Protein AF-0000000084501782 (afdb_homodimer)

Secondary structure (DSSP, 8-state):
--PPPHHHHHHHHT--TTGGGGS-TTTTT---TTS------------GGGG---PPPPEE-SSEEEEEESTTT-TT-SS-EEEEEEE-TT-EEEEEE-SSSPEEEEEEESEEEEEEEEETTEEEEEEEETT-EEEE-TT-EEEEEE-SSS-EEEEEEESSSS---EEHHHHHHHS-GGGSGGG---HHHHHH--SS---EE-----/--PPPHHHHHHHHT--TTGGGGS-TTTTT---TTS------------GGGG---PPPPEE-SSEEEEEESTTT-TT-SS-EEEEEEE-TT-EEEEEE-SSSPEEEEEEESEEEEEEEEETTEEEEEEEETT-EEEE-TT--EEEEE-SSS-EEEEEEESSSS---EEHHHHHHHS-GGGSGGG---HHHHHH--SS---EE-----

Sequence (412 aa):
MAHVPKEVLAKNFRANVSTSDHIPDRQLWMLPSAVPTQSVNEANPVSPAETVPRFAAATNTTGGTVKIIDSHTFNVSQMIAVAQVTVVPGGIREFHWHPTQPEWTFFLQGNARVTIFVSSANVRTFDYKAGDIAYVPPTFVNYFGNTGNTTLKYLEIFNSNIYEDISLNQWLALTPPDMVKDLQLSGETISQLQKVKPIVVGPGKWMAHVPKEVLAKNFRANVSTSDHIPDRQLWMLPSAVPTQSVNEANPVSPAETVPRFAAATNTTGGTVKIIDSHTFNVSQMIAVAQVTVVPGGIREFHWHPTQPEWTFFLQGNARVTIFVSSANVRTFDYKAGDIAYVPPTFVNYFGNTGNTTLKYLEIFNSNIYEDISLNQWLALTPPDMVKDLQLSGETISQLQKVKPIVVGPGKW

Structure (mmCIF, N/CA/C/O backbone):
data_AF-0000000084501782-model_v1
#
loop_
_entity.id
_entity.type
_entity.pdbx_description
1 polymer 'Oxalate decarboxylase'
#
loop_
_atom_site.group_PDB
_atom_site.id
_atom_site.type_symbol
_atom_site.label_atom_id
_atom_site.label_alt_id
_atom_site.label_comp_id
_atom_site.label_asym_id
_atom_site.label_entity_id
_atom_site.label_seq_id
_atom_site.pdbx_PDB_ins_code
_atom_site.Cartn_x
_atom_site.Cartn_y
_atom_site.Cartn_z
_atom_site.occupancy
_atom_site.B_iso_or_equiv
_atom_site.auth_seq_id
_atom_site.auth_comp_id
_atom_site.auth_asym_id
_atom_site.auth_atom_id
_atom_site.pdbx_PDB_model_num
ATOM 1 N N . MET A 1 1 ? 4.645 32.312 -5.324 1 36.25 1 MET A N 1
ATOM 2 C CA . MET A 1 1 ? 5.223 31.469 -4.289 1 36.25 1 MET A CA 1
ATOM 3 C C . MET A 1 1 ? 4.152 30.578 -3.652 1 36.25 1 MET A C 1
ATOM 5 O O . MET A 1 1 ? 3.08 31.062 -3.285 1 36.25 1 MET A O 1
ATOM 9 N N . ALA A 1 2 ? 4.098 29.344 -4.008 1 54.72 2 ALA A N 1
ATOM 10 C CA . ALA A 1 2 ? 2.914 28.531 -3.773 1 54.72 2 ALA A CA 1
ATOM 11 C C . ALA A 1 2 ? 2.541 28.516 -2.295 1 54.72 2 ALA A C 1
ATOM 13 O O . ALA A 1 2 ? 3.41 28.391 -1.429 1 54.72 2 ALA A O 1
ATOM 14 N N . HIS A 1 3 ? 1.455 29.188 -1.857 1 69.5 3 HIS A N 1
ATOM 15 C CA . HIS A 1 3 ? 0.943 29.469 -0.52 1 69.5 3 HIS A CA 1
ATOM 16 C C . HIS A 1 3 ? -0.171 28.5 -0.143 1 69.5 3 HIS A C 1
ATOM 18 O O . HIS A 1 3 ? -0.853 27.953 -1.019 1 69.5 3 HIS A O 1
ATOM 24 N N . VAL A 1 4 ? -0.086 27.969 1.053 1 78.12 4 VAL A N 1
ATOM 25 C CA . VAL A 1 4 ? -1.213 27.219 1.612 1 78.12 4 VAL A CA 1
ATOM 26 C C . VAL A 1 4 ? -2.428 28.141 1.725 1 78.12 4 VAL A C 1
ATOM 28 O O . VAL A 1 4 ? -2.328 29.25 2.252 1 78.12 4 VAL A O 1
ATOM 31 N N . PRO A 1 5 ? -3.553 27.75 1.141 1 83.75 5 PRO A N 1
ATOM 32 C CA . PRO A 1 5 ? -4.754 28.578 1.262 1 83.75 5 PRO A CA 1
ATOM 33 C C . PRO A 1 5 ? -5.125 28.875 2.715 1 83.75 5 PRO A C 1
ATOM 35 O O . PRO A 1 5 ? -4.98 28 3.58 1 83.75 5 PRO A O 1
ATOM 38 N N . LYS A 1 6 ? -5.645 30.031 2.92 1 81.19 6 LYS A N 1
ATOM 39 C CA . LYS A 1 6 ? -5.996 30.484 4.266 1 81.19 6 LYS A CA 1
ATOM 40 C C . LYS A 1 6 ? -7.043 29.562 4.895 1 81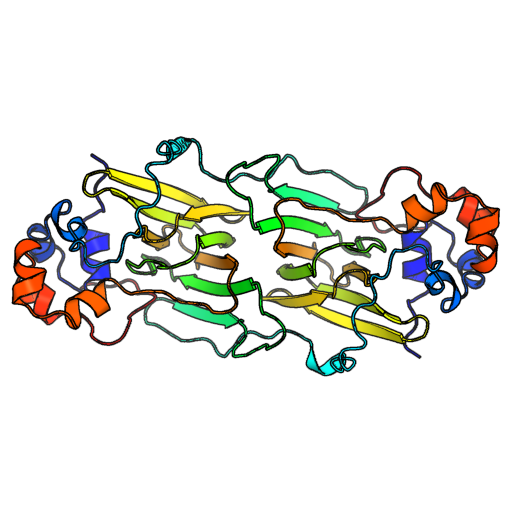.19 6 LYS A C 1
ATOM 42 O O . LYS A 1 6 ? -7.027 29.344 6.105 1 81.19 6 LYS A O 1
ATOM 47 N N . GLU A 1 7 ? -7.957 29.031 4.098 1 84.62 7 GLU A N 1
ATOM 48 C CA . GLU A 1 7 ? -9.016 28.156 4.605 1 84.62 7 GLU A CA 1
ATOM 49 C C . GLU A 1 7 ? -8.438 26.859 5.168 1 84.62 7 GLU A C 1
ATOM 51 O O . GLU A 1 7 ? -8.992 26.297 6.117 1 84.62 7 GLU A O 1
ATOM 56 N N . VAL A 1 8 ? -7.375 26.406 4.594 1 87.5 8 VAL A N 1
ATOM 57 C CA . VAL A 1 8 ? -6.723 25.188 5.066 1 87.5 8 VAL A CA 1
ATOM 58 C C . VAL A 1 8 ? -6.055 25.453 6.41 1 87.5 8 VAL A C 1
ATOM 60 O O . VAL A 1 8 ? -6.148 24.625 7.328 1 87.5 8 VAL A O 1
ATOM 63 N N . LEU A 1 9 ? -5.41 26.609 6.488 1 84.06 9 LEU A N 1
ATOM 64 C CA . LEU A 1 9 ? -4.781 26.984 7.754 1 84.06 9 LEU A CA 1
ATOM 65 C C . LEU A 1 9 ? -5.824 27.125 8.859 1 84.06 9 LEU A C 1
ATOM 67 O O . LEU A 1 9 ? -5.609 26.672 9.984 1 84.06 9 LEU A O 1
ATOM 71 N N . ALA A 1 10 ? -6.891 27.797 8.531 1 84.38 10 ALA A N 1
ATOM 72 C CA . ALA A 1 10 ? -7.973 27.969 9.5 1 84.38 10 ALA A CA 1
ATOM 73 C C . ALA A 1 10 ? -8.508 26.625 9.977 1 84.38 10 ALA A C 1
ATOM 75 O O . ALA A 1 10 ? -8.719 26.422 11.172 1 84.38 10 ALA A O 1
ATOM 76 N N . LYS A 1 11 ? -8.734 25.734 9.094 1 86.06 11 LYS A N 1
ATOM 77 C CA . LYS A 1 11 ? -9.219 24.406 9.422 1 86.06 11 LYS A CA 1
ATOM 78 C C . LYS A 1 11 ? -8.203 23.656 10.281 1 86.06 11 LYS A C 1
ATOM 80 O O . LYS A 1 11 ? -8.57 23.031 11.281 1 86.06 11 LYS A O 1
ATOM 85 N N . ASN A 1 12 ? -6.961 23.719 9.891 1 88.56 12 ASN A N 1
ATOM 86 C CA . ASN A 1 12 ? -5.906 23 10.594 1 88.56 12 ASN A CA 1
ATOM 87 C C . ASN A 1 12 ? -5.801 23.438 12.055 1 88.56 12 ASN A C 1
ATOM 89 O O . ASN A 1 12 ? -5.637 22.594 12.945 1 88.56 12 ASN A O 1
ATOM 93 N N . PHE A 1 13 ? -5.926 24.734 12.281 1 84.56 13 PHE A N 1
ATOM 94 C CA . PHE A 1 13 ? -5.695 25.266 13.617 1 84.56 13 PHE A CA 1
ATOM 95 C C . PHE A 1 13 ? -7.016 25.547 14.328 1 84.56 13 PHE A C 1
ATOM 97 O O . PHE A 1 13 ? -7.031 26.094 15.43 1 84.56 13 PHE A O 1
ATOM 104 N N . ARG A 1 14 ? -8.086 25.203 13.625 1 82.06 14 ARG A N 1
ATOM 105 C CA . ARG A 1 14 ? -9.422 25.422 14.156 1 82.06 14 ARG A CA 1
ATOM 106 C C . ARG A 1 14 ? -9.625 26.891 14.539 1 82.06 14 ARG A C 1
ATOM 108 O O . ARG A 1 14 ? -10.125 27.188 15.625 1 82.06 14 ARG A O 1
ATOM 115 N N . ALA A 1 15 ? -9.102 27.734 13.719 1 78.06 15 ALA A N 1
ATOM 116 C CA . ALA A 1 15 ? -9.172 29.172 13.953 1 78.06 15 ALA A CA 1
ATOM 117 C C . ALA A 1 15 ? -10 29.875 12.883 1 78.06 15 ALA A C 1
ATOM 119 O O . ALA A 1 15 ? -10.219 29.312 11.805 1 78.06 15 ALA A O 1
ATOM 120 N N . ASN A 1 16 ? -10.508 30.953 13.242 1 74.12 16 ASN A N 1
ATOM 121 C CA . ASN A 1 16 ? -11.273 31.734 12.273 1 74.12 16 ASN A CA 1
ATOM 122 C C . ASN A 1 16 ? -10.391 32.188 11.125 1 74.12 16 ASN A C 1
ATOM 124 O O . ASN A 1 16 ? -9.227 32.531 11.328 1 74.12 16 ASN A O 1
ATOM 128 N N . VAL A 1 17 ? -11.008 32.188 9.961 1 67.56 17 VAL A N 1
ATOM 129 C CA . VAL A 1 17 ? -10.281 32.562 8.742 1 67.56 17 VAL A CA 1
ATOM 130 C C . VAL A 1 17 ? -9.719 33.969 8.867 1 67.56 17 VAL A C 1
ATOM 132 O O . VAL A 1 17 ? -8.617 34.25 8.398 1 67.56 17 VAL A O 1
ATOM 135 N N . SER A 1 18 ? -10.43 34.781 9.422 1 65.75 18 SER A N 1
ATOM 136 C CA . SER A 1 18 ? -10 36.188 9.555 1 65.75 18 SER A CA 1
ATOM 137 C C . SER A 1 18 ? -8.742 36.281 10.406 1 65.75 18 SER A C 1
ATOM 139 O O . SER A 1 18 ? -7.891 37.156 10.156 1 65.75 18 SER A O 1
ATOM 141 N N . THR A 1 19 ? -8.648 35.562 11.383 1 58.88 19 THR A N 1
ATOM 142 C CA . THR A 1 19 ? -7.477 35.562 12.25 1 58.88 19 THR A CA 1
ATOM 143 C C . THR A 1 19 ? -6.281 34.938 11.562 1 58.88 19 THR A C 1
ATOM 145 O O . THR A 1 19 ? -5.133 35.188 11.938 1 58.88 19 THR A O 1
ATOM 148 N N . SER A 1 20 ? -6.578 34.125 10.594 1 58.28 20 SER A N 1
ATOM 149 C CA . SER A 1 20 ? -5.504 33.469 9.867 1 58.28 20 SER A CA 1
ATOM 150 C C . SER A 1 20 ? -4.715 34.438 9.016 1 58.28 20 SER A C 1
ATOM 152 O O . SER A 1 20 ? -3.633 34.125 8.523 1 58.28 20 SER A O 1
ATOM 154 N N . ASP A 1 21 ? -5.258 35.594 8.797 1 59.47 21 ASP A N 1
ATOM 155 C CA . ASP A 1 21 ? -4.52 36.656 8.102 1 59.47 21 ASP A CA 1
ATOM 156 C C . ASP A 1 21 ? -3.188 36.938 8.789 1 59.47 21 ASP A C 1
ATOM 158 O O . ASP A 1 21 ? -2.266 37.469 8.172 1 59.47 21 ASP A O 1
ATOM 162 N N . HIS A 1 22 ? -3.133 36.562 10.016 1 60.03 22 HIS A N 1
ATOM 163 C CA . HIS A 1 22 ? -1.904 36.844 10.75 1 60.03 22 HIS A CA 1
ATOM 164 C C . HIS A 1 22 ? -0.997 35.625 10.805 1 60.03 22 HIS A C 1
ATOM 166 O O . HIS A 1 22 ? 0.022 35.625 11.5 1 60.03 22 HIS A O 1
ATOM 172 N N . ILE A 1 23 ? -1.438 34.562 10.289 1 57.22 23 ILE A N 1
ATOM 173 C CA . ILE A 1 23 ? -0.511 33.438 10.188 1 57.22 23 ILE A CA 1
ATOM 174 C C . ILE A 1 23 ? 0.417 33.625 8.992 1 57.22 23 ILE A C 1
ATOM 176 O O . ILE A 1 23 ? -0.018 33.562 7.84 1 57.22 23 ILE A O 1
ATOM 180 N N . PRO A 1 24 ? 1.545 34.281 9.273 1 51.94 24 PRO A N 1
ATOM 181 C CA . PRO A 1 24 ? 2.408 34.406 8.102 1 51.94 24 PRO A CA 1
ATOM 182 C C . PRO A 1 24 ? 2.738 33.062 7.465 1 51.94 24 PRO A C 1
ATOM 184 O O . PRO A 1 24 ? 3.09 32.094 8.172 1 51.94 24 PRO A O 1
ATOM 187 N N . ASP A 1 25 ? 2.184 32.75 6.301 1 54.59 25 ASP A N 1
ATOM 188 C CA . ASP A 1 25 ? 2.498 31.516 5.562 1 54.59 25 ASP A CA 1
ATOM 189 C C . ASP A 1 25 ? 3.973 31.156 5.711 1 54.59 25 ASP A C 1
ATOM 191 O O . ASP A 1 25 ? 4.312 29.969 5.855 1 54.59 25 ASP A O 1
ATOM 195 N N . ARG A 1 26 ? 4.848 32.219 5.617 1 53.22 26 ARG A N 1
ATOM 196 C CA . ARG A 1 26 ? 6.289 31.984 5.562 1 53.22 26 ARG A CA 1
ATOM 197 C C . ARG A 1 26 ? 6.812 31.469 6.898 1 53.22 26 ARG A C 1
ATOM 199 O O . ARG A 1 26 ? 7.715 30.625 6.938 1 53.22 26 ARG A O 1
ATOM 206 N N . GLN A 1 27 ? 6.121 31.953 7.945 1 52.56 27 GLN A N 1
ATOM 207 C CA . GLN A 1 27 ? 6.805 31.75 9.219 1 52.56 27 GLN A CA 1
ATOM 208 C C . GLN A 1 27 ? 6.402 30.422 9.852 1 52.56 27 GLN A C 1
ATOM 210 O O . GLN A 1 27 ? 7.172 29.844 10.617 1 52.56 27 GLN A O 1
ATOM 215 N N . LEU A 1 28 ? 5.137 30.078 9.734 1 51.75 28 LEU A N 1
ATOM 216 C CA . LEU A 1 28 ? 4.816 28.812 10.375 1 51.75 28 LEU A CA 1
ATOM 217 C C . LEU A 1 28 ? 5.898 27.781 10.094 1 51.75 28 LEU A C 1
ATOM 219 O O . LEU A 1 28 ? 6.109 26.859 10.898 1 51.75 28 LEU A O 1
ATOM 223 N N . TRP A 1 29 ? 6.559 28.047 8.992 1 50.72 29 TRP A N 1
ATOM 224 C CA . TRP A 1 29 ? 7.395 26.953 8.492 1 50.72 29 TRP A CA 1
ATOM 225 C C . TRP A 1 29 ? 8.828 27.109 8.984 1 50.72 29 TRP A C 1
ATOM 227 O O . TRP A 1 29 ? 9.719 26.359 8.57 1 50.72 29 TRP A O 1
ATOM 237 N N . MET A 1 30 ? 9.039 28.375 9.562 1 47.5 30 MET A N 1
ATOM 238 C CA . MET A 1 30 ? 10.305 28.438 10.289 1 47.5 30 MET A CA 1
ATOM 239 C C . MET A 1 30 ? 10.273 27.578 11.539 1 47.5 30 MET A C 1
ATOM 241 O O . MET A 1 30 ? 10.133 28.078 12.656 1 47.5 30 MET A O 1
ATOM 245 N N . LEU A 1 31 ? 9.422 26.578 11.414 1 48.44 31 LEU A N 1
ATOM 246 C CA . LEU A 1 31 ? 9.469 25.672 12.555 1 48.44 31 LEU A CA 1
ATOM 247 C C . LEU A 1 31 ? 10.898 25.516 13.062 1 48.44 31 LEU A C 1
ATOM 249 O O . LEU A 1 31 ? 11.836 25.438 12.273 1 48.44 31 LEU A O 1
ATOM 253 N N . PRO A 1 32 ? 11.078 25.859 14.234 1 43.03 32 PRO A N 1
ATOM 254 C CA . PRO A 1 32 ? 12.422 25.844 14.812 1 43.03 32 PRO A CA 1
ATOM 255 C C . PRO A 1 32 ? 13.242 24.641 14.375 1 43.03 32 PRO A C 1
ATOM 257 O O . PRO A 1 32 ? 12.68 23.594 14.031 1 43.03 32 PRO A O 1
ATOM 260 N N . SER A 1 33 ? 14.562 24.859 14.148 1 43.72 33 SER A N 1
ATOM 261 C CA . SER A 1 33 ? 15.664 23.906 14.102 1 43.72 33 SER A CA 1
ATOM 262 C C . SER A 1 33 ? 15.359 22.672 14.945 1 43.72 33 SER A C 1
ATOM 264 O O . SER A 1 33 ? 16.156 21.734 15 1 43.72 33 SER A O 1
ATOM 266 N N . ALA A 1 34 ? 14.539 22.75 15.781 1 41.62 34 ALA A N 1
ATOM 267 C CA . ALA A 1 34 ? 14.352 21.641 16.703 1 41.62 34 ALA A CA 1
ATOM 268 C C . ALA A 1 34 ? 13.68 20.453 16.016 1 41.62 34 ALA A C 1
ATOM 270 O O . ALA A 1 34 ? 13.438 19.422 16.625 1 41.62 34 ALA A O 1
ATOM 271 N N . VAL A 1 35 ? 12.844 20.672 15.07 1 42.78 35 VAL A N 1
ATOM 272 C CA . VAL A 1 35 ? 12.594 19.438 14.336 1 42.78 35 VAL A CA 1
ATOM 273 C C . VAL A 1 35 ? 13.914 18.828 13.875 1 42.78 35 VAL A C 1
ATOM 275 O O . VAL A 1 35 ? 14.68 19.469 13.141 1 42.78 35 VAL A O 1
ATOM 278 N N . PRO A 1 36 ? 14.5 18.016 14.656 1 39.34 36 PRO A N 1
ATOM 279 C CA . PRO A 1 36 ? 15.781 17.453 14.219 1 39.34 36 PRO A CA 1
ATOM 280 C C . PRO A 1 36 ? 15.836 17.188 12.719 1 39.34 36 PRO A C 1
ATOM 282 O O . PRO A 1 36 ? 15.062 16.375 12.203 1 39.34 36 PRO A O 1
ATOM 285 N N . THR A 1 37 ? 15.867 18.203 11.914 1 39.66 37 THR A N 1
ATOM 286 C CA . THR A 1 37 ? 16.219 17.922 10.523 1 39.66 37 THR A CA 1
ATOM 287 C C . THR A 1 37 ? 17.516 17.109 10.445 1 39.66 37 THR A C 1
ATOM 289 O O . THR A 1 37 ? 18.578 17.594 10.852 1 39.66 37 THR A O 1
ATOM 292 N N . GLN A 1 38 ? 17.562 16.016 10.82 1 38.25 38 GLN A N 1
ATOM 293 C CA . GLN A 1 38 ? 18.844 15.406 10.43 1 38.25 38 GLN A CA 1
ATOM 294 C C . GLN A 1 38 ? 19.328 15.953 9.094 1 38.25 38 GLN A C 1
ATOM 296 O O . GLN A 1 38 ? 18.516 16.297 8.227 1 38.25 38 GLN A O 1
ATOM 301 N N . SER A 1 39 ? 20.594 16.5 9.102 1 34.66 39 SER A N 1
ATOM 302 C CA . SER A 1 39 ? 21.312 16.859 7.883 1 34.66 39 SER A CA 1
ATOM 303 C C . SER A 1 39 ? 20.891 15.969 6.715 1 34.66 39 SER A C 1
ATOM 305 O O . SER A 1 39 ? 21.266 14.797 6.664 1 34.66 39 SER A O 1
ATOM 307 N N . VAL A 1 40 ? 19.656 15.945 6.402 1 35.22 40 VAL A N 1
ATOM 308 C CA . VAL A 1 40 ? 19.578 15.336 5.082 1 35.22 40 VAL A CA 1
ATOM 309 C C . VAL A 1 40 ? 20.781 15.758 4.246 1 35.22 40 VAL A C 1
ATOM 311 O O . VAL A 1 40 ? 21.109 16.938 4.18 1 35.22 40 VAL A O 1
ATOM 314 N N . ASN A 1 41 ? 21.828 15.156 4.281 1 33.69 41 ASN A N 1
ATOM 315 C CA . ASN A 1 41 ? 22.781 15.508 3.236 1 33.69 41 ASN A CA 1
ATOM 316 C C . ASN A 1 41 ? 22.109 16.234 2.074 1 33.69 41 ASN A C 1
ATOM 318 O O . ASN A 1 41 ? 21.031 15.812 1.619 1 33.69 41 ASN A O 1
ATOM 322 N N . GLU A 1 42 ? 22.328 17.625 1.898 1 32.97 42 GLU A N 1
ATOM 323 C CA . GLU A 1 42 ? 22.031 18.375 0.684 1 32.97 42 GLU A CA 1
ATOM 324 C C . GLU A 1 42 ? 21.938 17.453 -0.529 1 32.97 42 GLU A C 1
ATOM 326 O O . GLU A 1 42 ? 22.922 17.297 -1.265 1 32.97 42 GLU A O 1
ATOM 331 N N . ALA A 1 43 ? 21.828 16.188 -0.364 1 34.78 43 ALA A N 1
ATOM 332 C CA . ALA A 1 43 ? 21.656 15.664 -1.716 1 34.78 43 ALA A CA 1
ATOM 333 C C . ALA A 1 43 ? 20.812 16.609 -2.562 1 34.78 43 ALA A C 1
ATOM 335 O O . ALA A 1 43 ? 20.016 17.391 -2.027 1 34.78 43 ALA A O 1
ATOM 336 N N . ASN A 1 44 ? 21.203 16.938 -3.768 1 35.97 44 ASN A N 1
ATOM 337 C CA . ASN A 1 44 ? 20.547 17.719 -4.82 1 35.97 44 ASN A CA 1
ATOM 338 C C . ASN A 1 44 ? 19.031 17.703 -4.672 1 35.97 44 ASN A C 1
ATOM 340 O O . ASN A 1 44 ? 18.438 16.641 -4.492 1 35.97 44 ASN A O 1
ATOM 344 N N . PRO A 1 45 ? 18.438 18.781 -4.273 1 37.19 45 PRO A N 1
ATOM 345 C CA . PRO A 1 45 ? 16.969 18.844 -4.348 1 37.19 45 PRO A CA 1
ATOM 346 C C . PRO A 1 45 ? 16.391 17.938 -5.418 1 37.19 45 PRO A C 1
ATOM 348 O O . PRO A 1 45 ? 16.75 18.031 -6.59 1 37.19 45 PRO A O 1
ATOM 351 N N . VAL A 1 46 ? 16.297 16.719 -5.285 1 42.19 46 VAL A N 1
ATOM 352 C CA . VAL A 1 46 ? 15.531 16.125 -6.375 1 42.19 46 VAL A CA 1
ATOM 353 C C . VAL A 1 46 ? 14.398 17.062 -6.797 1 42.19 46 VAL A C 1
ATOM 355 O O . VAL A 1 46 ? 13.68 17.594 -5.949 1 42.19 46 VAL A O 1
ATOM 358 N N . SER A 1 47 ? 14.523 17.906 -7.809 1 42.06 47 SER A N 1
ATOM 359 C CA . SER A 1 47 ? 13.445 18.734 -8.32 1 42.06 47 SER A CA 1
ATOM 360 C C . SER A 1 47 ? 12.078 18.094 -8.07 1 42.06 47 SER A C 1
ATOM 362 O O . SER A 1 47 ? 11.891 16.906 -8.312 1 42.06 47 SER A O 1
ATOM 364 N N . PRO A 1 48 ? 11.203 18.719 -7.258 1 45.81 48 PRO A N 1
ATOM 365 C CA . PRO A 1 48 ? 9.867 18.312 -6.832 1 45.81 48 PRO A CA 1
ATOM 366 C C . PRO A 1 48 ? 9.078 17.625 -7.945 1 45.81 48 PRO A C 1
ATOM 368 O O . PRO A 1 48 ? 8.305 16.703 -7.68 1 45.81 48 PRO A O 1
ATOM 371 N N . ALA A 1 49 ? 8.922 18.406 -9.109 1 44.59 49 ALA A N 1
ATOM 372 C CA . ALA A 1 49 ? 8.211 17.969 -10.312 1 44.59 49 ALA A CA 1
ATOM 373 C C . ALA A 1 49 ? 8.617 16.547 -10.703 1 44.59 49 ALA A C 1
ATOM 375 O O . ALA A 1 49 ? 7.789 15.758 -11.164 1 44.59 49 ALA A O 1
ATOM 376 N N . GLU A 1 50 ? 9.898 16.188 -10.555 1 49.78 50 GLU A N 1
ATOM 377 C CA . GLU A 1 50 ? 10.555 14.93 -10.922 1 49.78 50 GLU A CA 1
ATOM 378 C C . GLU A 1 50 ? 10.266 13.836 -9.898 1 49.78 50 GLU A C 1
ATOM 380 O O . GLU A 1 50 ? 10.648 12.68 -10.094 1 49.78 50 GLU A O 1
ATOM 385 N N . THR A 1 51 ? 9.438 14.195 -8.891 1 61.25 51 THR A N 1
ATOM 386 C CA . THR A 1 51 ? 9.516 13.188 -7.844 1 61.25 51 THR A CA 1
ATOM 387 C C . THR A 1 51 ? 8.141 12.602 -7.551 1 61.25 51 THR A C 1
ATOM 389 O O . THR A 1 51 ? 7.855 12.203 -6.418 1 61.25 51 THR A O 1
ATOM 392 N N . VAL A 1 52 ? 7.348 12.805 -8.609 1 77.06 52 VAL A N 1
ATOM 393 C CA . VAL A 1 52 ? 6.066 12.148 -8.383 1 77.06 52 VAL A CA 1
ATOM 394 C C . VAL A 1 52 ? 6.145 10.695 -8.844 1 77.06 52 VAL A C 1
ATOM 396 O O . VAL A 1 52 ? 6.375 10.422 -10.023 1 77.06 52 VAL A O 1
ATOM 399 N N . PRO A 1 53 ? 5.941 9.883 -7.988 1 87.44 53 PRO A N 1
ATOM 400 C CA . PRO A 1 53 ? 5.977 8.477 -8.398 1 87.44 53 PRO A CA 1
ATOM 401 C C . PRO A 1 53 ? 4.828 8.109 -9.336 1 87.44 53 PRO A C 1
ATOM 403 O O . PRO A 1 53 ? 3.709 8.594 -9.172 1 87.44 53 PRO A O 1
ATOM 406 N N . ARG A 1 54 ? 5.215 7.375 -10.438 1 85.19 54 ARG A N 1
ATOM 407 C CA . ARG A 1 54 ? 4.227 6.812 -11.344 1 85.19 54 ARG A CA 1
ATOM 408 C C . ARG A 1 54 ? 4.473 5.324 -11.57 1 85.19 54 ARG A C 1
ATOM 410 O O . ARG A 1 54 ? 5.621 4.891 -11.68 1 85.19 54 ARG A O 1
ATOM 417 N N . PHE A 1 55 ? 3.359 4.68 -11.703 1 88.94 55 PHE A N 1
ATOM 418 C CA . PHE A 1 55 ? 3.496 3.293 -12.133 1 88.94 55 PHE A CA 1
ATOM 419 C C . PHE A 1 55 ? 4.059 3.221 -13.547 1 88.94 55 PHE A C 1
ATOM 421 O O . PHE A 1 55 ? 3.754 4.07 -14.391 1 88.94 55 PHE A O 1
ATOM 428 N N . ALA A 1 56 ? 4.816 2.156 -13.758 1 90.38 56 ALA A N 1
ATOM 429 C CA . ALA A 1 56 ? 5.16 1.825 -15.133 1 90.38 56 ALA A CA 1
ATOM 430 C C . ALA A 1 56 ? 3.926 1.411 -15.93 1 90.38 56 ALA A C 1
ATOM 432 O O . ALA A 1 56 ? 2.848 1.224 -15.352 1 90.38 56 ALA A O 1
ATOM 433 N N . ALA A 1 57 ? 4.117 1.319 -17.203 1 92.5 57 ALA A N 1
ATOM 434 C CA . ALA A 1 57 ? 3.027 0.839 -18.047 1 92.5 57 ALA A CA 1
ATOM 435 C C . ALA A 1 57 ? 2.559 -0.544 -17.609 1 92.5 57 ALA A C 1
ATOM 437 O O . ALA A 1 57 ? 3.375 -1.401 -17.266 1 92.5 57 ALA A O 1
ATOM 438 N N . ALA A 1 58 ? 1.334 -0.711 -17.688 1 95 58 ALA A N 1
ATOM 439 C CA . ALA A 1 58 ? 0.754 -1.979 -17.25 1 95 58 ALA A CA 1
ATOM 440 C C . ALA A 1 58 ? 1.167 -3.119 -18.172 1 95 58 ALA A C 1
ATOM 442 O O . ALA A 1 58 ? 1.217 -2.951 -19.391 1 95 58 ALA A O 1
ATOM 443 N N . THR A 1 59 ? 1.543 -4.219 -17.656 1 96.38 59 THR A N 1
ATOM 444 C CA . THR A 1 59 ? 1.611 -5.477 -18.406 1 96.38 59 THR A CA 1
ATOM 445 C C . THR A 1 59 ? 0.228 -6.109 -18.516 1 96.38 59 THR A C 1
ATOM 447 O O . THR A 1 59 ? -0.388 -6.465 -17.516 1 96.38 59 THR A O 1
ATOM 450 N N . ASN A 1 60 ? -0.24 -6.242 -19.688 1 96.88 60 ASN A N 1
ATOM 451 C CA . ASN A 1 60 ? -1.525 -6.891 -19.922 1 96.88 60 ASN A CA 1
ATOM 452 C C . ASN A 1 60 ? -1.368 -8.398 -20.078 1 96.88 60 ASN A C 1
ATOM 454 O O . ASN A 1 60 ? -0.45 -8.867 -20.75 1 96.88 60 ASN A O 1
ATOM 458 N N . THR A 1 61 ? -2.256 -9.133 -19.391 1 96.44 61 THR A N 1
ATOM 459 C CA . THR A 1 61 ? -2.25 -10.594 -19.453 1 96.44 61 THR A CA 1
ATOM 460 C C . THR A 1 61 ? -3.629 -11.125 -19.828 1 96.44 61 THR A C 1
ATOM 462 O O . THR A 1 61 ? -4.547 -10.344 -20.094 1 96.44 61 THR A O 1
ATOM 465 N N . THR A 1 62 ? -3.791 -12.406 -19.844 1 94.88 62 THR A N 1
ATOM 466 C CA . THR A 1 62 ? -5.062 -12.992 -20.25 1 94.88 62 THR A CA 1
ATOM 467 C C . THR A 1 62 ? -6.109 -12.852 -19.156 1 94.88 62 THR A C 1
ATOM 469 O O . THR A 1 62 ? -7.309 -12.953 -19.406 1 94.88 62 THR A O 1
ATOM 472 N N . GLY A 1 63 ? -5.668 -12.586 -17.953 1 97.5 63 GLY A N 1
ATOM 473 C CA . GLY A 1 63 ? -6.609 -12.578 -16.844 1 97.5 63 GLY A CA 1
ATOM 474 C C . GLY A 1 63 ? -6.605 -11.281 -16.062 1 97.5 63 GLY A C 1
ATOM 475 O O . GLY A 1 63 ? -7.227 -11.188 -15 1 97.5 63 GLY A O 1
ATOM 476 N N . GLY A 1 64 ? -5.844 -10.297 -16.516 1 97.94 64 GLY A N 1
ATOM 477 C CA . GLY A 1 64 ? -5.758 -9.047 -15.781 1 97.94 64 GLY A CA 1
ATOM 478 C C . GLY A 1 64 ? -4.508 -8.242 -16.109 1 97.94 64 GLY A C 1
ATOM 479 O O . GLY A 1 64 ? -3.951 -8.375 -17.203 1 97.94 64 GLY A O 1
ATOM 480 N N . THR A 1 65 ? -4.156 -7.391 -15.195 1 98.12 65 THR A N 1
ATOM 481 C CA . THR A 1 65 ? -3.023 -6.508 -15.445 1 98.12 65 THR A CA 1
ATOM 482 C C . THR A 1 65 ? -2.109 -6.434 -14.227 1 98.12 65 THR A C 1
ATOM 484 O O . THR A 1 65 ? -2.533 -6.738 -13.109 1 98.12 65 THR A O 1
ATOM 487 N N . VAL A 1 66 ? -0.85 -6.09 -14.453 1 97.94 66 VAL A N 1
ATOM 488 C CA . VAL A 1 66 ? 0.121 -5.781 -13.406 1 97.94 66 VAL A CA 1
ATOM 489 C C . VAL A 1 66 ? 0.829 -4.469 -13.734 1 97.94 66 VAL A C 1
ATOM 491 O O . VAL A 1 66 ? 1.333 -4.285 -14.844 1 97.94 66 VAL A O 1
ATOM 494 N N . LYS A 1 67 ? 0.843 -3.527 -12.867 1 96.75 67 LYS A N 1
ATOM 495 C CA . LYS A 1 67 ? 1.661 -2.322 -12.961 1 96.75 67 LYS A CA 1
ATOM 496 C C . LYS A 1 67 ? 2.609 -2.209 -11.766 1 96.75 67 LYS A C 1
ATOM 498 O O . LYS A 1 67 ? 2.221 -2.488 -10.633 1 96.75 67 LYS A O 1
ATOM 503 N N . ILE A 1 68 ? 3.807 -1.789 -12.047 1 96.75 68 ILE A N 1
ATOM 504 C CA . ILE A 1 68 ? 4.848 -1.843 -11.031 1 96.75 68 ILE A CA 1
ATOM 505 C C . ILE A 1 68 ? 5.477 -0.461 -10.859 1 96.75 68 ILE A C 1
ATOM 507 O O . ILE A 1 68 ? 5.668 0.264 -11.844 1 96.75 68 ILE A O 1
ATOM 511 N N . ILE A 1 69 ? 5.797 -0.09 -9.703 1 94.81 69 ILE A N 1
ATOM 512 C CA . ILE A 1 69 ? 6.703 1.021 -9.43 1 94.81 69 ILE A CA 1
ATOM 513 C C . ILE A 1 69 ? 7.82 0.555 -8.5 1 94.81 69 ILE A C 1
ATOM 515 O O . ILE A 1 69 ? 7.559 -0.038 -7.449 1 94.81 69 ILE A O 1
ATOM 519 N N . ASP A 1 70 ? 8.977 0.722 -8.836 1 94.81 70 ASP A N 1
ATOM 520 C CA . ASP A 1 70 ? 10.188 0.42 -8.07 1 94.81 70 ASP A CA 1
ATOM 521 C C . ASP A 1 70 ? 11.344 1.311 -8.5 1 94.81 70 ASP A C 1
ATOM 523 O O . ASP A 1 70 ? 11.133 2.357 -9.117 1 94.81 70 ASP A O 1
ATOM 527 N N . SER A 1 71 ? 12.523 0.972 -8.211 1 92.69 71 SER A N 1
ATOM 528 C CA . SER A 1 71 ? 13.664 1.856 -8.438 1 92.69 71 SER A CA 1
ATOM 529 C C . SER A 1 71 ? 13.969 1.989 -9.93 1 92.69 71 SER A C 1
ATOM 531 O O . SER A 1 71 ? 14.664 2.92 -10.344 1 92.69 71 SER A O 1
ATOM 533 N N . HIS A 1 72 ? 13.477 1.085 -10.773 1 91.94 72 HIS A N 1
ATOM 534 C CA . HIS A 1 72 ? 13.703 1.173 -12.211 1 91.94 72 HIS A CA 1
ATOM 535 C C . HIS A 1 72 ? 12.914 2.324 -12.828 1 91.94 72 HIS A C 1
ATOM 537 O O . HIS A 1 72 ? 13.367 2.963 -13.773 1 91.94 72 HIS A O 1
ATOM 543 N N . THR A 1 73 ? 11.727 2.615 -12.312 1 88.06 73 THR A N 1
ATOM 544 C CA . THR A 1 73 ? 10.867 3.643 -12.898 1 88.06 73 THR A CA 1
ATOM 545 C C . THR A 1 73 ? 10.875 4.902 -12.031 1 88.06 73 THR A C 1
ATOM 547 O O . THR A 1 73 ? 10.578 5.996 -12.516 1 88.06 73 THR A O 1
ATOM 550 N N . PHE A 1 74 ? 11.094 4.746 -10.781 1 89.5 74 PHE A N 1
ATOM 551 C CA . PHE A 1 74 ? 11.203 5.836 -9.812 1 89.5 74 PHE A CA 1
ATOM 552 C C . PHE A 1 74 ? 12.438 5.66 -8.938 1 89.5 74 PHE A C 1
ATOM 554 O O . PHE A 1 74 ? 12.352 5.078 -7.852 1 89.5 74 PHE A O 1
ATOM 561 N N . ASN A 1 75 ? 13.43 6.195 -9.258 1 88 75 ASN A N 1
ATOM 562 C CA . ASN A 1 75 ? 14.758 5.949 -8.695 1 88 75 ASN A CA 1
ATOM 563 C C . ASN A 1 75 ? 14.789 6.219 -7.195 1 88 75 ASN A C 1
ATOM 565 O O . ASN A 1 75 ? 15.594 5.629 -6.473 1 88 75 ASN A O 1
ATOM 569 N N . VAL A 1 76 ? 13.93 7.02 -6.715 1 84.44 76 VAL A N 1
ATOM 570 C CA . VAL A 1 76 ? 13.906 7.387 -5.305 1 84.44 76 VAL A CA 1
ATOM 571 C C . VAL A 1 76 ? 13.406 6.207 -4.469 1 84.44 76 VAL A C 1
ATOM 573 O O . VAL A 1 76 ? 13.695 6.117 -3.275 1 84.44 76 VAL A O 1
ATOM 576 N N . SER A 1 77 ? 12.664 5.34 -5.09 1 86.5 77 SER A N 1
ATOM 577 C CA . SER A 1 77 ? 12.07 4.207 -4.391 1 86.5 77 SER A CA 1
ATOM 578 C C . SER A 1 77 ? 13.094 3.109 -4.141 1 86.5 77 SER A C 1
ATOM 580 O O . SER A 1 77 ? 13.016 2.029 -4.727 1 86.5 77 SER A O 1
ATOM 582 N N . GLN A 1 78 ? 13.93 3.311 -3.129 1 89.19 78 GLN A N 1
ATOM 583 C CA . GLN A 1 78 ? 15.039 2.387 -2.896 1 89.19 78 GLN A CA 1
ATOM 584 C C . GLN A 1 78 ? 14.68 1.362 -1.822 1 89.19 78 GLN A C 1
ATOM 586 O O . GLN A 1 78 ? 15.406 0.388 -1.619 1 89.19 78 GLN A O 1
ATOM 591 N N . MET A 1 79 ? 13.562 1.586 -1.196 1 89.5 79 MET A N 1
ATOM 592 C CA . MET A 1 79 ? 13.312 0.715 -0.052 1 89.5 79 MET A CA 1
ATOM 593 C C . MET A 1 79 ? 11.93 0.072 -0.154 1 89.5 79 MET A C 1
ATOM 595 O O . MET A 1 79 ? 11.594 -0.809 0.638 1 89.5 79 MET A O 1
ATOM 599 N N . ILE A 1 80 ? 11.141 0.52 -1.071 1 92.06 80 ILE A N 1
ATOM 600 C CA . ILE A 1 80 ? 9.797 -0.03 -1.246 1 92.06 80 ILE A CA 1
ATOM 601 C C . ILE A 1 80 ? 9.523 -0.257 -2.73 1 92.06 80 ILE A C 1
ATOM 603 O O . ILE A 1 80 ? 9.805 0.61 -3.561 1 92.06 80 ILE A O 1
ATOM 607 N N . ALA A 1 81 ? 9.07 -1.36 -3.09 1 95.19 81 ALA A N 1
ATOM 608 C CA . ALA A 1 81 ? 8.531 -1.682 -4.41 1 95.19 81 ALA A CA 1
ATOM 609 C C . ALA A 1 81 ? 7.062 -2.094 -4.316 1 95.19 81 ALA A C 1
ATOM 611 O O . ALA A 1 81 ? 6.664 -2.789 -3.379 1 95.19 81 ALA A O 1
ATOM 612 N N . VAL A 1 82 ? 6.273 -1.677 -5.293 1 96.12 82 VAL A N 1
ATOM 613 C CA . VAL A 1 82 ? 4.84 -1.948 -5.238 1 96.12 82 VAL A CA 1
ATOM 614 C C . VAL A 1 82 ? 4.355 -2.424 -6.605 1 96.12 82 VAL A C 1
ATOM 616 O O . VAL A 1 82 ? 4.801 -1.924 -7.641 1 96.12 82 VAL A O 1
ATOM 619 N N . ALA A 1 83 ? 3.482 -3.357 -6.582 1 97.69 83 ALA A N 1
ATOM 620 C CA . ALA A 1 83 ? 2.734 -3.76 -7.77 1 97.69 83 ALA A CA 1
ATOM 621 C C . ALA A 1 83 ? 1.231 -3.668 -7.527 1 97.69 83 ALA A C 1
ATOM 623 O O . ALA A 1 83 ? 0.745 -4.035 -6.457 1 97.69 83 ALA A O 1
ATOM 624 N N . GLN A 1 84 ? 0.543 -3.105 -8.461 1 97.5 84 GLN A N 1
ATOM 625 C CA . GLN A 1 84 ? -0.91 -3.234 -8.5 1 97.5 84 GLN A CA 1
ATOM 626 C C . GLN A 1 84 ? -1.343 -4.332 -9.461 1 97.5 84 GLN A C 1
ATOM 628 O O . GLN A 1 84 ? -0.978 -4.312 -10.641 1 97.5 84 GLN A O 1
ATOM 633 N N . VAL A 1 85 ? -2.107 -5.246 -8.992 1 98.56 85 VAL A N 1
ATOM 634 C CA . VAL A 1 85 ? -2.541 -6.391 -9.789 1 98.56 85 VAL A CA 1
ATOM 635 C C . VAL A 1 85 ? -4.066 -6.391 -9.898 1 98.56 85 VAL A C 1
ATOM 637 O O . VAL A 1 85 ? -4.766 -6.148 -8.914 1 98.56 85 VAL A O 1
ATOM 640 N N . THR A 1 86 ? -4.562 -6.637 -11.086 1 98.56 86 THR A N 1
ATOM 641 C CA . THR A 1 86 ? -5.98 -6.906 -11.281 1 98.56 86 THR A CA 1
ATOM 642 C C . THR A 1 86 ? -6.195 -8.328 -11.797 1 98.56 86 THR A C 1
ATOM 644 O O . THR A 1 86 ? -5.383 -8.844 -12.562 1 98.56 86 THR A O 1
ATOM 647 N N . VAL A 1 87 ? -7.23 -8.93 -11.352 1 98.69 87 VAL A N 1
ATOM 648 C CA . VAL A 1 87 ? -7.621 -10.266 -11.773 1 98.69 87 VAL A CA 1
ATOM 649 C C . VAL A 1 87 ? -9.109 -10.281 -12.133 1 98.69 87 VAL A C 1
ATOM 651 O O . VAL A 1 87 ? -9.953 -9.961 -11.297 1 98.69 87 VAL A O 1
ATOM 654 N N . VAL A 1 88 ? -9.453 -10.672 -13.352 1 98.31 88 VAL A N 1
ATOM 655 C CA . VAL A 1 88 ? -10.844 -10.727 -13.781 1 98.31 88 VAL A CA 1
ATOM 656 C C . VAL A 1 88 ? -11.562 -11.859 -13.055 1 98.31 88 VAL A C 1
ATOM 658 O O . VAL A 1 88 ? -10.93 -12.781 -12.539 1 98.31 88 VAL A O 1
ATOM 661 N N . PRO A 1 89 ? -12.891 -11.781 -12.992 1 98.25 89 PRO A N 1
ATOM 662 C CA . PRO A 1 89 ? -13.633 -12.859 -12.344 1 98.25 89 PRO A CA 1
ATOM 663 C C . PRO A 1 89 ? -13.273 -14.242 -12.898 1 98.25 89 PRO A C 1
ATOM 665 O O . PRO A 1 89 ? -13.242 -14.43 -14.117 1 98.25 89 PRO A O 1
ATOM 668 N N . GLY A 1 90 ? -12.945 -15.141 -12.016 1 96.38 90 GLY A N 1
ATOM 669 C CA . GLY A 1 90 ? -12.594 -16.5 -12.406 1 96.38 90 GLY A CA 1
ATOM 670 C C . GLY A 1 90 ? -11.125 -16.656 -12.742 1 96.38 90 GLY A C 1
ATOM 671 O O . GLY A 1 90 ? -10.656 -17.781 -12.977 1 96.38 90 GLY A O 1
ATOM 672 N N . GLY A 1 91 ? -10.375 -15.578 -12.742 1 97.31 91 GLY A N 1
ATOM 673 C CA . GLY A 1 91 ? -8.953 -15.633 -13.031 1 97.31 91 GLY A CA 1
ATOM 674 C C . GLY A 1 91 ? -8.102 -15.891 -11.797 1 97.31 91 GLY A C 1
ATOM 675 O O . GLY A 1 91 ? -8.617 -15.914 -10.68 1 97.31 91 GLY A O 1
ATOM 676 N N . ILE A 1 92 ? -6.715 -16.094 -12.039 1 97.12 92 ILE A N 1
ATOM 677 C CA . ILE A 1 92 ? -5.801 -16.312 -10.922 1 97.12 92 ILE A CA 1
ATOM 678 C C . ILE A 1 92 ? -4.465 -15.625 -11.219 1 97.12 92 ILE A C 1
ATOM 680 O O . ILE A 1 92 ? -4.004 -15.625 -12.359 1 97.12 92 ILE A O 1
ATOM 684 N N . ARG A 1 93 ? -3.924 -14.891 -10.273 1 98.44 93 ARG A N 1
ATOM 685 C CA . ARG A 1 93 ? -2.475 -14.734 -10.242 1 98.44 93 ARG A CA 1
ATOM 686 C C . ARG A 1 93 ? -1.778 -16.062 -10 1 98.44 93 ARG A C 1
ATOM 688 O O . ARG A 1 93 ? -1.88 -16.641 -8.914 1 98.44 93 ARG A O 1
ATOM 695 N N . GLU A 1 94 ? -1.136 -16.547 -10.93 1 96.44 94 GLU A N 1
ATOM 696 C CA . GLU A 1 94 ? -0.69 -17.938 -10.992 1 96.44 94 GLU A CA 1
ATOM 697 C C . GLU A 1 94 ? 0.303 -18.234 -9.883 1 96.44 94 GLU A C 1
ATOM 699 O O . GLU A 1 94 ? 0.745 -17.344 -9.164 1 96.44 94 GLU A O 1
ATOM 704 N N . PHE A 1 95 ? 0.576 -19.484 -9.758 1 92.38 95 PHE A N 1
ATOM 705 C CA . PHE A 1 95 ? 1.508 -19.938 -8.727 1 92.38 95 PHE A CA 1
ATOM 706 C C . PHE A 1 95 ? 2.873 -19.281 -8.922 1 92.38 95 PHE A C 1
ATOM 708 O O . PHE A 1 95 ? 3.443 -19.328 -10.008 1 92.38 95 PHE A O 1
ATOM 715 N N . HIS A 1 96 ? 3.357 -18.703 -7.844 1 94.75 96 HIS A N 1
ATOM 716 C CA . HIS A 1 96 ? 4.648 -18.031 -7.871 1 94.75 96 HIS A CA 1
ATOM 717 C C . HIS A 1 96 ? 5.195 -17.844 -6.461 1 94.75 96 HIS A C 1
ATOM 719 O O . HIS A 1 96 ? 4.52 -18.156 -5.477 1 94.75 96 HIS A O 1
ATOM 725 N N . TRP A 1 97 ? 6.414 -17.406 -6.379 1 92.94 97 TRP A N 1
ATOM 726 C CA . TRP A 1 97 ? 6.973 -17.016 -5.09 1 92.94 97 TRP A CA 1
ATOM 727 C C . TRP A 1 97 ? 7.934 -15.844 -5.238 1 92.94 97 TRP A C 1
ATOM 729 O O . TRP A 1 97 ? 8.359 -15.523 -6.348 1 92.94 97 TRP A O 1
ATOM 739 N N . HIS A 1 98 ? 8.133 -15.117 -4.223 1 94 98 HIS A N 1
ATOM 740 C CA . HIS A 1 98 ? 9.117 -14.039 -4.125 1 94 98 HIS A CA 1
ATOM 741 C C . HIS A 1 98 ? 10.336 -14.484 -3.332 1 94 98 HIS A C 1
ATOM 743 O O . HIS A 1 98 ? 10.234 -14.805 -2.146 1 94 98 HIS A O 1
ATOM 749 N N . PRO A 1 99 ? 11.523 -14.5 -3.885 1 90.38 99 PRO A N 1
ATOM 750 C CA . PRO A 1 99 ? 12.664 -15.211 -3.307 1 90.38 99 PRO A CA 1
ATOM 751 C C . PRO A 1 99 ? 13.297 -14.461 -2.139 1 90.38 99 PRO A C 1
ATOM 753 O O . PRO A 1 99 ? 13.945 -15.07 -1.284 1 90.38 99 PRO A O 1
ATOM 756 N N . THR A 1 100 ? 13.109 -13.125 -1.98 1 88.94 100 THR A N 1
ATOM 757 C CA . THR A 1 100 ? 13.984 -12.391 -1.07 1 88.94 100 THR A CA 1
ATOM 758 C C . THR A 1 100 ? 13.164 -11.734 0.043 1 88.94 100 THR A C 1
ATOM 760 O O . THR A 1 100 ? 13.656 -11.562 1.161 1 88.94 100 THR A O 1
ATOM 763 N N . GLN A 1 101 ? 11.992 -11.305 -0.26 1 91.25 101 GLN A N 1
ATOM 764 C CA . GLN A 1 101 ? 11.227 -10.508 0.693 1 91.25 101 GLN A CA 1
ATOM 765 C C . GLN A 1 101 ? 9.812 -11.062 0.851 1 91.25 101 GLN A C 1
ATOM 767 O O . GLN A 1 101 ? 9.25 -11.633 -0.088 1 91.25 101 GLN A O 1
ATOM 772 N N . PRO A 1 102 ? 9.258 -10.852 2.08 1 91.56 102 PRO A N 1
ATOM 773 C CA . PRO A 1 102 ? 7.84 -11.18 2.209 1 91.56 102 PRO A CA 1
ATOM 774 C C . PRO A 1 102 ? 6.945 -10.266 1.372 1 91.56 102 PRO A C 1
ATOM 776 O O . PRO A 1 102 ? 7.336 -9.148 1.04 1 91.56 102 PRO A O 1
ATOM 779 N N . GLU A 1 103 ? 5.836 -10.766 1.031 1 94.31 103 GLU A N 1
ATOM 780 C CA . GLU A 1 103 ? 4.82 -10.008 0.306 1 94.31 103 GLU A CA 1
ATOM 781 C C . GLU A 1 103 ? 3.699 -9.555 1.237 1 94.31 103 GLU A C 1
ATOM 783 O O . GLU A 1 103 ? 3.037 -10.383 1.868 1 94.31 103 GLU A O 1
ATOM 788 N N . TRP A 1 104 ? 3.521 -8.258 1.389 1 93.88 104 TRP A N 1
ATOM 789 C CA . TRP A 1 104 ? 2.311 -7.688 1.971 1 93.88 104 TRP A CA 1
ATOM 790 C C . TRP A 1 104 ? 1.289 -7.355 0.888 1 93.88 104 TRP A C 1
ATOM 792 O O . TRP A 1 104 ? 1.598 -6.645 -0.069 1 93.88 104 TRP A O 1
ATOM 802 N N . THR A 1 105 ? 0.102 -7.895 1.055 1 96.38 105 THR A N 1
ATOM 803 C CA . THR A 1 105 ? -0.928 -7.648 0.051 1 96.38 105 THR A CA 1
ATOM 804 C C . THR A 1 105 ? -2.105 -6.891 0.658 1 96.38 105 THR A C 1
ATOM 806 O O . THR A 1 105 ? -2.676 -7.32 1.663 1 96.38 105 THR A O 1
ATOM 809 N N . PHE A 1 106 ? -2.451 -5.75 0.126 1 94.44 106 PHE A N 1
ATOM 810 C CA . PHE A 1 106 ? -3.631 -4.98 0.502 1 94.44 106 PHE A CA 1
ATOM 811 C C . PHE A 1 106 ? -4.715 -5.102 -0.56 1 94.44 106 PHE A C 1
ATOM 813 O O . PHE A 1 106 ? -4.523 -4.68 -1.702 1 94.44 106 PHE A O 1
ATOM 820 N N . PHE A 1 107 ? -5.832 -5.602 -0.144 1 96.44 107 PHE A N 1
ATOM 821 C CA . PHE A 1 107 ? -6.91 -5.812 -1.104 1 96.44 107 PHE A CA 1
ATOM 822 C C . PHE A 1 107 ? -7.754 -4.551 -1.256 1 96.44 107 PHE A C 1
ATOM 824 O O . PHE A 1 107 ? -8.234 -3.998 -0.266 1 96.44 107 PHE A O 1
ATOM 831 N N . LEU A 1 108 ? -7.922 -4.145 -2.492 1 94.5 108 LEU A N 1
ATOM 832 C CA . LEU A 1 108 ? -8.578 -2.877 -2.789 1 94.5 108 LEU A CA 1
ATOM 833 C C . LEU A 1 108 ? -10.023 -3.102 -3.211 1 94.5 108 LEU A C 1
ATOM 835 O O . LEU A 1 108 ? -10.891 -2.26 -2.957 1 94.5 108 LEU A O 1
ATOM 839 N N . GLN A 1 109 ? -10.211 -4.129 -3.938 1 95.31 109 GLN A N 1
ATOM 840 C CA . GLN A 1 109 ? -11.516 -4.43 -4.523 1 95.31 109 GLN A CA 1
ATOM 841 C C . GLN A 1 109 ? -11.695 -5.934 -4.73 1 95.31 109 GLN A C 1
ATOM 843 O O . GLN A 1 109 ? -10.742 -6.629 -5.09 1 95.31 109 GLN A O 1
ATOM 848 N N . GLY A 1 110 ? -12.945 -6.363 -4.527 1 97.31 110 GLY A N 1
ATOM 849 C CA . GLY A 1 110 ? -13.297 -7.719 -4.914 1 97.31 110 GLY A CA 1
ATOM 850 C C . GLY A 1 110 ? -13.047 -8.734 -3.816 1 97.31 110 GLY A C 1
ATOM 851 O O . GLY A 1 110 ? -12.922 -8.375 -2.643 1 97.31 110 GLY A O 1
ATOM 852 N N . ASN A 1 111 ? -13.133 -10.008 -4.195 1 97.94 111 ASN A N 1
ATOM 853 C CA . ASN A 1 111 ? -12.969 -11.164 -3.312 1 97.94 111 ASN A CA 1
ATOM 854 C C . ASN A 1 111 ? -11.883 -12.102 -3.818 1 97.94 111 ASN A C 1
ATOM 856 O O . ASN A 1 111 ? -11.828 -12.414 -5.008 1 97.94 111 ASN A O 1
ATOM 860 N N . ALA A 1 112 ? -11.047 -12.5 -2.912 1 97.69 112 ALA A N 1
ATOM 861 C CA . ALA A 1 112 ? -9.906 -13.328 -3.289 1 97.69 112 ALA A CA 1
ATOM 862 C C . ALA A 1 112 ? -9.852 -14.602 -2.453 1 97.69 112 ALA A C 1
ATOM 864 O O . ALA A 1 112 ? -10.195 -14.594 -1.268 1 97.69 112 ALA A O 1
ATOM 865 N N . ARG A 1 113 ? -9.492 -15.648 -2.998 1 96.62 113 ARG A N 1
ATOM 866 C CA . ARG A 1 113 ? -8.992 -16.828 -2.301 1 96.62 113 ARG A CA 1
ATOM 867 C C . ARG A 1 113 ? -7.5 -17.016 -2.539 1 96.62 113 ARG A C 1
ATOM 869 O O . ARG A 1 113 ? -7.051 -17.062 -3.686 1 96.62 113 ARG A O 1
ATOM 876 N N . VAL A 1 114 ? -6.746 -17.062 -1.48 1 95 114 VAL A N 1
ATOM 877 C CA . VAL A 1 114 ? -5.289 -17.156 -1.539 1 95 114 VAL A CA 1
ATOM 878 C C . VAL A 1 114 ? -4.832 -18.453 -0.875 1 95 114 VAL A C 1
ATOM 880 O O . VAL A 1 114 ? -5.262 -18.766 0.238 1 95 114 VAL A O 1
ATOM 883 N N . THR A 1 115 ? -4.055 -19.172 -1.52 1 90.88 115 THR A N 1
ATOM 884 C CA . THR A 1 115 ? -3.43 -20.359 -0.942 1 90.88 115 THR A CA 1
ATOM 885 C C . THR A 1 115 ? -1.918 -20.172 -0.839 1 90.88 115 THR A C 1
ATOM 887 O O . THR A 1 115 ? -1.272 -19.734 -1.794 1 90.88 115 THR A O 1
ATOM 890 N N . ILE A 1 116 ? -1.446 -20.438 0.275 1 88.31 116 ILE A N 1
ATOM 891 C CA . ILE A 1 116 ? -0.019 -20.344 0.564 1 88.31 116 ILE A CA 1
ATOM 892 C C . ILE A 1 116 ? 0.527 -21.734 0.891 1 88.31 116 ILE A C 1
ATOM 894 O O . ILE A 1 116 ? -0.027 -22.453 1.733 1 88.31 116 ILE A O 1
ATOM 898 N N . PHE A 1 117 ? 1.577 -22.047 0.243 1 83.38 117 PHE A N 1
ATOM 899 C CA . PHE A 1 117 ? 2.215 -23.344 0.462 1 83.38 117 PHE A CA 1
ATOM 900 C C . PHE A 1 117 ? 3.266 -23.25 1.562 1 83.38 117 PHE A C 1
ATOM 902 O O . PHE A 1 117 ? 4.379 -22.766 1.326 1 83.38 117 PHE A O 1
ATOM 909 N N . VAL A 1 118 ? 2.982 -23.688 2.705 1 75 118 VAL A N 1
ATOM 910 C CA . VAL A 1 118 ? 3.807 -23.547 3.9 1 75 118 VAL A CA 1
ATOM 911 C C . VAL A 1 118 ? 4.898 -24.609 3.906 1 75 118 VAL A C 1
ATOM 913 O O . VAL A 1 118 ? 6.031 -24.344 4.312 1 75 118 VAL A O 1
ATOM 916 N N . SER A 1 119 ? 4.469 -25.766 3.549 1 70.12 119 SER A N 1
ATOM 917 C CA . SER A 1 119 ? 5.371 -26.891 3.369 1 70.12 119 SER A CA 1
ATOM 918 C C . SER A 1 119 ? 4.855 -27.844 2.295 1 70.12 119 SER A C 1
ATOM 920 O O . SER A 1 119 ? 3.797 -27.625 1.709 1 70.12 119 SER A O 1
ATOM 922 N N . SER A 1 120 ? 5.621 -28.891 1.976 1 64.69 120 SER A N 1
ATOM 923 C CA . SER A 1 120 ? 5.207 -29.891 1 1 64.69 120 SER A CA 1
ATOM 924 C C . SER A 1 120 ? 3.904 -30.562 1.415 1 64.69 120 SER A C 1
ATOM 926 O O . SER A 1 120 ? 3.16 -31.062 0.569 1 64.69 120 SER A O 1
ATOM 928 N N . ALA A 1 121 ? 3.68 -30.438 2.627 1 64.06 121 ALA A N 1
ATOM 929 C CA . ALA A 1 121 ? 2.521 -31.172 3.113 1 64.06 121 ALA A CA 1
ATOM 930 C C . ALA A 1 121 ? 1.466 -30.234 3.688 1 64.06 121 ALA A C 1
ATOM 932 O O . ALA A 1 121 ? 0.405 -30.688 4.133 1 64.06 121 ALA A O 1
ATOM 933 N N . ASN A 1 122 ? 1.772 -29.047 3.596 1 74 122 ASN A N 1
ATOM 934 C CA . ASN A 1 122 ? 0.87 -28.141 4.285 1 74 122 ASN A CA 1
ATOM 935 C C . ASN A 1 122 ? 0.601 -26.875 3.461 1 74 122 ASN A C 1
ATOM 937 O O . ASN A 1 122 ? 1.525 -26.125 3.148 1 74 122 ASN A O 1
ATOM 941 N N . VAL A 1 123 ? -0.665 -26.828 3.016 1 81.25 123 VAL A N 1
ATOM 942 C CA . VAL A 1 123 ? -1.098 -25.594 2.363 1 81.25 123 VAL A CA 1
ATOM 943 C C . VAL A 1 123 ? -2.186 -24.922 3.199 1 81.25 123 VAL A C 1
ATOM 945 O O . VAL A 1 123 ? -3.006 -25.594 3.822 1 81.25 123 VAL A O 1
ATOM 948 N N . ARG A 1 124 ? -2.154 -23.641 3.221 1 84.81 124 ARG A N 1
ATOM 949 C CA . ARG A 1 124 ? -3.191 -22.844 3.883 1 84.81 124 ARG A CA 1
ATOM 950 C C . ARG A 1 124 ? -3.934 -21.969 2.883 1 84.81 124 ARG A C 1
ATOM 952 O O . ARG A 1 124 ? -3.32 -21.375 1.996 1 84.81 124 ARG A O 1
ATOM 959 N N . THR A 1 125 ? -5.254 -21.984 3.057 1 89.69 125 THR A N 1
ATOM 960 C CA . THR A 1 125 ? -6.086 -21.188 2.164 1 89.69 125 THR A CA 1
ATOM 961 C C . THR A 1 125 ? -6.906 -20.156 2.953 1 89.69 125 THR A C 1
ATOM 963 O O . THR A 1 125 ? -7.457 -20.484 4.008 1 89.69 125 THR A O 1
ATOM 966 N N . PHE A 1 126 ? -6.93 -18.984 2.451 1 91.5 126 PHE A N 1
ATOM 967 C CA . PHE A 1 126 ? -7.645 -17.891 3.092 1 91.5 126 PHE A CA 1
ATOM 968 C C . PHE A 1 126 ? -8.508 -17.141 2.082 1 91.5 126 PHE A C 1
ATOM 970 O O . PHE A 1 126 ? -8.133 -17 0.918 1 91.5 126 PHE A O 1
ATOM 977 N N . ASP A 1 127 ? -9.625 -16.672 2.615 1 95 127 ASP A N 1
ATOM 978 C CA . ASP A 1 127 ? -10.445 -15.766 1.82 1 95 127 ASP A CA 1
ATOM 979 C C . ASP A 1 127 ? -10.266 -14.32 2.277 1 95 127 ASP A C 1
ATOM 981 O O . ASP A 1 127 ? -10.18 -14.047 3.477 1 95 127 ASP A O 1
ATOM 985 N N . TYR A 1 128 ? -10.156 -13.469 1.296 1 95.12 128 TYR A N 1
ATOM 986 C CA . TYR A 1 128 ? -9.969 -12.047 1.569 1 95.12 128 TYR A CA 1
ATOM 987 C C . TYR A 1 128 ? -10.969 -11.203 0.781 1 95.12 128 TYR A C 1
ATOM 989 O O . TYR A 1 128 ? -11.508 -11.664 -0.228 1 95.12 128 TYR A O 1
ATOM 997 N N . LYS A 1 129 ? -11.219 -10.008 1.233 1 95.44 129 LYS A N 1
ATOM 998 C CA . LYS A 1 129 ? -12.023 -9 0.549 1 95.44 129 LYS A CA 1
ATOM 999 C C . LYS A 1 129 ? -11.383 -7.621 0.667 1 95.44 129 LYS A C 1
ATOM 1001 O O . LYS A 1 129 ? -10.383 -7.449 1.366 1 95.44 129 LYS A O 1
ATOM 1006 N N . ALA A 1 130 ? -11.977 -6.676 -0.077 1 93.12 130 ALA A N 1
ATOM 1007 C CA . ALA A 1 130 ? -11.469 -5.309 -0.033 1 93.12 130 ALA A CA 1
ATOM 1008 C C . ALA A 1 130 ? -11.281 -4.84 1.407 1 93.12 130 ALA A C 1
ATOM 1010 O O . ALA A 1 130 ? -12.164 -5.023 2.246 1 93.12 130 ALA A O 1
ATOM 1011 N N . GLY A 1 131 ? -10.078 -4.297 1.686 1 88.25 131 GLY A N 1
ATOM 1012 C CA . GLY A 1 131 ? -9.789 -3.795 3.02 1 88.25 131 GLY A CA 1
ATOM 1013 C C . GLY A 1 131 ? -8.938 -4.746 3.842 1 88.25 131 GLY A C 1
ATOM 1014 O O . GLY A 1 131 ? -8.352 -4.352 4.852 1 88.25 131 GLY A O 1
ATOM 1015 N N . ASP A 1 132 ? -8.898 -6.008 3.471 1 92.62 132 ASP A N 1
ATOM 1016 C CA . ASP A 1 132 ? -8.094 -6.996 4.184 1 92.62 132 ASP A CA 1
ATOM 1017 C C . ASP A 1 132 ? -6.625 -6.902 3.777 1 92.62 132 ASP A C 1
ATOM 1019 O O . ASP A 1 132 ? -6.293 -6.25 2.787 1 92.62 132 ASP A O 1
ATOM 1023 N N . ILE A 1 133 ? -5.766 -7.5 4.609 1 93.44 133 ILE A N 1
ATOM 1024 C CA . ILE A 1 133 ? -4.328 -7.566 4.359 1 93.44 133 ILE A CA 1
ATOM 1025 C C . ILE A 1 133 ? -3.855 -9.016 4.449 1 93.44 133 ILE A C 1
ATOM 1027 O O . ILE A 1 133 ? -4.262 -9.75 5.352 1 93.44 133 ILE A O 1
ATOM 1031 N N . ALA A 1 134 ? -3.078 -9.414 3.541 1 93.69 134 ALA A N 1
ATOM 1032 C CA . ALA A 1 134 ? -2.432 -10.727 3.588 1 93.69 134 ALA A CA 1
ATOM 1033 C C . ALA A 1 134 ? -0.919 -10.586 3.74 1 93.69 134 ALA A C 1
ATOM 1035 O O . ALA A 1 134 ? -0.351 -9.539 3.412 1 93.69 134 ALA A O 1
ATOM 1036 N N . TYR A 1 135 ? -0.329 -11.539 4.293 1 92.06 135 TYR A N 1
ATOM 1037 C CA . TYR A 1 135 ? 1.117 -11.672 4.438 1 92.06 135 TYR A CA 1
ATOM 1038 C C . TYR A 1 135 ? 1.595 -13.031 3.939 1 92.06 135 TYR A C 1
ATOM 1040 O O . TYR A 1 135 ? 1.126 -14.07 4.41 1 92.06 135 TYR A O 1
ATOM 1048 N N . VAL A 1 136 ? 2.475 -13.047 2.992 1 91.75 136 VAL A N 1
ATOM 1049 C CA . VAL A 1 136 ? 3.082 -14.266 2.48 1 91.75 136 VAL A CA 1
ATOM 1050 C C . VAL A 1 136 ? 4.578 -14.273 2.789 1 91.75 136 VAL A C 1
ATOM 1052 O O . VAL A 1 136 ? 5.328 -13.445 2.268 1 91.75 136 VAL A O 1
ATOM 1055 N N . PRO A 1 137 ? 5.043 -15.18 3.557 1 89.44 137 PRO A N 1
ATOM 1056 C CA . PRO A 1 137 ? 6.477 -15.227 3.863 1 89.44 137 PRO A CA 1
ATOM 1057 C C . PRO A 1 137 ? 7.34 -15.438 2.623 1 89.44 137 PRO A C 1
ATOM 1059 O O . PRO A 1 137 ? 6.863 -15.977 1.62 1 89.44 137 PRO A O 1
ATOM 1062 N N . PRO A 1 138 ? 8.602 -14.945 2.75 1 88.88 138 PRO A N 1
ATOM 1063 C CA . PRO A 1 138 ? 9.484 -15.141 1.597 1 88.88 138 PRO A CA 1
ATOM 1064 C C . PRO A 1 138 ? 9.625 -16.609 1.197 1 88.88 138 PRO A C 1
ATOM 1066 O O . PRO A 1 138 ? 9.656 -17.484 2.062 1 88.88 138 PRO A O 1
ATOM 1069 N N . THR A 1 139 ? 9.648 -16.875 -0.142 1 88.38 139 THR A N 1
ATOM 1070 C CA . THR A 1 139 ? 9.953 -18.141 -0.785 1 88.38 139 THR A CA 1
ATOM 1071 C C . THR A 1 139 ? 8.75 -19.078 -0.736 1 88.38 139 THR A C 1
ATOM 1073 O O . THR A 1 139 ? 8.797 -20.188 -1.27 1 88.38 139 THR A O 1
ATOM 1076 N N . PHE A 1 140 ? 7.703 -18.625 -0.036 1 88.25 140 PHE A N 1
ATOM 1077 C CA . PHE A 1 140 ? 6.516 -19.469 -0.031 1 88.25 140 PHE A CA 1
ATOM 1078 C C . PHE A 1 140 ? 5.754 -19.344 -1.343 1 88.25 140 PHE A C 1
ATOM 1080 O O . PHE A 1 140 ? 5.41 -18.234 -1.759 1 88.25 140 PHE A O 1
ATOM 1087 N N . VAL A 1 141 ? 5.469 -20.438 -1.914 1 89.25 141 VAL A N 1
ATOM 1088 C CA . VAL A 1 141 ? 4.645 -20.453 -3.117 1 89.25 141 VAL A CA 1
ATOM 1089 C C . VAL A 1 141 ? 3.213 -20.047 -2.773 1 89.25 141 VAL A C 1
ATOM 1091 O O . VAL A 1 141 ? 2.684 -20.453 -1.73 1 89.25 141 VAL A O 1
ATOM 1094 N N . ASN A 1 142 ? 2.586 -19.266 -3.674 1 92.81 142 ASN A N 1
ATOM 1095 C CA . ASN A 1 142 ? 1.205 -18.844 -3.449 1 92.81 142 ASN A CA 1
ATOM 1096 C C . ASN A 1 142 ? 0.497 -18.516 -4.762 1 92.81 142 ASN A C 1
ATOM 1098 O O . ASN A 1 142 ? 1.146 -18.359 -5.797 1 92.81 142 ASN A O 1
ATOM 1102 N N . TYR A 1 143 ? -0.79 -18.531 -4.758 1 94.88 143 TYR A N 1
ATOM 1103 C CA . TYR A 1 143 ? -1.608 -17.984 -5.836 1 94.88 143 TYR A CA 1
ATOM 1104 C C . TYR A 1 143 ? -2.76 -17.156 -5.273 1 94.88 143 TYR A C 1
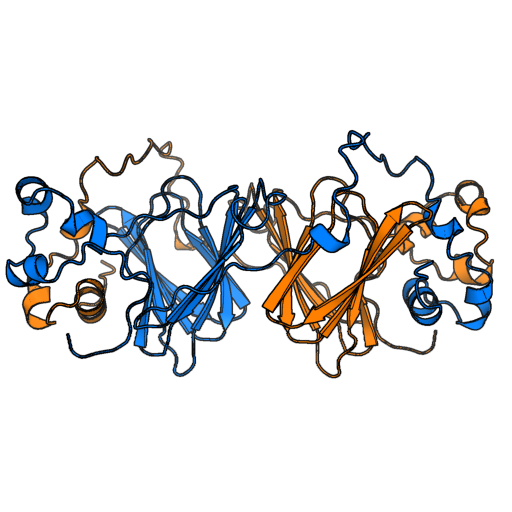ATOM 1106 O O . TYR A 1 143 ? -3.121 -17.297 -4.105 1 94.88 143 TYR A O 1
ATOM 1114 N N . PHE A 1 144 ? -3.307 -16.234 -6.027 1 97.75 144 PHE A N 1
ATOM 1115 C CA . PHE A 1 144 ? -4.469 -15.414 -5.723 1 97.75 144 PHE A CA 1
ATOM 1116 C C . PHE A 1 144 ? -5.574 -15.633 -6.746 1 97.75 144 PHE A C 1
ATOM 1118 O O . PHE A 1 144 ? -5.406 -15.328 -7.926 1 97.75 144 PHE A O 1
ATOM 1125 N N . GLY A 1 145 ? -6.695 -16.156 -6.281 1 97.75 145 GLY A N 1
ATOM 1126 C CA . GLY A 1 145 ? -7.832 -16.359 -7.164 1 97.75 145 GLY A CA 1
ATOM 1127 C C . GLY A 1 145 ? -8.961 -15.375 -6.922 1 97.75 145 GLY A C 1
ATOM 1128 O O . GLY A 1 145 ? -9.266 -15.039 -5.777 1 97.75 145 GLY A O 1
ATOM 1129 N N . ASN A 1 146 ? -9.547 -14.875 -8.023 1 98.5 146 ASN A N 1
ATOM 1130 C CA . ASN A 1 146 ? -10.734 -14.039 -7.922 1 98.5 146 ASN A CA 1
ATOM 1131 C C . ASN A 1 146 ? -12 -14.883 -7.785 1 98.5 146 ASN A C 1
ATOM 1133 O O . ASN A 1 146 ? -12.445 -15.508 -8.75 1 98.5 146 ASN A O 1
ATOM 1137 N N . THR A 1 147 ? -12.57 -14.891 -6.652 1 97.69 147 THR A N 1
ATOM 1138 C CA . THR A 1 147 ? -13.758 -15.703 -6.391 1 97.69 147 THR A CA 1
ATOM 1139 C C . THR A 1 147 ? -15.023 -14.867 -6.496 1 97.69 147 THR A C 1
ATOM 1141 O O . THR A 1 147 ? -16.125 -15.352 -6.207 1 97.69 147 THR A O 1
ATOM 1144 N N . GLY A 1 148 ? -14.859 -13.617 -6.773 1 98 148 GLY A N 1
ATOM 1145 C CA . GLY A 1 148 ? -16.016 -12.734 -6.891 1 98 148 GLY A CA 1
ATOM 1146 C C . GLY A 1 148 ? -16.484 -12.555 -8.32 1 98 148 GLY A C 1
ATOM 1147 O O . GLY A 1 148 ? -15.977 -13.219 -9.234 1 98 148 GLY A O 1
ATOM 1148 N N . ASN A 1 149 ? -17.484 -11.594 -8.469 1 98 149 ASN A N 1
ATOM 1149 C CA . ASN A 1 149 ? -18.062 -11.336 -9.781 1 98 149 ASN A CA 1
ATOM 1150 C C . ASN A 1 149 ? -17.609 -9.984 -10.336 1 98 149 ASN A C 1
ATOM 1152 O O . ASN A 1 149 ? -18.094 -9.555 -11.383 1 98 149 ASN A O 1
ATOM 1156 N N . THR A 1 150 ? -16.781 -9.312 -9.664 1 97.88 150 THR A N 1
ATOM 1157 C CA . THR A 1 150 ? -16.141 -8.094 -10.141 1 97.88 150 THR A CA 1
ATOM 1158 C C . THR A 1 150 ? -14.625 -8.25 -10.148 1 97.88 150 THR A C 1
ATOM 1160 O O . THR A 1 150 ? -14.094 -9.219 -9.617 1 97.88 150 THR A O 1
ATOM 1163 N N . THR A 1 151 ? -14 -7.32 -10.734 1 98.19 151 THR A N 1
ATOM 1164 C CA . THR A 1 151 ? -12.539 -7.383 -10.82 1 98.19 151 THR A CA 1
ATOM 1165 C C . THR A 1 151 ? -11.914 -7.328 -9.43 1 98.19 151 THR A C 1
ATOM 1167 O O . THR A 1 151 ? -12.297 -6.496 -8.602 1 98.19 151 THR A O 1
ATOM 1170 N N . LEU A 1 152 ? -11.086 -8.297 -9.148 1 98.62 152 LEU A N 1
ATOM 1171 C CA . LEU A 1 152 ? -10.219 -8.273 -7.973 1 98.62 152 LEU A CA 1
ATOM 1172 C C . LEU A 1 152 ? -9.031 -7.344 -8.188 1 98.62 152 LEU A C 1
ATOM 1174 O O . LEU A 1 152 ? -8.352 -7.422 -9.219 1 98.62 152 LEU A O 1
ATOM 1178 N N . LYS A 1 153 ? -8.883 -6.426 -7.305 1 97.94 153 LYS A N 1
ATOM 1179 C CA . LYS A 1 153 ? -7.758 -5.496 -7.348 1 97.94 153 LYS A CA 1
ATOM 1180 C C . LYS A 1 153 ? -7.012 -5.477 -6.016 1 97.94 153 LYS A C 1
ATOM 1182 O O . LYS A 1 153 ? -7.629 -5.41 -4.953 1 97.94 153 LYS A O 1
ATOM 1187 N N . TYR A 1 154 ? -5.648 -5.574 -6.098 1 97.88 154 TYR A N 1
ATOM 1188 C CA . TYR A 1 154 ? -4.875 -5.512 -4.863 1 97.88 154 TYR A CA 1
ATOM 1189 C C . TYR A 1 154 ? -3.479 -4.961 -5.117 1 97.88 154 TYR A C 1
ATOM 1191 O O . TYR A 1 154 ? -3.025 -4.906 -6.262 1 97.88 154 TYR A O 1
ATOM 1199 N N . LEU A 1 155 ? -2.826 -4.461 -4.043 1 97.25 155 LEU A N 1
ATOM 1200 C CA . LEU A 1 155 ? -1.438 -4.012 -4.059 1 97.25 155 LEU A CA 1
ATOM 1201 C C . LEU A 1 155 ? -0.526 -5.051 -3.412 1 97.25 155 LEU A C 1
ATOM 1203 O O . LEU A 1 155 ? -0.878 -5.641 -2.389 1 97.25 155 LEU A O 1
ATOM 1207 N N . GLU A 1 156 ? 0.562 -5.312 -4 1 97.75 156 GLU A N 1
ATOM 1208 C CA . GLU A 1 156 ? 1.681 -6.027 -3.396 1 97.75 156 GLU A CA 1
ATOM 1209 C C . GLU A 1 156 ? 2.787 -5.07 -2.971 1 97.75 156 GLU A C 1
ATOM 1211 O O . GLU A 1 156 ? 3.297 -4.301 -3.789 1 97.75 156 GLU A O 1
ATOM 1216 N N . ILE A 1 157 ? 3.191 -5.18 -1.77 1 95.81 157 ILE A N 1
ATOM 1217 C CA . ILE A 1 157 ? 4.199 -4.27 -1.23 1 95.81 157 ILE A CA 1
ATOM 1218 C C . ILE A 1 157 ? 5.391 -5.07 -0.712 1 95.81 157 ILE A C 1
ATOM 1220 O O . ILE A 1 157 ? 5.219 -6.055 0.009 1 95.81 157 ILE A O 1
ATOM 1224 N N . PHE A 1 158 ? 6.582 -4.613 -1.06 1 95.81 158 PHE A N 1
ATOM 1225 C CA . PHE A 1 158 ? 7.816 -5.285 -0.674 1 95.81 158 PHE A CA 1
ATOM 1226 C C . PHE A 1 158 ? 8.812 -4.297 -0.083 1 95.81 158 PHE A C 1
ATOM 1228 O O . PHE A 1 158 ? 8.945 -3.174 -0.574 1 95.81 158 PHE A O 1
ATOM 1235 N N . ASN A 1 159 ? 9.453 -4.738 0.966 1 93.31 159 ASN A N 1
ATOM 1236 C CA . ASN A 1 159 ? 10.609 -4 1.466 1 93.31 159 ASN A CA 1
ATOM 1237 C C . ASN A 1 159 ? 11.852 -4.254 0.613 1 93.31 159 ASN A C 1
ATOM 1239 O O . ASN A 1 159 ? 12.812 -4.871 1.075 1 93.31 159 ASN A O 1
ATOM 1243 N N . SER A 1 160 ? 11.812 -3.771 -0.547 1 94.44 160 SER A N 1
ATOM 1244 C CA . SER A 1 160 ? 12.852 -3.963 -1.551 1 94.44 160 SER A CA 1
ATOM 1245 C C . SER A 1 160 ? 12.875 -2.811 -2.551 1 94.44 160 SER A C 1
ATOM 1247 O O . SER A 1 160 ? 11.883 -2.1 -2.707 1 94.44 160 SER A O 1
ATOM 1249 N N . ASN A 1 161 ? 13.992 -2.627 -3.205 1 94.44 161 ASN A N 1
ATOM 1250 C CA . ASN A 1 161 ? 14.062 -1.594 -4.234 1 94.44 161 ASN A CA 1
ATOM 1251 C C . ASN A 1 161 ? 13.555 -2.102 -5.578 1 94.44 161 ASN A C 1
ATOM 1253 O O . ASN A 1 161 ? 13.336 -1.316 -6.5 1 94.44 161 ASN A O 1
ATOM 1257 N N . ILE A 1 162 ? 13.367 -3.4 -5.676 1 95.69 162 ILE A N 1
ATOM 1258 C CA . ILE A 1 162 ? 12.914 -3.943 -6.949 1 95.69 162 ILE A CA 1
ATOM 1259 C C . ILE A 1 162 ? 11.789 -4.953 -6.707 1 95.69 162 ILE A C 1
ATOM 1261 O O . ILE A 1 162 ? 11.812 -5.68 -5.711 1 95.69 162 ILE A O 1
ATOM 1265 N N . TYR A 1 163 ? 10.859 -5.039 -7.629 1 96.06 163 TYR A N 1
ATOM 1266 C CA . TYR A 1 163 ? 9.852 -6.09 -7.68 1 96.06 163 TYR A CA 1
ATOM 1267 C C . TYR A 1 163 ? 10.375 -7.32 -8.406 1 96.06 163 TYR A C 1
ATOM 1269 O O . TYR A 1 163 ? 10.789 -7.234 -9.562 1 96.06 163 TYR A O 1
ATOM 1277 N N . GLU A 1 164 ? 10.352 -8.453 -7.715 1 95.56 164 GLU A N 1
ATOM 1278 C CA . GLU A 1 164 ? 10.812 -9.695 -8.328 1 95.56 164 GLU A CA 1
ATOM 1279 C C . GLU A 1 164 ? 9.953 -10.875 -7.898 1 95.56 164 GLU A C 1
ATOM 1281 O O . GLU A 1 164 ? 9.531 -10.961 -6.738 1 95.56 164 GLU A O 1
ATOM 1286 N N . ASP A 1 165 ? 9.672 -11.711 -8.867 1 96.25 165 ASP A N 1
ATOM 1287 C CA . ASP A 1 165 ? 9 -12.969 -8.555 1 96.25 165 ASP A CA 1
ATOM 1288 C C . ASP A 1 165 ? 9.453 -14.078 -9.5 1 96.25 165 ASP A C 1
ATOM 1290 O O . ASP A 1 165 ? 10.148 -13.812 -10.484 1 96.25 165 ASP A O 1
ATOM 1294 N N . ILE A 1 166 ? 9.219 -15.305 -9.125 1 93.56 166 ILE A N 1
ATOM 1295 C CA . ILE A 1 166 ? 9.477 -16.484 -9.938 1 93.56 166 ILE A CA 1
ATOM 1296 C C . ILE A 1 166 ? 8.172 -17.219 -10.211 1 93.56 166 ILE A C 1
ATOM 1298 O O . ILE A 1 166 ? 7.422 -17.547 -9.289 1 93.56 166 ILE A O 1
ATOM 1302 N N . SER A 1 167 ? 7.859 -17.438 -11.438 1 95 167 SER A N 1
ATOM 1303 C CA . SER A 1 167 ? 6.676 -18.156 -11.883 1 95 167 SER A CA 1
ATOM 1304 C C . SER A 1 167 ? 6.898 -19.672 -11.812 1 95 167 SER A C 1
ATOM 1306 O O . SER A 1 167 ? 7.863 -20.188 -12.375 1 95 167 SER A O 1
ATOM 1308 N N . LEU A 1 168 ? 6.016 -20.297 -11.188 1 90.12 168 LEU A N 1
ATOM 1309 C CA . LEU A 1 168 ? 6.137 -21.75 -11.156 1 90.12 168 LEU A CA 1
ATOM 1310 C C . LEU A 1 168 ? 6.027 -22.328 -12.562 1 90.12 168 LEU A C 1
ATOM 1312 O O . LEU A 1 168 ? 6.805 -23.219 -12.938 1 90.12 168 LEU A O 1
ATOM 1316 N N . ASN A 1 169 ? 5.043 -21.875 -13.297 1 90.19 169 ASN A N 1
ATOM 1317 C CA . ASN A 1 169 ? 4.848 -22.344 -14.664 1 90.19 169 ASN A CA 1
ATOM 1318 C C . ASN A 1 169 ? 6.109 -22.156 -15.508 1 90.19 169 ASN A C 1
ATOM 1320 O O . ASN A 1 169 ? 6.586 -23.109 -16.141 1 90.19 169 ASN A O 1
ATOM 1324 N N . GLN A 1 170 ? 6.613 -20.984 -15.508 1 92.56 170 GLN A N 1
ATOM 1325 C CA . GLN A 1 170 ? 7.812 -20.688 -16.297 1 92.56 170 GLN A CA 1
ATOM 1326 C C . GLN A 1 170 ? 9.008 -21.484 -15.789 1 92.56 170 GLN A C 1
ATOM 1328 O O . GLN A 1 170 ? 9.805 -22 -16.594 1 92.56 170 GLN A O 1
ATOM 1333 N N . TRP A 1 171 ? 9.195 -21.516 -14.562 1 89.94 171 TRP A N 1
ATOM 1334 C CA . TRP A 1 171 ? 10.305 -22.25 -13.969 1 89.94 171 TRP A CA 1
ATOM 1335 C C . TRP A 1 171 ? 10.289 -23.719 -14.414 1 89.94 171 TRP A C 1
ATOM 1337 O O . TRP A 1 171 ? 11.312 -24.234 -14.867 1 89.94 171 TRP A O 1
ATOM 1347 N N . LEU A 1 172 ? 9.164 -24.359 -14.344 1 86.12 172 LEU A N 1
ATOM 1348 C CA . LEU A 1 172 ? 9.023 -25.734 -14.781 1 86.12 172 LEU A CA 1
ATOM 1349 C C . LEU A 1 172 ? 9.328 -25.875 -16.266 1 86.12 172 LEU A C 1
ATOM 1351 O O . LEU A 1 172 ? 9.953 -26.844 -16.688 1 86.12 172 LEU A O 1
ATOM 1355 N N . ALA A 1 173 ? 8.852 -24.922 -17.031 1 88.81 173 ALA A N 1
ATOM 1356 C CA . ALA A 1 173 ? 9.031 -24.953 -18.484 1 88.81 173 ALA A CA 1
ATOM 1357 C C . ALA A 1 173 ? 10.508 -24.875 -18.844 1 88.81 173 ALA A C 1
ATOM 1359 O O . ALA A 1 173 ? 10.93 -25.406 -19.875 1 88.81 173 ALA A O 1
ATOM 1360 N N . LEU A 1 174 ? 11.258 -24.219 -18.016 1 90.31 174 LEU A N 1
ATOM 1361 C CA . LEU A 1 174 ? 12.648 -23.953 -18.359 1 90.31 174 LEU A CA 1
ATOM 1362 C C . LEU A 1 174 ? 13.586 -24.938 -17.672 1 90.31 174 LEU A C 1
ATOM 1364 O O . LEU A 1 174 ? 14.789 -24.953 -17.953 1 90.31 174 LEU A O 1
ATOM 1368 N N . THR A 1 175 ? 13.109 -25.734 -16.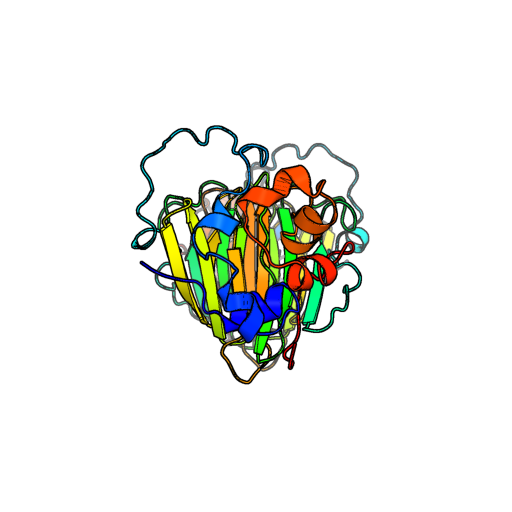859 1 85.94 175 THR A N 1
ATOM 1369 C CA . THR A 1 175 ? 13.891 -26.734 -16.141 1 85.94 175 THR A CA 1
ATOM 1370 C C . THR A 1 175 ? 14 -28.016 -16.938 1 85.94 175 THR A C 1
ATOM 1372 O O . THR A 1 175 ? 13.008 -28.484 -17.516 1 85.94 175 THR A O 1
ATOM 1375 N N . PRO A 1 176 ? 15.156 -28.594 -17.016 1 82.94 176 PRO A N 1
ATOM 1376 C CA . PRO A 1 176 ? 15.281 -29.875 -17.719 1 82.94 176 PRO A CA 1
ATOM 1377 C C . PRO A 1 176 ? 14.281 -30.922 -17.234 1 82.94 176 PRO A C 1
ATOM 1379 O O . PRO A 1 176 ? 14.039 -31.031 -16.031 1 82.94 176 PRO A O 1
ATOM 1382 N N . PRO A 1 177 ? 13.672 -31.625 -18.188 1 75.12 177 PRO A N 1
ATOM 1383 C CA . PRO A 1 177 ? 12.617 -32.594 -17.859 1 75.12 177 PRO A CA 1
ATOM 1384 C C . PRO A 1 177 ? 13.047 -33.594 -16.797 1 75.12 177 PRO A C 1
ATOM 1386 O O . PRO A 1 177 ? 12.234 -34 -15.961 1 75.12 177 PRO A O 1
ATOM 1389 N N . ASP A 1 178 ? 14.281 -34.031 -16.75 1 75.38 178 ASP A N 1
ATOM 1390 C CA . ASP A 1 178 ? 14.766 -35 -15.789 1 75.38 178 ASP A CA 1
ATOM 1391 C C . ASP A 1 178 ? 14.688 -34.469 -14.359 1 75.38 178 ASP A C 1
ATOM 1393 O O . ASP A 1 178 ? 14.562 -35.219 -13.406 1 75.38 178 ASP A O 1
ATOM 1397 N N . MET A 1 179 ? 14.617 -33.156 -14.266 1 73.19 179 MET A N 1
ATOM 1398 C CA . MET A 1 179 ? 14.609 -32.5 -12.953 1 73.19 179 MET A CA 1
ATOM 1399 C C . MET A 1 179 ? 13.18 -32.344 -12.43 1 73.19 179 MET A C 1
ATOM 1401 O O . MET A 1 179 ? 12.977 -32.125 -11.234 1 73.19 179 MET A O 1
ATOM 1405 N N . VAL A 1 180 ? 12.242 -32.5 -13.344 1 72.19 180 VAL A N 1
ATOM 1406 C CA . VAL A 1 180 ? 10.867 -32.312 -12.883 1 72.19 180 VAL A CA 1
ATOM 1407 C C . VAL A 1 180 ? 10.109 -33.656 -12.984 1 72.19 180 VAL A C 1
ATOM 1409 O O . VAL A 1 180 ? 8.891 -33.688 -12.82 1 72.19 180 VAL A O 1
ATOM 1412 N N . LYS A 1 181 ? 10.828 -34.719 -13.156 1 70.75 181 LYS A N 1
ATOM 1413 C CA . LYS A 1 181 ? 10.211 -36.031 -13.344 1 70.75 181 LYS A CA 1
ATOM 1414 C C . LYS A 1 181 ? 9.461 -36.469 -12.094 1 70.75 181 LYS A C 1
ATOM 1416 O O . LYS A 1 181 ? 8.445 -37.156 -12.18 1 70.75 181 LYS A O 1
ATOM 1421 N N . ASP A 1 182 ? 9.984 -35.969 -11.039 1 70.25 182 ASP A N 1
ATOM 1422 C CA . ASP A 1 182 ? 9.406 -36.438 -9.781 1 70.25 182 ASP A CA 1
ATOM 1423 C C . ASP A 1 182 ? 8.07 -35.75 -9.508 1 70.25 182 ASP A C 1
ATOM 1425 O O . ASP A 1 182 ? 7.293 -36.188 -8.664 1 70.25 182 ASP A O 1
ATOM 1429 N N . LEU A 1 183 ? 7.812 -34.75 -10.32 1 71.31 183 LEU A N 1
ATOM 1430 C CA . LEU A 1 183 ? 6.559 -34.031 -10.109 1 71.31 183 LEU A CA 1
ATOM 1431 C C . LEU A 1 183 ? 5.398 -34.75 -10.781 1 71.31 183 LEU A C 1
ATOM 1433 O O . LEU A 1 183 ? 4.234 -34.438 -10.531 1 71.31 183 LEU A O 1
ATOM 1437 N N . GLN A 1 184 ? 5.723 -35.781 -11.523 1 71.5 184 GLN A N 1
ATOM 1438 C CA . GLN A 1 184 ? 4.754 -36.688 -12.148 1 71.5 184 GLN A CA 1
ATOM 1439 C C . GLN A 1 184 ? 3.729 -35.875 -12.961 1 71.5 184 GLN A C 1
ATOM 1441 O O . GLN A 1 184 ? 2.525 -36.156 -12.867 1 71.5 184 GLN A O 1
ATOM 1446 N N . LEU A 1 185 ? 4.172 -34.875 -13.609 1 74.56 185 LEU A N 1
ATOM 1447 C CA . LEU A 1 185 ? 3.299 -34.188 -14.531 1 74.56 185 LEU A CA 1
ATOM 1448 C C . LEU A 1 185 ? 3.07 -35 -15.805 1 74.56 185 LEU A C 1
ATOM 1450 O O . LEU A 1 185 ? 3.99 -35.656 -16.297 1 74.56 185 LEU A O 1
ATOM 1454 N N . SER A 1 186 ? 1.85 -34.938 -16.234 1 76.56 186 SER A N 1
ATOM 1455 C CA . SER A 1 186 ? 1.57 -35.625 -17.484 1 76.56 186 SER A CA 1
ATOM 1456 C C . SER A 1 186 ? 2.303 -34.969 -18.656 1 76.56 186 SER A C 1
ATOM 1458 O O . SER A 1 186 ? 2.658 -33.812 -18.578 1 76.56 186 SER A O 1
ATOM 1460 N N . GLY A 1 187 ? 2.596 -35.812 -19.672 1 78.19 187 GLY A N 1
ATOM 1461 C CA . GLY A 1 187 ? 3.178 -35.25 -20.875 1 78.19 187 GLY A CA 1
ATOM 1462 C C . GLY A 1 187 ? 2.369 -34.125 -21.453 1 78.19 187 GLY A C 1
ATOM 1463 O O . GLY A 1 187 ? 2.936 -33.125 -21.938 1 78.19 187 GLY A O 1
ATOM 1464 N N . GLU A 1 188 ? 1.126 -34.219 -21.391 1 78.81 188 GLU A N 1
ATOM 1465 C CA . GLU A 1 188 ? 0.247 -33.156 -21.875 1 78.81 188 GLU A CA 1
ATOM 1466 C C . GLU A 1 188 ? 0.45 -31.859 -21.094 1 78.81 188 GLU A C 1
ATOM 1468 O O . GLU A 1 188 ? 0.533 -30.781 -21.672 1 78.81 188 GLU A O 1
ATOM 1473 N N . THR A 1 189 ? 0.469 -31.953 -19.781 1 81.25 189 THR A N 1
ATOM 1474 C CA . THR A 1 189 ? 0.694 -30.781 -18.938 1 81.25 189 THR A CA 1
ATOM 1475 C C . THR A 1 189 ? 2.043 -30.141 -19.25 1 81.25 189 THR A C 1
ATOM 1477 O O . THR A 1 189 ? 2.145 -28.922 -19.359 1 81.25 189 THR A O 1
ATOM 1480 N N . ILE A 1 190 ? 2.982 -30.953 -19.391 1 81.62 190 ILE A N 1
ATOM 1481 C CA . ILE A 1 190 ? 4.332 -30.469 -19.672 1 81.62 190 ILE A CA 1
ATOM 1482 C C . ILE A 1 190 ? 4.348 -29.688 -20.984 1 81.62 190 ILE A C 1
ATOM 1484 O O . ILE A 1 190 ? 5 -28.641 -21.078 1 81.62 190 ILE A O 1
ATOM 1488 N N . SER A 1 191 ? 3.654 -30.234 -21.938 1 84.25 191 SER A N 1
ATOM 1489 C CA . SER A 1 191 ? 3.652 -29.609 -23.266 1 84.25 191 SER A CA 1
ATOM 1490 C C . SER A 1 191 ? 2.965 -28.25 -23.234 1 84.25 191 SER A C 1
ATOM 1492 O O . SER A 1 191 ? 3.117 -27.438 -24.156 1 84.25 191 SER A O 1
ATOM 1494 N N . GLN A 1 192 ? 2.189 -27.953 -22.125 1 85.25 192 GLN A N 1
ATOM 1495 C CA . GLN A 1 192 ? 1.422 -26.719 -22.047 1 85.25 192 GLN A CA 1
ATOM 1496 C C . GLN A 1 192 ? 2.148 -25.672 -21.219 1 85.25 192 GLN A C 1
ATOM 1498 O O . GLN A 1 192 ? 1.705 -24.516 -21.125 1 85.25 192 GLN A O 1
ATOM 1503 N N . LEU A 1 193 ? 3.211 -26.062 -20.562 1 86.94 193 LEU A N 1
ATOM 1504 C CA . LEU A 1 193 ? 3.961 -25.141 -19.719 1 86.94 193 LEU A CA 1
ATOM 1505 C C . LEU A 1 193 ? 4.441 -23.938 -20.547 1 86.94 193 LEU A C 1
ATOM 1507 O O . LEU A 1 193 ? 4.738 -24.078 -21.734 1 86.94 193 LEU A O 1
ATOM 1511 N N . GLN A 1 194 ? 4.473 -22.828 -19.906 1 90.38 194 GLN A N 1
ATOM 1512 C CA . GLN A 1 194 ? 4.766 -21.578 -20.594 1 90.38 194 GLN A CA 1
ATOM 1513 C C . GLN A 1 194 ? 6.188 -21.094 -20.297 1 90.38 194 GLN A C 1
ATOM 1515 O O . GLN A 1 194 ? 6.559 -20.922 -19.141 1 90.38 194 GLN A O 1
ATOM 1520 N N . LYS A 1 195 ? 6.965 -20.75 -21.328 1 93 195 LYS A N 1
ATOM 1521 C CA . LYS A 1 195 ? 8.328 -20.266 -21.156 1 93 195 LYS A CA 1
ATOM 1522 C C . LYS A 1 195 ? 8.352 -18.781 -20.844 1 93 195 LYS A C 1
ATOM 1524 O O . LYS A 1 195 ? 9.367 -18.25 -20.375 1 93 195 LYS A O 1
ATOM 1529 N N . VAL A 1 196 ? 7.293 -18.109 -21.219 1 94.25 196 VAL A N 1
ATOM 1530 C CA . VAL A 1 196 ? 7.086 -16.734 -20.797 1 94.25 196 VAL A CA 1
ATOM 1531 C C . VAL A 1 196 ? 6.109 -16.672 -19.625 1 94.25 196 VAL A C 1
ATOM 1533 O O . VAL A 1 196 ? 5.066 -17.344 -19.656 1 94.25 196 VAL A O 1
ATOM 1536 N N . LYS A 1 197 ? 6.375 -15.922 -18.625 1 94.94 197 LYS A N 1
ATOM 1537 C CA . LYS A 1 197 ? 5.527 -15.828 -17.438 1 94.94 197 LYS A CA 1
ATOM 1538 C C . LYS A 1 197 ? 4.094 -15.477 -17.812 1 94.94 197 LYS A C 1
ATOM 1540 O O . LYS A 1 197 ? 3.846 -14.438 -18.438 1 94.94 197 LYS A O 1
ATOM 1545 N N . PRO A 1 198 ? 3.164 -16.297 -17.359 1 94.81 198 PRO A N 1
ATOM 1546 C CA . PRO A 1 198 ? 1.771 -15.938 -17.625 1 94.81 198 PRO A CA 1
ATOM 1547 C C . PRO A 1 198 ? 1.26 -14.828 -16.719 1 94.81 198 PRO A C 1
ATOM 1549 O O . PRO A 1 198 ? 0.382 -14.055 -17.109 1 94.81 198 PRO A O 1
ATOM 1552 N N . ILE A 1 199 ? 1.747 -14.758 -15.438 1 97.25 199 ILE A N 1
ATOM 1553 C CA . ILE A 1 199 ? 1.482 -13.789 -14.383 1 97.25 199 ILE A CA 1
ATOM 1554 C C . ILE A 1 199 ? 0.034 -13.914 -13.914 1 97.25 199 ILE A C 1
ATOM 1556 O O . ILE A 1 199 ? -0.24 -14.531 -12.883 1 97.25 199 ILE A O 1
ATOM 1560 N N . VAL A 1 200 ? -0.964 -13.383 -14.656 1 98 200 VAL A N 1
ATOM 1561 C CA . VAL A 1 200 ? -2.381 -13.547 -14.352 1 98 200 VAL A CA 1
ATOM 1562 C C . VAL A 1 200 ? -3.07 -14.305 -15.484 1 98 200 VAL A C 1
ATOM 1564 O O . VAL A 1 200 ? -3.023 -13.883 -16.641 1 98 200 VAL A O 1
ATOM 1567 N N . VAL A 1 201 ? -3.748 -15.344 -15.086 1 95.81 201 VAL A N 1
ATOM 1568 C CA . VAL A 1 201 ? -4.383 -16.219 -16.078 1 95.81 201 VAL A CA 1
ATOM 1569 C C . VAL A 1 201 ? -5.898 -16.062 -16 1 95.81 201 VAL A C 1
ATOM 1571 O O . VAL A 1 201 ? -6.48 -16.109 -14.914 1 95.81 201 VAL A O 1
ATOM 1574 N N . GLY A 1 202 ? -6.516 -15.789 -17.125 1 94.81 202 GLY A N 1
ATOM 1575 C CA . GLY A 1 202 ? -7.957 -15.609 -17.188 1 94.81 202 GLY A CA 1
ATOM 1576 C C . GLY A 1 202 ? -8.727 -16.906 -17.047 1 94.81 202 GLY A C 1
ATOM 1577 O O . GLY A 1 202 ? -8.125 -17.984 -16.969 1 94.81 202 GLY A O 1
ATOM 1578 N N . PRO A 1 203 ? -10.062 -16.594 -16.969 1 89.12 203 PRO A N 1
ATOM 1579 C CA . PRO A 1 203 ? -10.898 -17.797 -16.938 1 89.12 203 PRO A CA 1
ATOM 1580 C C . PRO A 1 203 ? -10.945 -18.516 -18.281 1 89.12 203 PRO A C 1
ATOM 1582 O O . PRO A 1 203 ? -10.609 -17.922 -19.312 1 89.12 203 PRO A O 1
ATOM 1585 N N . GLY A 1 204 ? -11.18 -19.781 -18.281 1 75.5 204 GLY A N 1
ATOM 1586 C CA . GLY A 1 204 ? -11.328 -20.453 -19.562 1 75.5 204 GLY A CA 1
ATOM 1587 C C . GLY A 1 204 ? -11.203 -21.969 -19.453 1 75.5 204 GLY A C 1
ATOM 1588 O O . GLY A 1 204 ? -10.922 -22.5 -18.375 1 75.5 204 GLY A O 1
ATOM 1589 N N . LYS A 1 205 ? -11.812 -22.562 -20.562 1 65.5 205 LYS A N 1
ATOM 1590 C CA . LYS A 1 205 ? -11.688 -24.016 -20.672 1 65.5 205 LYS A CA 1
ATOM 1591 C C . LYS A 1 205 ? -10.305 -24.406 -21.188 1 65.5 205 LYS A C 1
ATOM 1593 O O . LYS A 1 205 ? -9.805 -23.844 -22.156 1 65.5 205 LYS A O 1
ATOM 1598 N N . TRP A 1 206 ? -9.484 -24.828 -20.219 1 59.06 206 TRP A N 1
ATOM 1599 C CA . TRP A 1 206 ? -8.188 -25.312 -20.656 1 59.06 206 TRP A CA 1
ATOM 1600 C C . TRP A 1 206 ? -8.156 -26.828 -20.719 1 59.06 206 TRP A C 1
ATOM 1602 O O . TRP A 1 206 ? -8.914 -27.5 -20.016 1 59.06 206 TRP A O 1
ATOM 1612 N N . MET B 1 1 ? -6.5 -32.625 4.445 1 36.34 1 MET B N 1
ATOM 1613 C CA . MET B 1 1 ? -5.234 -31.969 4.094 1 36.34 1 MET B CA 1
ATOM 1614 C C . MET B 1 1 ? -5.438 -30.922 3.01 1 36.34 1 MET B C 1
ATOM 1616 O O . MET B 1 1 ? -6.109 -31.172 2.008 1 36.34 1 MET B O 1
ATOM 1620 N N . ALA B 1 2 ? -5.434 -29.688 3.344 1 54.59 2 ALA B N 1
ATOM 1621 C CA . ALA B 1 2 ? -5.996 -28.641 2.49 1 54.59 2 ALA B CA 1
ATOM 1622 C C . ALA B 1 2 ? -5.355 -28.656 1.106 1 54.59 2 ALA B C 1
ATOM 1624 O O . ALA B 1 2 ? -4.133 -28.781 0.981 1 54.59 2 ALA B O 1
ATOM 1625 N N . HIS B 1 3 ? -6.047 -29.109 0.05 1 69.69 3 HIS B N 1
ATOM 1626 C CA . HIS B 1 3 ? -5.664 -29.375 -1.332 1 69.69 3 HIS B CA 1
ATOM 1627 C C . HIS B 1 3 ? -6.062 -28.219 -2.246 1 69.69 3 HIS B C 1
ATOM 1629 O O . HIS B 1 3 ? -7.008 -27.5 -1.95 1 69.69 3 HIS B O 1
ATOM 1635 N N . VAL B 1 4 ? -5.121 -27.797 -3.074 1 78.31 4 VAL B N 1
ATOM 1636 C CA . VAL B 1 4 ? -5.469 -26.891 -4.156 1 78.31 4 VAL B CA 1
ATOM 1637 C C . VAL B 1 4 ? -6.5 -27.531 -5.074 1 78.31 4 VAL B C 1
ATOM 1639 O O . VAL B 1 4 ? -6.32 -28.672 -5.512 1 78.31 4 VAL B O 1
ATOM 1642 N N . PRO B 1 5 ? -7.637 -26.875 -5.281 1 83.94 5 PRO B N 1
ATOM 1643 C CA . PRO B 1 5 ? -8.633 -27.453 -6.191 1 83.94 5 PRO B CA 1
ATOM 1644 C C . PRO B 1 5 ? -8.062 -27.766 -7.57 1 83.94 5 PRO B C 1
ATOM 1646 O O . PRO B 1 5 ? -7.23 -27.016 -8.086 1 83.94 5 PRO B O 1
ATOM 1649 N N . LYS B 1 6 ? -8.562 -28.828 -8.148 1 81.44 6 LYS B N 1
ATOM 1650 C CA . LYS B 1 6 ? -8.07 -29.281 -9.445 1 81.44 6 LYS B CA 1
ATOM 1651 C C . LYS B 1 6 ? -8.273 -28.219 -10.516 1 81.44 6 LYS B C 1
ATOM 1653 O O . LYS B 1 6 ? -7.457 -28.094 -11.438 1 81.44 6 LYS B O 1
ATOM 1658 N N . GLU B 1 7 ? -9.344 -27.453 -10.438 1 84.94 7 GLU B N 1
ATOM 1659 C CA . GLU B 1 7 ? -9.641 -26.422 -11.43 1 84.94 7 GLU B CA 1
ATOM 1660 C C . GLU B 1 7 ? -8.594 -25.312 -11.406 1 84.94 7 GLU B C 1
ATOM 1662 O O . GLU B 1 7 ? -8.289 -24.719 -12.445 1 84.94 7 GLU B O 1
ATOM 1667 N N . VAL B 1 8 ? -8.062 -25.047 -10.266 1 87.88 8 VAL B N 1
ATOM 1668 C CA . VAL B 1 8 ? -7.023 -24.031 -10.125 1 87.88 8 VAL B CA 1
ATOM 1669 C C . VAL B 1 8 ? -5.727 -24.516 -10.773 1 87.88 8 VAL B C 1
ATOM 1671 O O . VAL B 1 8 ? -5.055 -23.766 -11.484 1 87.88 8 VAL B O 1
ATOM 1674 N N . LEU B 1 9 ? -5.434 -25.781 -10.508 1 84.25 9 LEU B N 1
ATOM 1675 C CA . LEU B 1 9 ? -4.25 -26.375 -11.117 1 84.25 9 LEU B CA 1
ATOM 1676 C C . LEU B 1 9 ? -4.367 -26.375 -12.641 1 84.25 9 LEU B C 1
ATOM 1678 O O . LEU B 1 9 ? -3.404 -26.047 -13.344 1 84.25 9 LEU B O 1
ATOM 1682 N N . ALA B 1 10 ? -5.504 -26.781 -13.109 1 84.56 10 ALA B N 1
ATOM 1683 C CA . ALA B 1 10 ? -5.746 -26.797 -14.547 1 84.56 10 ALA B CA 1
ATOM 1684 C C . ALA B 1 10 ? -5.566 -25.422 -15.156 1 84.56 10 ALA B C 1
ATOM 1686 O O . ALA B 1 10 ? -4.934 -25.266 -16.203 1 84.56 10 ALA B O 1
ATOM 1687 N N . LYS B 1 11 ? -6.125 -24.438 -14.547 1 86.5 11 LYS B N 1
ATOM 1688 C CA . LYS B 1 11 ? -6.004 -23.062 -15.008 1 86.5 11 LYS B CA 1
ATOM 1689 C C . LYS B 1 11 ? -4.551 -22.594 -14.984 1 86.5 11 LYS B C 1
ATOM 1691 O O . LYS B 1 11 ? -4.07 -22 -15.945 1 86.5 11 LYS B O 1
ATOM 1696 N N . ASN B 1 12 ? -3.873 -22.891 -13.898 1 88.81 12 ASN B N 1
ATOM 1697 C CA . ASN B 1 12 ? -2.492 -22.453 -13.727 1 88.81 12 ASN B CA 1
ATOM 1698 C C . ASN B 1 12 ? -1.584 -23.016 -14.82 1 88.81 12 ASN B C 1
ATOM 1700 O O . ASN B 1 12 ? -0.725 -22.297 -15.344 1 88.81 12 ASN B O 1
ATOM 1704 N N . PHE B 1 13 ? -1.795 -24.266 -15.18 1 84.88 13 PHE B N 1
ATOM 1705 C CA . PHE B 1 13 ? -0.893 -24.938 -16.109 1 84.88 13 PHE B CA 1
ATOM 1706 C C . PHE B 1 13 ? -1.491 -24.984 -17.5 1 84.88 13 PHE B C 1
ATOM 1708 O O . PHE B 1 13 ? -0.926 -25.609 -18.406 1 84.88 13 PHE B O 1
ATOM 1715 N N . ARG B 1 14 ? -2.662 -24.391 -17.625 1 82.5 14 ARG B N 1
ATOM 1716 C CA . ARG B 1 14 ? -3.379 -24.375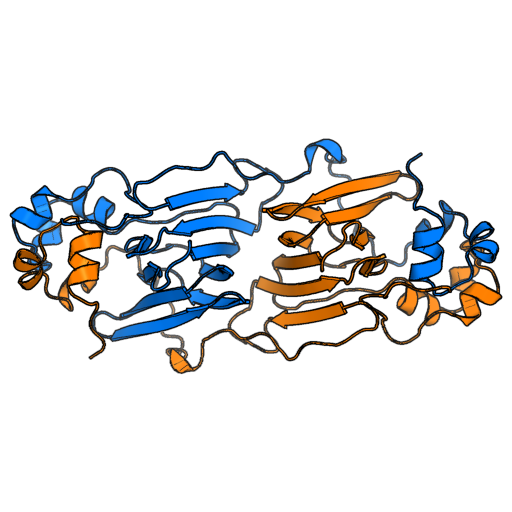 -18.891 1 82.5 14 ARG B CA 1
ATOM 1717 C C . ARG B 1 14 ? -3.584 -25.797 -19.422 1 82.5 14 ARG B C 1
ATOM 1719 O O . ARG B 1 14 ? -3.332 -26.062 -20.594 1 82.5 14 ARG B O 1
ATOM 1726 N N . ALA B 1 15 ? -3.9 -26.656 -18.516 1 78.44 15 ALA B N 1
ATOM 1727 C CA . ALA B 1 15 ? -4.105 -28.062 -18.828 1 78.44 15 ALA B CA 1
ATOM 1728 C C . ALA B 1 15 ? -5.551 -28.469 -18.578 1 78.44 15 ALA B C 1
ATOM 1730 O O . ALA B 1 15 ? -6.273 -27.812 -17.828 1 78.44 15 ALA B O 1
ATOM 1731 N N . ASN B 1 16 ? -5.934 -29.453 -19.266 1 75.06 16 ASN B N 1
ATOM 1732 C CA . ASN B 1 16 ? -7.277 -29.969 -19.047 1 75.06 16 ASN B CA 1
ATOM 1733 C C . ASN B 1 16 ? -7.434 -30.547 -17.641 1 75.06 16 ASN B C 1
ATOM 1735 O O . ASN B 1 16 ? -6.496 -31.125 -17.094 1 75.06 16 ASN B O 1
ATOM 1739 N N . VAL B 1 17 ? -8.617 -30.359 -17.109 1 69 17 VAL B N 1
ATOM 1740 C CA . VAL B 1 17 ? -8.898 -30.781 -15.734 1 69 17 VAL B CA 1
ATOM 1741 C C . VAL B 1 17 ? -8.672 -32.281 -15.602 1 69 17 VAL B C 1
ATOM 1743 O O . VAL B 1 17 ? -8.188 -32.75 -14.562 1 69 17 VAL B O 1
ATOM 1746 N N . SER B 1 18 ? -9.023 -33 -16.531 1 66.75 18 SER B N 1
ATOM 1747 C CA . SER B 1 18 ? -8.875 -34.438 -16.484 1 66.75 18 SER B CA 1
ATOM 1748 C C . SER B 1 18 ? -7.406 -34.844 -16.359 1 66.75 18 SER B C 1
ATOM 1750 O O . SER B 1 18 ? -7.074 -35.812 -15.68 1 66.75 18 SER B O 1
ATOM 1752 N N . THR B 1 19 ? -6.578 -34.188 -17 1 59.94 19 THR B N 1
ATOM 1753 C CA . THR B 1 19 ? -5.148 -34.469 -16.938 1 59.94 19 THR B CA 1
ATOM 1754 C C . THR B 1 19 ? -4.562 -34.031 -15.602 1 59.94 19 THR B C 1
ATOM 1756 O O . THR B 1 19 ? -3.518 -34.531 -15.18 1 59.94 19 THR B O 1
ATOM 1759 N N . SER B 1 20 ? -5.234 -33.125 -15.023 1 59.06 20 SER B N 1
ATOM 1760 C CA . SER B 1 20 ? -4.758 -32.625 -13.734 1 59.06 20 SER B CA 1
ATOM 1761 C C . SER B 1 20 ? -4.887 -33.688 -12.656 1 59.06 20 SER B C 1
ATOM 1763 O O . SER B 1 20 ? -4.305 -33.562 -11.57 1 59.06 20 SER B O 1
ATOM 1765 N N . ASP B 1 21 ? -5.668 -34.688 -12.906 1 60.16 21 ASP B N 1
ATOM 1766 C CA . ASP B 1 21 ? -5.766 -35.812 -11.977 1 60.16 21 ASP B CA 1
ATOM 1767 C C . ASP B 1 21 ? -4.395 -36.438 -11.711 1 60.16 21 ASP B C 1
ATOM 1769 O O . ASP B 1 21 ? -4.195 -37.094 -10.703 1 60.16 21 ASP B O 1
ATOM 1773 N N . HIS B 1 22 ? -3.5 -36.156 -12.602 1 61.09 22 HIS B N 1
ATOM 1774 C CA . HIS B 1 22 ? -2.174 -36.75 -12.438 1 61.09 22 HIS B CA 1
ATOM 1775 C C . HIS B 1 22 ? -1.197 -35.719 -11.844 1 61.09 22 HIS B C 1
ATOM 1777 O O . HIS B 1 22 ? 0.009 -35.969 -11.797 1 61.09 22 HIS B O 1
ATOM 1783 N N . ILE B 1 23 ? -1.646 -34.562 -11.602 1 57.97 23 ILE B N 1
ATOM 1784 C CA . ILE B 1 23 ? -0.789 -33.656 -10.867 1 57.97 23 ILE B CA 1
ATOM 1785 C C . ILE B 1 23 ? -0.883 -33.938 -9.375 1 57.97 23 ILE B C 1
ATOM 1787 O O . ILE B 1 23 ? -1.916 -33.688 -8.75 1 57.97 23 ILE B O 1
ATOM 1791 N N . PRO B 1 24 ? 0.027 -34.812 -8.922 1 52.94 24 PRO B N 1
ATOM 1792 C CA . PRO B 1 24 ? -0.093 -35 -7.477 1 52.94 24 PRO B CA 1
ATOM 1793 C C . PRO B 1 24 ? 0.027 -33.719 -6.68 1 52.94 24 PRO B C 1
ATOM 1795 O O . PRO B 1 24 ? 0.927 -32.906 -6.934 1 52.94 24 PRO B O 1
ATOM 1798 N N . AS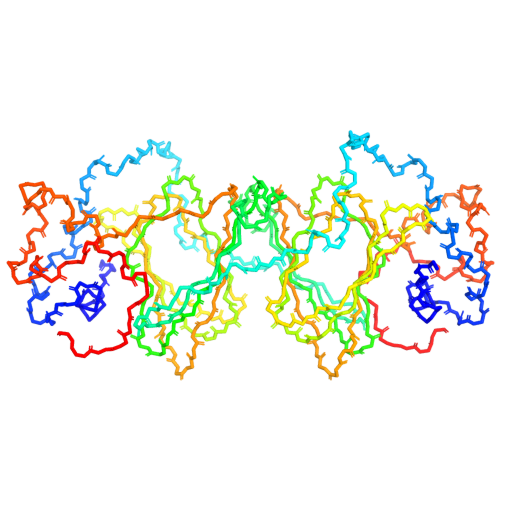P B 1 25 ? -1.056 -33.219 -6.09 1 55.16 25 ASP B N 1
ATOM 1799 C CA . ASP B 1 25 ? -1.031 -32.031 -5.227 1 55.16 25 ASP B CA 1
ATOM 1800 C C . ASP B 1 25 ? 0.243 -32 -4.387 1 55.16 25 ASP B C 1
ATOM 1802 O O . ASP B 1 25 ? 0.843 -30.938 -4.207 1 55.16 25 ASP B O 1
ATOM 1806 N N . ARG B 1 26 ? 0.617 -33.219 -3.828 1 54.06 26 ARG B N 1
ATOM 1807 C CA . ARG B 1 26 ? 1.705 -33.281 -2.857 1 54.06 26 ARG B CA 1
ATOM 1808 C C . ARG B 1 26 ? 3.049 -33 -3.52 1 54.06 26 ARG B C 1
ATOM 1810 O O . ARG B 1 26 ? 3.918 -32.344 -2.924 1 54.06 26 ARG B O 1
ATOM 1817 N N . GLN B 1 27 ? 3.1 -33.438 -4.793 1 53.16 27 GLN B N 1
ATOM 1818 C CA . GLN B 1 27 ? 4.453 -33.469 -5.332 1 53.16 27 GLN B CA 1
ATOM 1819 C C . GLN B 1 27 ? 4.828 -32.156 -5.98 1 53.16 27 GLN B C 1
ATOM 1821 O O . GLN B 1 27 ? 6.008 -31.781 -6.043 1 53.16 27 GLN B O 1
ATOM 1826 N N . LEU B 1 28 ? 3.881 -31.531 -6.648 1 52.59 28 LEU B N 1
ATOM 1827 C CA . LEU B 1 28 ? 4.289 -30.266 -7.258 1 52.59 28 LEU B CA 1
ATOM 1828 C C . LEU B 1 28 ? 5.137 -29.438 -6.289 1 52.59 28 LEU B C 1
ATOM 1830 O O . LEU B 1 28 ? 5.98 -28.656 -6.715 1 52.59 28 LEU B O 1
ATOM 1834 N N . TRP B 1 29 ? 4.879 -29.75 -5.043 1 51.12 29 TRP B N 1
ATOM 1835 C CA . TRP B 1 29 ? 5.422 -28.828 -4.055 1 51.12 29 TRP B CA 1
ATOM 1836 C C . TRP B 1 29 ? 6.77 -29.312 -3.533 1 51.12 29 TRP B C 1
ATOM 1838 O O . TRP B 1 29 ? 7.332 -28.734 -2.605 1 51.12 29 TRP B O 1
ATOM 1848 N N . MET B 1 30 ? 7.031 -30.641 -3.941 1 47.97 30 MET B N 1
ATOM 1849 C CA . MET B 1 30 ? 8.414 -31.047 -3.701 1 47.97 30 MET B CA 1
ATOM 1850 C C . MET B 1 30 ? 9.367 -30.297 -4.629 1 47.97 30 MET B C 1
ATOM 1852 O O . MET B 1 30 ? 10.031 -30.906 -5.465 1 47.97 30 MET B O 1
ATOM 1856 N N . LEU B 1 31 ? 8.875 -29.156 -5.027 1 48.91 31 LEU B N 1
ATOM 1857 C CA . LEU B 1 31 ? 9.82 -28.375 -5.816 1 48.91 31 LEU B CA 1
ATOM 1858 C C . LEU B 1 31 ? 11.242 -28.547 -5.285 1 48.91 31 LEU B C 1
ATOM 1860 O O . LEU B 1 31 ? 11.453 -28.562 -4.07 1 48.91 31 LEU B O 1
ATOM 1864 N N . PRO B 1 32 ? 12.055 -29.016 -6.078 1 43.53 32 PRO B N 1
ATOM 1865 C CA . PRO B 1 32 ? 13.43 -29.297 -5.656 1 43.53 32 PRO B CA 1
ATOM 1866 C C . PRO B 1 32 ? 14.008 -28.219 -4.742 1 43.53 32 PRO B C 1
ATOM 1868 O O . PRO B 1 32 ? 13.578 -27.062 -4.793 1 43.53 32 PRO B O 1
ATOM 1871 N N . SER B 1 33 ? 14.812 -28.672 -3.734 1 44.25 33 SER B N 1
ATOM 1872 C CA . SER B 1 33 ? 15.781 -27.922 -2.93 1 44.25 33 SER B CA 1
ATOM 1873 C C . SER B 1 33 ? 16.328 -26.719 -3.691 1 44.25 33 SER B C 1
ATOM 1875 O O . SER B 1 33 ? 17.156 -25.969 -3.166 1 44.25 33 SER B O 1
ATOM 1877 N N . ALA B 1 34 ? 16.234 -26.719 -4.867 1 41.5 34 ALA B N 1
ATOM 1878 C CA . ALA B 1 34 ? 16.906 -25.656 -5.621 1 41.5 34 ALA B CA 1
ATOM 1879 C C . ALA B 1 34 ? 16.203 -24.312 -5.422 1 41.5 34 ALA B C 1
ATOM 1881 O O . ALA B 1 34 ? 16.625 -23.297 -5.984 1 41.5 34 ALA B O 1
ATOM 1882 N N . VAL B 1 35 ? 14.945 -24.281 -5.23 1 42.53 35 VAL B N 1
ATOM 1883 C CA . VAL B 1 35 ? 14.547 -22.969 -4.73 1 42.53 35 VAL B CA 1
ATOM 1884 C C . VAL B 1 35 ? 15.359 -22.625 -3.486 1 42.53 35 VAL B C 1
ATOM 1886 O O . VAL B 1 35 ? 15.312 -23.344 -2.484 1 42.53 35 VAL B O 1
ATOM 1889 N N . PRO B 1 36 ? 16.469 -22.016 -3.643 1 39.22 36 PRO B N 1
ATOM 1890 C CA . PRO B 1 36 ? 17.25 -21.719 -2.449 1 39.22 36 PRO B CA 1
ATOM 1891 C C . PRO B 1 36 ? 16.391 -21.344 -1.245 1 39.22 36 PRO B C 1
ATOM 1893 O O . PRO B 1 36 ? 15.68 -20.344 -1.278 1 39.22 36 PRO B O 1
ATOM 1896 N N . THR B 1 37 ? 15.664 -22.266 -0.706 1 39.19 37 THR B N 1
ATOM 1897 C CA . THR B 1 37 ? 15.102 -21.953 0.606 1 39.19 37 THR B CA 1
ATOM 1898 C C . THR B 1 37 ? 16.188 -21.453 1.548 1 39.19 37 THR B C 1
ATOM 1900 O O . THR B 1 37 ? 17.125 -22.172 1.877 1 39.19 37 THR B O 1
ATOM 1903 N N . GLN B 1 38 ? 16.719 -20.422 1.386 1 37.84 38 GLN B N 1
ATOM 1904 C CA . GLN B 1 38 ? 17.562 -20.078 2.529 1 37.84 38 GLN B CA 1
ATOM 1905 C C . GLN B 1 38 ? 16.953 -20.609 3.83 1 37.84 38 GLN B C 1
ATOM 1907 O O . GLN B 1 38 ? 15.734 -20.672 3.977 1 37.84 38 GLN B O 1
ATOM 1912 N N . SER B 1 39 ? 17.781 -21.422 4.57 1 34.53 39 SER B N 1
ATOM 1913 C CA . SER B 1 39 ? 17.484 -21.828 5.941 1 34.53 39 SER B CA 1
ATOM 1914 C C . SER B 1 39 ? 16.656 -20.766 6.664 1 34.53 39 SER B C 1
ATOM 1916 O O . SER B 1 39 ? 17.172 -19.719 7.031 1 34.53 39 SER B O 1
ATOM 1918 N N . VAL B 1 40 ? 15.531 -20.422 6.137 1 35.19 40 VAL B N 1
ATOM 1919 C CA . VAL B 1 40 ? 14.805 -19.703 7.164 1 35.19 40 VAL B CA 1
ATOM 1920 C C . VAL B 1 40 ? 15.078 -20.312 8.531 1 35.19 40 VAL B C 1
ATOM 1922 O O . VAL B 1 40 ? 15.016 -21.531 8.695 1 35.19 40 VAL B O 1
ATOM 1925 N N . ASN B 1 41 ? 16 -19.969 9.219 1 33.78 41 ASN B N 1
ATOM 1926 C CA . ASN B 1 41 ? 15.969 -20.453 10.594 1 33.78 41 ASN B CA 1
ATOM 1927 C C . ASN B 1 41 ? 14.578 -20.922 11 1 33.78 41 ASN B C 1
ATOM 1929 O O . ASN B 1 41 ? 13.586 -20.25 10.711 1 33.78 41 ASN B O 1
ATOM 1933 N N . GLU B 1 42 ? 14.344 -22.328 11.164 1 32.81 42 GLU B N 1
ATOM 1934 C CA . GLU B 1 42 ? 13.195 -22.906 11.859 1 32.81 42 GLU B CA 1
ATOM 1935 C C . GLU B 1 42 ? 12.555 -21.891 12.805 1 32.81 42 GLU B C 1
ATOM 1937 O O . GLU B 1 42 ? 12.852 -21.875 14 1 32.81 42 GLU B O 1
ATOM 1942 N N . ALA B 1 43 ? 12.859 -20.641 12.703 1 35.19 43 ALA B N 1
ATOM 1943 C CA . ALA B 1 43 ? 11.977 -19.984 13.664 1 35.19 43 ALA B CA 1
ATOM 1944 C C . ALA B 1 43 ? 10.609 -20.672 13.703 1 35.19 43 ALA B C 1
ATOM 1946 O O . ALA B 1 43 ? 10.195 -21.297 12.719 1 35.19 43 ALA B O 1
ATOM 1947 N N . ASN B 1 44 ? 10.07 -21.016 14.859 1 35.97 44 ASN B N 1
ATOM 1948 C CA . ASN B 1 44 ? 8.75 -21.547 15.188 1 35.97 44 ASN B CA 1
ATOM 1949 C C . ASN B 1 44 ? 7.723 -21.203 14.117 1 35.97 44 ASN B C 1
ATOM 1951 O O . ASN B 1 44 ? 7.602 -20.047 13.719 1 35.97 44 ASN B O 1
ATOM 1955 N N . PRO B 1 45 ? 7.34 -22.141 13.305 1 37.16 45 PRO B N 1
ATOM 1956 C CA . PRO B 1 45 ? 6.195 -21.875 12.43 1 37.16 45 PRO B CA 1
ATOM 1957 C C . PRO B 1 45 ? 5.262 -20.812 12.984 1 37.16 45 PRO B C 1
ATOM 1959 O O . PRO B 1 45 ? 4.77 -20.938 14.109 1 37.16 45 PRO B O 1
ATOM 1962 N N . VAL B 1 46 ? 5.512 -19.609 12.961 1 41.81 46 VAL B N 1
ATOM 1963 C CA . VAL B 1 46 ? 4.359 -18.828 13.383 1 41.81 46 VAL B CA 1
ATOM 1964 C C . VAL B 1 46 ? 3.074 -19.484 12.891 1 41.81 46 VAL B C 1
ATOM 1966 O O . VAL B 1 46 ? 2.975 -19.875 11.727 1 41.81 46 VAL B O 1
ATOM 1969 N N . SER B 1 47 ? 2.365 -20.312 13.656 1 41.75 47 SER B N 1
ATOM 1970 C CA . SER B 1 47 ? 1.078 -20.875 13.266 1 41.75 47 SER B CA 1
ATOM 1971 C C . SER B 1 47 ? 0.347 -19.969 12.281 1 41.75 47 SER B C 1
ATOM 1973 O O . SER B 1 47 ? 0.261 -18.75 12.5 1 41.75 47 SER B O 1
ATOM 1975 N N . PRO B 1 48 ? 0.142 -20.359 11.047 1 45.22 48 PRO B N 1
ATOM 1976 C CA . PRO B 1 48 ? -0.505 -19.672 9.922 1 45.22 48 PRO B CA 1
ATOM 1977 C C . PRO B 1 48 ? -1.726 -18.859 10.359 1 45.22 48 PRO B C 1
ATOM 1979 O O . PRO B 1 48 ? -2 -17.812 9.789 1 45.22 48 PRO B O 1
ATOM 1982 N N . ALA B 1 49 ? -2.709 -19.594 11.055 1 44.25 49 ALA B N 1
ATOM 1983 C CA . ALA B 1 49 ? -3.947 -19.016 11.562 1 44.25 49 ALA B CA 1
ATOM 1984 C C . ALA B 1 49 ? -3.68 -17.688 12.266 1 44.25 49 ALA B C 1
ATOM 1986 O O . ALA B 1 49 ? -4.48 -16.75 12.18 1 44.25 49 ALA B O 1
ATOM 1987 N N . GLU B 1 50 ? -2.576 -17.578 13.023 1 49.91 50 GLU B N 1
ATOM 1988 C CA . GLU B 1 50 ? -2.131 -16.469 13.852 1 49.91 50 GLU B CA 1
ATOM 1989 C C . GLU B 1 50 ? -1.49 -15.367 13.008 1 49.91 50 GLU B C 1
ATOM 1991 O O . GLU B 1 50 ? -1.146 -14.305 13.523 1 49.91 50 GLU B O 1
ATOM 1996 N N . THR B 1 51 ? -1.483 -15.57 11.68 1 60.91 51 THR B N 1
ATOM 1997 C CA . THR B 1 51 ? -0.552 -14.648 11.039 1 60.91 51 THR B CA 1
ATOM 1998 C C . THR B 1 51 ? -1.263 -13.82 9.977 1 60.91 51 THR B C 1
ATOM 2000 O O . THR B 1 51 ? -0.661 -13.445 8.961 1 60.91 51 THR B O 1
ATOM 2003 N N . VAL B 1 52 ? -2.562 -13.805 10.25 1 76.81 52 VAL B N 1
ATOM 2004 C CA . VAL B 1 52 ? -3.232 -12.914 9.305 1 76.81 52 VAL B CA 1
ATOM 2005 C C . VAL B 1 52 ? -3.158 -11.477 9.812 1 76.81 52 VAL B C 1
ATOM 2007 O O . VAL B 1 52 ? -3.67 -11.164 10.891 1 76.81 52 VAL B O 1
ATOM 2010 N N . PRO B 1 53 ? -2.604 -10.719 9.078 1 87.31 53 PRO B N 1
ATOM 2011 C CA . PRO B 1 53 ? -2.545 -9.32 9.516 1 87.31 53 PRO B CA 1
ATOM 2012 C C . PRO B 1 53 ? -3.918 -8.656 9.547 1 87.31 53 PRO B C 1
ATOM 2014 O O . PRO B 1 53 ? -4.75 -8.898 8.672 1 87.31 53 PRO B O 1
ATOM 2017 N N . ARG B 1 54 ? -4.18 -7.949 10.68 1 85 54 ARG B N 1
ATOM 2018 C CA . ARG B 1 54 ? -5.379 -7.125 10.797 1 85 54 ARG B CA 1
ATOM 2019 C C . ARG B 1 54 ? -5.031 -5.707 11.242 1 85 54 ARG B C 1
ATOM 2021 O O . ARG B 1 54 ? -4.145 -5.512 12.078 1 85 54 ARG B O 1
ATOM 2028 N N . PHE B 1 55 ? -5.809 -4.832 10.703 1 88.81 55 PHE B N 1
ATOM 2029 C CA . PHE B 1 55 ? -5.691 -3.477 11.227 1 88.81 55 PHE B CA 1
ATOM 2030 C C . PHE B 1 55 ? -6.137 -3.418 12.68 1 88.81 55 PHE B C 1
ATOM 2032 O O . PHE B 1 55 ? -7.066 -4.121 13.078 1 88.81 55 PHE B O 1
ATOM 2039 N N . ALA B 1 56 ? -5.48 -2.514 13.398 1 90.12 56 ALA B N 1
ATOM 2040 C CA . ALA B 1 56 ? -6.016 -2.158 14.711 1 90.12 56 ALA B CA 1
ATOM 2041 C C . ALA B 1 56 ? -7.355 -1.442 14.586 1 90.12 56 ALA B C 1
ATOM 2043 O O . ALA B 1 56 ? -7.77 -1.082 13.477 1 90.12 56 ALA B O 1
ATOM 2044 N N . ALA B 1 57 ? -7.992 -1.295 15.695 1 92.56 57 ALA B N 1
ATOM 2045 C CA . ALA B 1 57 ? -9.242 -0.54 15.695 1 92.56 57 ALA B CA 1
ATOM 2046 C C . ALA B 1 57 ? -9.031 0.873 15.164 1 92.56 57 ALA B C 1
ATOM 2048 O O . ALA B 1 57 ? -8.023 1.515 15.461 1 92.56 57 ALA B O 1
ATOM 2049 N N . ALA B 1 58 ? -9.961 1.297 14.461 1 95 58 ALA B N 1
ATOM 2050 C CA . ALA B 1 58 ? -9.867 2.621 13.852 1 95 58 ALA B CA 1
ATOM 2051 C C . ALA B 1 58 ? -9.898 3.717 14.914 1 95 58 ALA B C 1
ATOM 2053 O O . ALA B 1 58 ? -10.664 3.629 15.875 1 95 58 ALA B O 1
ATOM 2054 N N . THR B 1 59 ? -9.078 4.676 14.828 1 96.44 59 THR B N 1
ATOM 2055 C CA . THR B 1 59 ? -9.234 5.941 15.539 1 96.44 59 THR B CA 1
ATOM 2056 C C . THR B 1 59 ? -10.219 6.852 14.812 1 96.44 59 THR B C 1
ATOM 2058 O O . THR B 1 59 ? -9.969 7.258 13.672 1 96.44 59 THR B O 1
ATOM 2061 N N . ASN B 1 60 ? -11.273 7.16 15.438 1 96.94 60 ASN B N 1
ATOM 2062 C CA . ASN B 1 60 ? -12.25 8.07 14.859 1 96.94 60 ASN B CA 1
ATOM 2063 C C . ASN B 1 60 ? -11.922 9.523 15.188 1 96.94 60 ASN B C 1
ATOM 2065 O O . ASN B 1 60 ? -11.562 9.844 16.312 1 96.94 60 ASN B O 1
ATOM 2069 N N . THR B 1 61 ? -12 10.375 14.141 1 96.44 61 THR B N 1
ATOM 2070 C CA . THR B 1 61 ? -11.742 11.805 14.305 1 96.44 61 THR B CA 1
ATOM 2071 C C . THR B 1 61 ? -12.914 12.625 13.773 1 96.44 61 THR B C 1
ATOM 2073 O O . THR B 1 61 ? -13.93 12.07 13.352 1 96.44 61 THR B O 1
ATOM 2076 N N . THR B 1 62 ? -12.766 13.914 13.773 1 94.88 62 THR B N 1
ATOM 2077 C CA . THR B 1 62 ? -13.867 14.766 13.344 1 94.88 62 THR B CA 1
ATOM 2078 C C . THR B 1 62 ? -13.992 14.766 11.828 1 94.88 62 THR B C 1
ATOM 2080 O O . THR B 1 62 ? -15.039 15.133 11.281 1 94.88 62 THR B O 1
ATOM 2083 N N . GLY B 1 63 ? -12.969 14.32 11.141 1 97.44 63 GLY B N 1
ATOM 2084 C CA . GLY B 1 63 ? -12.977 14.43 9.688 1 97.44 63 GLY B CA 1
ATOM 2085 C C . GLY B 1 63 ? -12.75 13.102 8.984 1 97.44 63 GLY B C 1
ATOM 2086 O O . GLY B 1 63 ? -12.57 13.062 7.77 1 97.44 63 GLY B O 1
ATOM 2087 N N . GLY B 1 64 ? -12.664 12.016 9.75 1 97.94 64 GLY B N 1
ATOM 2088 C CA . GLY B 1 64 ? -12.391 10.727 9.141 1 97.94 64 GLY B CA 1
ATOM 2089 C C . GLY B 1 64 ? -11.82 9.719 10.125 1 97.94 64 GLY B C 1
ATOM 2090 O O . GLY B 1 64 ? -12.047 9.812 11.328 1 97.94 64 GLY B O 1
ATOM 2091 N N . THR B 1 65 ? -11.156 8.75 9.57 1 98.12 65 THR B N 1
ATOM 2092 C CA . THR B 1 65 ? -10.648 7.676 10.414 1 98.12 65 THR B CA 1
ATOM 2093 C C . THR B 1 65 ? -9.211 7.324 10.031 1 98.12 65 THR B C 1
ATOM 2095 O O . THR B 1 65 ? -8.766 7.625 8.922 1 98.12 65 THR B O 1
ATOM 2098 N N . VAL B 1 66 ? -8.477 6.746 10.977 1 98 66 VAL B N 1
ATOM 2099 C CA . VAL B 1 66 ? -7.16 6.164 10.75 1 98 66 VAL B CA 1
ATOM 2100 C C . VAL B 1 66 ? -7.102 4.762 11.352 1 98 66 VAL B C 1
ATOM 2102 O O . VAL B 1 66 ? -7.457 4.562 12.516 1 98 66 VAL B O 1
ATOM 2105 N N . LYS B 1 67 ? -6.727 3.789 10.625 1 96.81 67 LYS B N 1
ATOM 2106 C CA . LYS B 1 67 ? -6.414 2.451 11.125 1 96.81 67 LYS B CA 1
ATOM 2107 C C . LYS B 1 67 ? -4.977 2.059 10.789 1 96.81 67 LYS B C 1
ATOM 2109 O O . LYS B 1 67 ? -4.496 2.33 9.688 1 96.81 67 LYS B O 1
ATOM 2114 N N . ILE B 1 68 ? -4.355 1.422 11.727 1 96.81 68 ILE B N 1
ATOM 2115 C CA . ILE B 1 68 ? -2.922 1.187 11.594 1 96.81 68 ILE B CA 1
ATOM 2116 C C . ILE B 1 68 ? -2.627 -0.303 11.758 1 96.81 68 ILE B C 1
ATOM 2118 O O . ILE B 1 68 ? -3.248 -0.979 12.578 1 96.81 68 ILE B O 1
ATOM 2122 N N . ILE B 1 69 ? -1.743 -0.821 11.031 1 94.81 69 ILE B N 1
ATOM 2123 C CA . ILE B 1 69 ? -1.115 -2.109 11.305 1 94.81 69 ILE B CA 1
ATOM 2124 C C . ILE B 1 69 ? 0.403 -1.95 11.32 1 94.81 69 ILE B C 1
ATOM 2126 O O . ILE B 1 69 ? 0.985 -1.389 10.383 1 94.81 69 ILE B O 1
ATOM 2130 N N . ASP B 1 70 ? 1.022 -2.332 12.289 1 94.81 70 ASP B N 1
ATOM 2131 C CA . ASP B 1 70 ? 2.469 -2.34 12.484 1 94.81 70 ASP B CA 1
ATOM 2132 C C . ASP B 1 70 ? 2.885 -3.418 13.477 1 94.81 70 ASP B C 1
ATOM 2134 O O . ASP B 1 70 ? 2.125 -4.352 13.75 1 94.81 70 ASP B O 1
ATOM 2138 N N . SER B 1 71 ? 4.035 -3.34 14.031 1 92.69 71 SER B N 1
ATOM 2139 C CA . SER B 1 71 ? 4.562 -4.422 14.852 1 92.69 71 SER B CA 1
ATOM 2140 C C . SER B 1 71 ? 3.828 -4.504 16.188 1 92.69 71 SER B C 1
ATOM 2142 O O . SER B 1 71 ? 3.895 -5.527 16.875 1 92.69 71 SER B O 1
ATOM 2144 N N . HIS B 1 72 ? 3.105 -3.461 16.609 1 91.94 72 HIS B N 1
ATOM 2145 C CA . HIS B 1 72 ? 2.352 -3.49 17.844 1 91.94 72 HIS B CA 1
ATOM 2146 C C . HIS B 1 72 ? 1.139 -4.406 17.734 1 91.94 72 HIS B C 1
ATOM 2148 O O . HIS B 1 72 ? 0.755 -5.059 18.719 1 91.94 72 HIS B O 1
ATOM 2154 N N . THR B 1 73 ? 0.519 -4.48 16.578 1 88 73 THR B N 1
ATOM 2155 C CA . THR B 1 73 ? -0.7 -5.266 16.406 1 88 73 THR B CA 1
ATOM 2156 C C . THR B 1 73 ? -0.413 -6.559 15.648 1 88 73 THR B C 1
ATOM 2158 O O . THR B 1 73 ? -1.165 -7.527 15.766 1 88 73 THR B O 1
ATOM 2161 N N . PHE B 1 74 ? 0.573 -6.547 14.82 1 89.62 74 PHE B N 1
ATOM 2162 C CA . PHE B 1 74 ? 1.035 -7.703 14.062 1 89.62 74 PHE B CA 1
ATOM 2163 C C . PHE B 1 74 ? 2.547 -7.855 14.172 1 89.62 74 PHE B C 1
ATOM 2165 O O . PHE B 1 74 ? 3.289 -7.344 13.328 1 89.62 74 PHE B O 1
ATOM 2172 N N . ASN B 1 75 ? 2.979 -8.562 15.016 1 88.06 75 ASN B N 1
ATOM 2173 C CA . ASN B 1 75 ? 4.375 -8.641 15.438 1 88.06 75 ASN B CA 1
ATOM 2174 C C . ASN B 1 75 ? 5.293 -9.023 14.281 1 88.06 75 ASN B C 1
ATOM 2176 O O . ASN B 1 75 ? 6.469 -8.664 14.273 1 88.06 75 ASN B O 1
ATOM 2180 N N . VAL B 1 76 ? 4.785 -9.664 13.305 1 84.44 76 VAL B N 1
ATOM 2181 C CA . VAL B 1 76 ? 5.582 -10.125 12.172 1 84.44 76 VAL B CA 1
ATOM 2182 C C . VAL B 1 76 ? 5.98 -8.938 11.305 1 84.44 76 VAL B C 1
ATOM 2184 O O . VAL B 1 76 ? 6.973 -9 10.57 1 84.44 76 VAL B O 1
ATOM 2187 N N . SER B 1 77 ? 5.203 -7.895 11.375 1 86.56 77 SER B N 1
ATOM 2188 C CA . SER B 1 77 ? 5.434 -6.719 10.531 1 86.56 77 SER B CA 1
ATOM 2189 C C . SER B 1 77 ? 6.59 -5.879 11.062 1 86.56 77 SER B C 1
ATOM 2191 O O . SER B 1 77 ? 6.379 -4.766 11.555 1 86.56 77 SER B O 1
ATOM 2193 N N . GLN B 1 78 ? 7.809 -6.312 10.789 1 89.38 78 GLN B N 1
ATOM 2194 C CA . GLN B 1 78 ? 8.977 -5.652 11.375 1 89.38 78 GLN B CA 1
ATOM 2195 C C . GLN B 1 78 ? 9.586 -4.656 10.398 1 89.38 78 GLN B C 1
ATOM 2197 O O . GLN B 1 78 ? 10.469 -3.877 10.766 1 89.38 78 GLN B O 1
ATOM 2202 N N . MET B 1 79 ? 9.094 -4.68 9.188 1 89.62 79 MET B N 1
ATOM 2203 C CA . MET B 1 79 ? 9.789 -3.861 8.203 1 89.62 79 MET B CA 1
ATOM 2204 C C . MET B 1 79 ? 8.82 -2.941 7.473 1 89.62 79 MET B C 1
ATOM 2206 O O . MET B 1 79 ? 9.242 -2.066 6.715 1 89.62 79 MET B O 1
ATOM 2210 N N . ILE B 1 80 ? 7.559 -3.146 7.652 1 92.31 80 ILE B N 1
ATOM 2211 C CA . ILE B 1 80 ? 6.555 -2.32 6.988 1 92.31 80 ILE B CA 1
ATOM 2212 C C . ILE B 1 80 ? 5.465 -1.933 7.984 1 92.3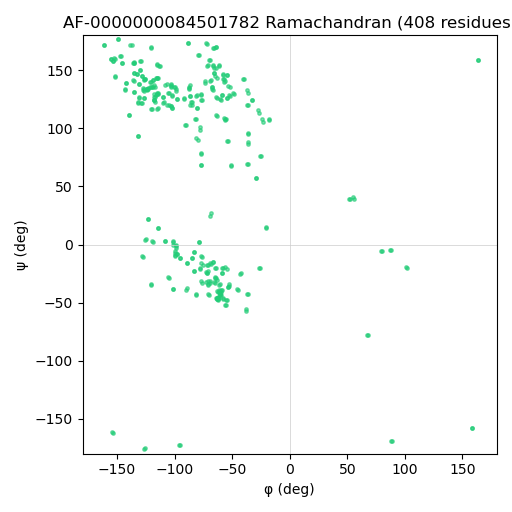1 80 ILE B C 1
ATOM 2214 O O . ILE B 1 80 ? 4.973 -2.777 8.734 1 92.31 80 ILE B O 1
ATOM 2218 N N . ALA B 1 81 ? 5.129 -0.737 8.055 1 95.31 81 ALA B N 1
ATOM 2219 C CA . ALA B 1 81 ? 3.961 -0.214 8.758 1 95.31 81 ALA B CA 1
ATOM 2220 C C . ALA B 1 81 ? 3.006 0.481 7.797 1 95.31 81 ALA B C 1
ATOM 2222 O O . ALA B 1 81 ? 3.439 1.171 6.871 1 95.31 81 ALA B O 1
ATOM 2223 N N . VAL B 1 82 ? 1.715 0.308 8.016 1 96.12 82 VAL B N 1
ATOM 2224 C CA . VAL B 1 82 ? 0.729 0.864 7.098 1 96.12 82 VAL B CA 1
ATOM 2225 C C . VAL B 1 82 ? -0.399 1.526 7.887 1 96.12 82 VAL B C 1
ATOM 2227 O O . VAL B 1 82 ? -0.816 1.02 8.93 1 96.12 82 VAL B O 1
ATOM 2230 N N . ALA B 1 83 ? -0.841 2.619 7.402 1 97.75 83 ALA B N 1
ATOM 2231 C CA . ALA B 1 83 ? -2.066 3.252 7.883 1 97.75 83 ALA B CA 1
ATOM 2232 C C . ALA B 1 83 ? -3.062 3.453 6.746 1 97.75 83 ALA B C 1
ATOM 2234 O O . ALA B 1 83 ? -2.68 3.83 5.637 1 97.75 83 ALA B O 1
ATOM 2235 N N . GLN B 1 84 ? -4.285 3.115 6.98 1 97.5 84 GLN B N 1
ATOM 2236 C CA . GLN B 1 84 ? -5.371 3.541 6.105 1 97.5 84 GLN B CA 1
ATOM 2237 C C . GLN B 1 84 ? -6.074 4.773 6.664 1 97.5 84 GLN B C 1
ATOM 2239 O O . GLN B 1 84 ? -6.543 4.766 7.805 1 97.5 84 GLN B O 1
ATOM 2244 N N . VAL B 1 85 ? -6.164 5.793 5.895 1 98.56 85 VAL B N 1
ATOM 2245 C CA . VAL B 1 85 ? -6.758 7.055 6.324 1 98.56 85 VAL B CA 1
ATOM 2246 C C . VAL B 1 85 ? -7.973 7.375 5.453 1 98.56 85 VAL B C 1
ATOM 2248 O O . VAL B 1 85 ? -7.934 7.207 4.234 1 98.56 85 VAL B O 1
ATOM 2251 N N . THR B 1 86 ? -9.039 7.793 6.066 1 98.56 86 THR B N 1
ATOM 2252 C CA . THR B 1 86 ? -10.172 8.359 5.352 1 98.56 86 THR B CA 1
ATOM 2253 C C . THR B 1 86 ? -10.367 9.828 5.719 1 98.56 86 THR B C 1
ATOM 2255 O O . THR B 1 86 ? -10.133 10.219 6.863 1 98.56 86 THR B O 1
ATOM 2258 N N . VAL B 1 87 ? -10.742 10.594 4.773 1 98.69 87 VAL B N 1
ATOM 2259 C CA . VAL B 1 87 ? -11.023 12.016 4.953 1 98.69 87 VAL B CA 1
ATOM 2260 C C . VAL B 1 87 ? -12.367 12.359 4.305 1 98.69 87 VAL B C 1
ATOM 2262 O O . VAL B 1 87 ? -12.555 12.148 3.102 1 98.69 87 VAL B O 1
ATOM 2265 N N . VAL B 1 88 ? -13.312 12.891 5.059 1 98.31 88 VAL B N 1
ATOM 2266 C CA . VAL B 1 88 ? -14.617 13.266 4.523 1 98.31 88 VAL B CA 1
ATOM 2267 C C . VAL B 1 88 ? -14.477 14.461 3.592 1 98.31 88 VAL B C 1
ATOM 2269 O O . VAL B 1 88 ? -13.484 15.188 3.654 1 98.31 88 VAL B O 1
ATOM 2272 N N . PRO B 1 89 ? -15.445 14.648 2.707 1 98.25 89 PRO B N 1
ATOM 2273 C CA . PRO B 1 89 ? -15.383 15.812 1.816 1 98.25 89 PRO B CA 1
ATOM 2274 C C . PRO B 1 89 ? -15.172 17.125 2.57 1 98.25 89 PRO B C 1
ATOM 2276 O O . PRO B 1 89 ? -15.867 17.391 3.549 1 98.25 89 PRO B O 1
ATOM 2279 N N . GLY B 1 90 ? -14.188 17.859 2.16 1 96.31 90 GLY B N 1
ATOM 2280 C CA . GLY B 1 90 ? -13.891 19.156 2.779 1 96.31 90 GLY B CA 1
ATOM 2281 C C . GLY B 1 90 ? -12.961 19.031 3.973 1 96.31 90 GLY B C 1
ATOM 2282 O O . GLY B 1 90 ? -12.531 20.047 4.527 1 96.31 90 GLY B O 1
ATOM 2283 N N . GLY B 1 91 ? -12.617 17.828 4.359 1 97.25 91 GLY B N 1
ATOM 2284 C CA . GLY B 1 91 ? -11.711 17.609 5.48 1 97.25 91 GLY B CA 1
ATOM 2285 C C . GLY B 1 91 ? -10.25 17.594 5.074 1 97.25 91 GLY B C 1
ATOM 2286 O O . GLY B 1 91 ? -9.93 17.641 3.885 1 97.25 91 GLY B O 1
ATOM 2287 N N . ILE B 1 92 ? -9.328 17.531 6.152 1 97.12 92 ILE B N 1
ATOM 2288 C CA . ILE B 1 92 ? -7.895 17.469 5.875 1 97.12 92 ILE B CA 1
ATOM 2289 C C . ILE B 1 92 ? -7.215 16.547 6.895 1 97.12 92 ILE B C 1
ATOM 2291 O O . ILE B 1 92 ? -7.586 16.531 8.07 1 97.12 92 ILE B O 1
ATOM 2295 N N . ARG B 1 93 ? -6.359 15.648 6.449 1 98.44 93 ARG B N 1
ATOM 2296 C CA . ARG B 1 93 ? -5.285 15.195 7.328 1 98.44 93 ARG B CA 1
ATOM 2297 C C . ARG B 1 93 ? -4.34 16.344 7.676 1 98.44 93 ARG B C 1
ATOM 2299 O O . ARG B 1 93 ? -3.619 16.844 6.809 1 98.44 93 ARG B O 1
ATOM 2306 N N . GLU B 1 94 ? -4.348 16.734 8.836 1 96.44 94 GLU B N 1
ATOM 2307 C CA . GLU B 1 94 ? -3.77 18.016 9.266 1 96.44 94 GLU B CA 1
ATOM 2308 C C . GLU B 1 94 ? -2.26 18.031 9.047 1 96.44 94 GLU B C 1
ATOM 2310 O O . GLU B 1 94 ? -1.664 17 8.703 1 96.44 94 GLU B O 1
ATOM 2315 N N . PHE B 1 95 ? -1.716 19.172 9.211 1 92.31 95 PHE B N 1
ATOM 2316 C CA . PHE B 1 95 ? -0.279 19.344 9.031 1 92.31 95 PHE B CA 1
ATOM 2317 C C . PHE B 1 95 ? 0.496 18.438 9.992 1 92.31 95 PHE B C 1
ATOM 2319 O O . PHE B 1 95 ? 0.248 18.453 11.195 1 92.31 95 PHE B O 1
ATOM 2326 N N . HIS B 1 96 ? 1.411 17.703 9.414 1 94.75 96 HIS B N 1
ATOM 2327 C CA . HIS B 1 96 ? 2.227 16.781 10.188 1 94.75 96 HIS B CA 1
ATOM 2328 C C . HIS B 1 96 ? 3.488 16.391 9.43 1 94.75 96 HIS B C 1
ATOM 2330 O O . HIS B 1 96 ? 3.664 16.766 8.266 1 94.75 96 HIS B O 1
ATOM 2336 N N . TRP B 1 97 ? 4.359 15.703 10.102 1 92.88 97 TRP B N 1
ATOM 2337 C CA . TRP B 1 97 ? 5.512 15.117 9.422 1 92.88 97 TRP B CA 1
ATOM 2338 C C . TRP B 1 97 ? 5.898 13.781 10.055 1 92.88 97 TRP B C 1
ATOM 2340 O O . TRP B 1 97 ? 5.453 13.461 11.164 1 92.88 97 TRP B O 1
ATOM 2350 N N . HIS B 1 98 ? 6.543 12.953 9.344 1 93.94 98 HIS B N 1
ATOM 2351 C CA . HIS B 1 98 ? 7.117 11.695 9.805 1 93.94 98 HIS B CA 1
ATOM 2352 C C . HIS B 1 98 ? 8.625 11.82 9.992 1 93.94 98 HIS B C 1
ATOM 2354 O O . HIS B 1 98 ? 9.359 12.062 9.031 1 93.94 98 HIS B O 1
ATOM 2360 N N . PRO B 1 99 ? 9.156 11.625 11.18 1 90.44 99 PRO B N 1
ATOM 2361 C CA . PRO B 1 99 ? 10.523 12.047 11.5 1 90.44 99 PRO B CA 1
ATOM 2362 C C . PRO B 1 99 ? 11.586 11.102 10.938 1 90.44 99 PRO B C 1
ATOM 2364 O O . PRO B 1 99 ? 12.727 11.508 10.734 1 90.44 99 PRO B O 1
ATOM 2367 N N . THR B 1 100 ? 11.273 9.82 10.594 1 88.88 100 THR B N 1
ATOM 2368 C CA . THR B 1 100 ? 12.352 8.859 10.375 1 88.88 100 THR B CA 1
ATOM 2369 C C . THR B 1 100 ? 12.297 8.305 8.953 1 88.88 100 THR B C 1
ATOM 2371 O O . THR B 1 100 ? 13.336 7.961 8.383 1 88.88 100 THR B O 1
ATOM 2374 N N . GLN B 1 101 ? 11.133 8.156 8.438 1 91.25 101 GLN B N 1
ATOM 2375 C CA . GLN B 1 101 ? 10.984 7.465 7.156 1 91.25 101 GLN B CA 1
ATOM 2376 C C . GLN B 1 101 ? 10.141 8.281 6.188 1 91.25 101 GLN B C 1
ATOM 2378 O O . GLN B 1 101 ? 9.25 9.031 6.605 1 91.25 101 GLN B O 1
ATOM 2383 N N . PRO B 1 102 ? 10.453 8.094 4.867 1 91.5 102 PRO B N 1
ATOM 2384 C CA . PRO B 1 102 ? 9.531 8.695 3.896 1 91.5 102 PRO B CA 1
ATOM 2385 C C . PRO B 1 102 ? 8.148 8.055 3.916 1 91.5 102 PRO B C 1
ATOM 2387 O O . PRO B 1 102 ? 8.008 6.902 4.332 1 91.5 102 PRO B O 1
ATOM 2390 N N . GLU B 1 103 ? 7.207 8.797 3.527 1 94.31 103 GLU B N 1
ATOM 2391 C CA . GLU B 1 103 ? 5.832 8.32 3.395 1 94.31 103 GLU B CA 1
ATOM 2392 C C . GLU B 1 103 ? 5.484 8.039 1.936 1 94.31 103 GLU B C 1
ATOM 2394 O O . GLU B 1 103 ? 5.551 8.938 1.092 1 94.31 103 GLU B O 1
ATOM 2399 N N . TRP B 1 104 ? 5.18 6.793 1.611 1 93.94 104 TRP B N 1
ATOM 2400 C CA . TRP B 1 104 ? 4.523 6.438 0.358 1 93.94 104 TRP B CA 1
ATOM 2401 C C . TRP B 1 104 ? 3.006 6.41 0.528 1 93.94 104 TRP B C 1
ATOM 2403 O O . TRP B 1 104 ? 2.488 5.727 1.415 1 93.94 104 TRP B O 1
ATOM 2413 N N . THR B 1 105 ? 2.344 7.152 -0.319 1 96.38 105 THR B N 1
ATOM 2414 C CA . THR B 1 105 ? 0.89 7.199 -0.208 1 96.38 105 THR B CA 1
ATOM 2415 C C . THR B 1 105 ? 0.234 6.648 -1.472 1 96.38 105 THR B C 1
ATOM 2417 O O . THR B 1 105 ? 0.53 7.102 -2.58 1 96.38 105 THR B O 1
ATOM 2420 N N . PHE B 1 106 ? -0.607 5.668 -1.36 1 94.44 106 PHE B N 1
ATOM 2421 C CA . PHE B 1 106 ? -1.416 5.129 -2.447 1 94.44 106 PHE B CA 1
ATOM 2422 C C . PHE B 1 106 ? -2.873 5.547 -2.297 1 94.44 106 PHE B C 1
ATOM 2424 O O . PHE B 1 106 ? -3.531 5.184 -1.318 1 94.44 106 PHE B O 1
ATOM 2431 N N . PHE B 1 107 ? -3.346 6.227 -3.279 1 96.44 107 PHE B N 1
ATOM 2432 C CA . PHE B 1 107 ? -4.715 6.723 -3.195 1 96.44 107 PHE B CA 1
ATOM 2433 C C . PHE B 1 107 ? -5.699 5.676 -3.699 1 96.44 107 PHE B C 1
ATOM 2435 O O . PHE B 1 107 ? -5.559 5.164 -4.812 1 96.44 107 PHE B O 1
ATOM 2442 N N . LEU B 1 108 ? -6.68 5.414 -2.879 1 94.56 108 LEU B N 1
ATOM 2443 C CA . LEU B 1 108 ? -7.621 4.332 -3.156 1 94.56 108 LEU B CA 1
ATOM 2444 C C . LEU B 1 108 ? -8.93 4.883 -3.725 1 94.56 108 LEU B C 1
ATOM 2446 O O . LEU B 1 108 ? -9.586 4.215 -4.523 1 94.56 108 LEU B O 1
ATOM 2450 N N . GLN B 1 109 ? -9.32 5.969 -3.203 1 95.44 109 GLN B N 1
ATOM 2451 C CA . GLN B 1 109 ? -10.602 6.574 -3.545 1 95.44 109 GLN B CA 1
ATOM 2452 C C . GLN B 1 109 ? -10.555 8.094 -3.387 1 95.44 109 GLN B C 1
ATOM 2454 O O . GLN B 1 109 ? -9.914 8.609 -2.467 1 95.44 109 GLN B O 1
ATOM 2459 N N . GLY B 1 110 ? -11.297 8.758 -4.289 1 97.31 110 GLY B N 1
ATOM 2460 C CA . GLY B 1 110 ? -11.523 10.18 -4.113 1 97.31 110 GLY B CA 1
ATOM 2461 C C . GLY B 1 110 ? -10.438 11.039 -4.734 1 97.31 110 GLY B C 1
ATOM 2462 O O . GLY B 1 110 ? -9.688 10.578 -5.59 1 97.31 110 GLY B O 1
ATOM 2463 N N . ASN B 1 111 ? -10.477 12.328 -4.41 1 97.94 111 ASN B N 1
ATOM 2464 C CA . ASN B 1 111 ? -9.57 13.352 -4.906 1 97.94 111 ASN B CA 1
ATOM 2465 C C . ASN B 1 111 ? -8.867 14.086 -3.764 1 97.94 111 ASN B C 1
ATOM 2467 O O . ASN B 1 111 ? -9.508 14.469 -2.783 1 97.94 111 ASN B O 1
ATOM 2471 N N . ALA B 1 112 ? -7.59 14.227 -3.908 1 97.69 112 ALA B N 1
ATOM 2472 C CA . ALA B 1 112 ? -6.793 14.828 -2.84 1 97.69 112 ALA B CA 1
ATOM 2473 C C . ALA B 1 112 ? -5.969 16 -3.363 1 97.69 112 ALA B C 1
ATOM 2475 O O . ALA B 1 112 ? -5.48 15.961 -4.496 1 97.69 112 ALA B O 1
ATOM 2476 N N . ARG B 1 113 ? -5.824 16.984 -2.631 1 96.62 113 ARG B N 1
ATOM 2477 C CA . ARG B 1 113 ? -4.77 17.984 -2.775 1 96.62 113 ARG B CA 1
ATOM 2478 C C . ARG B 1 113 ? -3.756 17.891 -1.642 1 96.62 113 ARG B C 1
ATOM 2480 O O . ARG B 1 113 ? -4.125 17.922 -0.466 1 96.62 113 ARG B O 1
ATOM 2487 N N . VAL B 1 114 ? -2.504 17.672 -1.985 1 95.06 114 VAL B N 1
ATOM 2488 C CA . VAL B 1 114 ? -1.427 17.484 -1.02 1 95.06 114 VAL B CA 1
ATOM 2489 C C . VAL B 1 114 ? -0.4 18.609 -1.154 1 95.06 114 VAL B C 1
ATOM 2491 O O . VAL B 1 114 ? 0.046 18.922 -2.26 1 95.06 114 VAL B O 1
ATOM 2494 N N . THR B 1 115 ? -0.085 19.203 -0.103 1 90.88 115 THR B N 1
ATOM 2495 C CA . THR B 1 115 ? 0.988 20.188 -0.074 1 90.88 115 THR B CA 1
ATOM 2496 C C . THR B 1 115 ? 2.152 19.703 0.781 1 90.88 115 THR B C 1
ATOM 2498 O O . THR B 1 115 ? 1.949 19.219 1.895 1 90.88 115 THR B O 1
ATOM 2501 N N . ILE B 1 116 ? 3.271 19.766 0.231 1 88.38 116 ILE B N 1
ATOM 2502 C CA . ILE B 1 116 ? 4.508 19.359 0.896 1 88.38 116 ILE B CA 1
ATOM 2503 C C . ILE B 1 116 ? 5.41 20.578 1.085 1 88.38 116 ILE B C 1
ATOM 2505 O O . ILE B 1 116 ? 5.672 21.312 0.134 1 88.38 116 ILE B O 1
ATOM 2509 N N . PHE B 1 117 ? 5.848 20.719 2.281 1 83.31 117 PHE B N 1
ATOM 2510 C CA . PHE B 1 117 ? 6.734 21.828 2.602 1 83.31 117 PHE B CA 1
ATOM 2511 C C . PHE B 1 117 ? 8.195 21.438 2.398 1 83.31 117 PHE B C 1
ATOM 2513 O O . PHE B 1 117 ? 8.781 20.75 3.24 1 83.31 117 PHE B O 1
ATOM 2520 N N . VAL B 1 118 ? 8.789 21.844 1.365 1 75.06 118 VAL B N 1
ATOM 2521 C CA . VAL B 1 118 ? 10.125 21.453 0.944 1 75.06 118 VAL B CA 1
ATOM 2522 C C . VAL B 1 118 ? 11.172 22.266 1.704 1 75.06 118 VAL B C 1
ATOM 2524 O O . VAL B 1 118 ? 12.219 21.734 2.082 1 75.06 118 VAL B O 1
ATOM 2527 N N . SER B 1 119 ? 10.859 23.5 1.791 1 69.94 119 SER B N 1
ATOM 2528 C CA . SER B 1 119 ? 11.656 24.422 2.578 1 69.94 119 SER B CA 1
ATOM 2529 C C . SER B 1 119 ? 10.797 25.547 3.158 1 69.94 119 SER B C 1
ATOM 2531 O O . SER B 1 119 ? 9.586 25.578 2.932 1 69.94 119 SER B O 1
ATOM 2533 N N . SER B 1 120 ? 11.383 26.422 3.957 1 64.5 120 SER B N 1
ATOM 2534 C CA . SER B 1 120 ? 10.672 27.562 4.523 1 64.5 120 SER B CA 1
ATOM 2535 C C . SER B 1 120 ? 10.086 28.453 3.432 1 64.5 120 SER B C 1
ATOM 2537 O O . SER B 1 120 ? 9.102 29.156 3.656 1 64.5 120 SER B O 1
ATOM 2539 N N . ALA B 1 121 ? 10.648 28.266 2.348 1 63.88 121 ALA B N 1
ATOM 2540 C CA . ALA B 1 121 ? 10.242 29.203 1.298 1 63.88 121 ALA B CA 1
ATOM 2541 C C . ALA B 1 121 ? 9.625 28.453 0.119 1 63.88 121 ALA B C 1
ATOM 2543 O O . ALA B 1 121 ? 9.211 29.078 -0.867 1 63.88 121 ALA B O 1
ATOM 2544 N N . ASN B 1 122 ? 9.547 27.234 0.309 1 73.94 122 ASN B N 1
ATOM 2545 C CA . ASN B 1 122 ? 9.117 26.484 -0.861 1 73.94 122 ASN B CA 1
ATOM 2546 C C . ASN B 1 122 ? 8.133 25.375 -0.481 1 73.94 122 ASN B C 1
ATOM 2548 O O . ASN B 1 122 ? 8.469 24.484 0.295 1 73.94 122 ASN B O 1
ATOM 2552 N N . VAL B 1 123 ? 6.898 25.625 -0.948 1 81.25 123 VAL B N 1
ATOM 2553 C CA . VAL B 1 123 ? 5.902 24.578 -0.804 1 81.25 123 VAL B CA 1
ATOM 2554 C C . VAL B 1 123 ? 5.473 24.078 -2.182 1 81.25 123 VAL B C 1
ATOM 2556 O O . VAL B 1 123 ? 5.391 24.859 -3.133 1 81.25 123 VAL B O 1
ATOM 2559 N N . ARG B 1 124 ? 5.238 22.812 -2.264 1 84.75 124 ARG B N 1
ATOM 2560 C CA . ARG B 1 124 ? 4.711 22.219 -3.484 1 84.75 124 ARG B CA 1
ATOM 2561 C C . ARG B 1 124 ? 3.34 21.594 -3.238 1 84.75 124 ARG B C 1
ATOM 2563 O O . ARG B 1 124 ? 3.119 20.953 -2.205 1 84.75 124 ARG B O 1
ATOM 2570 N N . THR B 1 125 ? 2.469 21.859 -4.211 1 89.69 125 THR B N 1
ATOM 2571 C CA . THR B 1 125 ? 1.117 21.312 -4.102 1 89.69 125 THR B CA 1
ATOM 2572 C C . THR B 1 125 ? 0.788 20.422 -5.297 1 89.69 125 THR B C 1
ATOM 2574 O O . THR B 1 125 ? 1.104 20.766 -6.441 1 89.69 125 THR B O 1
ATOM 2577 N N . PHE B 1 126 ? 0.203 19.312 -5.004 1 91.69 126 PHE B N 1
ATOM 2578 C CA . PHE B 1 126 ? -0.16 18.344 -6.027 1 91.69 126 PHE B CA 1
ATOM 2579 C C . PHE B 1 126 ? -1.598 17.875 -5.84 1 91.69 126 PHE B C 1
ATOM 2581 O O . PHE B 1 126 ? -2.072 17.75 -4.711 1 91.69 126 PHE B O 1
ATOM 2588 N N . ASP B 1 127 ? -2.182 17.609 -7 1 95.06 127 ASP B N 1
ATOM 2589 C CA . ASP B 1 127 ? -3.482 16.938 -6.961 1 95.06 127 ASP B CA 1
ATOM 2590 C C . ASP B 1 127 ? -3.354 15.461 -7.305 1 95.06 127 ASP B C 1
ATOM 2592 O O . ASP B 1 127 ? -2.598 15.086 -8.203 1 95.06 127 ASP B O 1
ATOM 2596 N N . TYR B 1 128 ? -4.078 14.672 -6.535 1 95.25 128 TYR B N 1
ATOM 2597 C CA . TYR B 1 128 ? -4.062 13.227 -6.734 1 95.25 128 TYR B CA 1
ATOM 2598 C C . TYR B 1 128 ? -5.477 12.672 -6.812 1 95.25 128 TYR B C 1
ATOM 2600 O O . TYR B 1 128 ? -6.426 13.297 -6.332 1 95.25 128 TYR B O 1
ATOM 2608 N N . LYS B 1 129 ? -5.621 11.531 -7.418 1 95.44 129 LYS B N 1
ATOM 2609 C CA . LYS B 1 129 ? -6.859 10.758 -7.469 1 95.44 129 LYS B CA 1
ATOM 2610 C C . LYS B 1 129 ? -6.59 9.273 -7.254 1 95.44 129 LYS B C 1
ATOM 2612 O O . LYS B 1 129 ? -5.438 8.852 -7.172 1 95.44 129 LYS B O 1
ATOM 2617 N N . ALA B 1 130 ? -7.707 8.531 -7.121 1 93.25 130 ALA B N 1
ATOM 2618 C CA . ALA B 1 130 ? -7.574 7.09 -6.926 1 93.25 130 ALA B CA 1
ATOM 2619 C C . ALA B 1 130 ? -6.621 6.484 -7.957 1 93.25 130 ALA B C 1
ATOM 2621 O O . ALA B 1 130 ? -6.719 6.777 -9.148 1 93.25 130 ALA B O 1
ATOM 2622 N N . GLY B 1 131 ? -5.656 5.688 -7.449 1 88.5 131 GLY B N 1
ATOM 2623 C CA . GLY B 1 131 ? -4.703 5.035 -8.328 1 88.5 131 GLY B CA 1
ATOM 2624 C C . GLY B 1 131 ? -3.355 5.73 -8.367 1 88.5 131 GLY B C 1
ATOM 2625 O O . GLY B 1 131 ? -2.361 5.148 -8.812 1 88.5 131 GLY B O 1
ATOM 2626 N N . ASP B 1 132 ? -3.299 6.98 -7.973 1 92.75 132 ASP B N 1
ATOM 2627 C CA . ASP B 1 132 ? -2.043 7.727 -7.949 1 92.75 132 ASP B CA 1
ATOM 2628 C C . ASP B 1 132 ? -1.213 7.367 -6.719 1 92.75 132 ASP B C 1
ATOM 2630 O O . ASP B 1 132 ? -1.716 6.734 -5.789 1 92.75 132 ASP B O 1
ATOM 2634 N N . ILE B 1 133 ? 0.084 7.707 -6.777 1 93.38 133 ILE B N 1
ATOM 2635 C CA . ILE B 1 133 ? 1.019 7.496 -5.68 1 93.38 133 ILE B CA 1
ATOM 2636 C C . ILE B 1 133 ? 1.729 8.805 -5.348 1 93.38 133 ILE B C 1
ATOM 2638 O O . ILE B 1 133 ? 2.137 9.539 -6.246 1 93.38 133 ILE B O 1
ATOM 2642 N N . ALA B 1 134 ? 1.82 9.117 -4.129 1 93.69 134 ALA B N 1
ATOM 2643 C CA . ALA B 1 134 ? 2.605 10.258 -3.662 1 93.69 134 ALA B CA 1
ATOM 2644 C C . ALA B 1 134 ? 3.807 9.805 -2.84 1 93.69 134 ALA B C 1
ATOM 2646 O O . ALA B 1 134 ? 3.812 8.688 -2.305 1 93.69 134 ALA B O 1
ATOM 2647 N N . TYR B 1 135 ? 4.797 10.57 -2.824 1 92 135 TYR B N 1
ATOM 2648 C CA . TYR B 1 135 ? 6 10.383 -2.018 1 92 135 TYR B CA 1
ATOM 2649 C C . TYR B 1 135 ? 6.324 11.648 -1.233 1 92 135 TYR B C 1
ATOM 2651 O O . TYR B 1 135 ? 6.492 12.727 -1.817 1 92 135 TYR B O 1
ATOM 2659 N N . VAL B 1 136 ? 6.383 11.555 0.06 1 91.81 136 VAL B N 1
ATOM 2660 C CA . VAL B 1 136 ? 6.773 12.664 0.924 1 91.81 136 VAL B CA 1
ATOM 2661 C C . VAL B 1 136 ? 8.094 12.336 1.623 1 91.81 136 VAL B C 1
ATOM 2663 O O . VAL B 1 136 ? 8.156 11.414 2.439 1 91.81 136 VAL B O 1
ATOM 2666 N N . PRO B 1 137 ? 9.109 13.062 1.387 1 89.38 137 PRO B N 1
ATOM 2667 C CA . PRO B 1 137 ? 10.391 12.789 2.049 1 89.38 137 PRO B CA 1
ATOM 2668 C C . PRO B 1 137 ? 10.297 12.906 3.57 1 89.38 137 PRO B C 1
ATOM 2670 O O . PRO B 1 137 ? 9.422 13.602 4.09 1 89.38 137 PRO B O 1
ATOM 2673 N N . PRO B 1 138 ? 11.234 12.164 4.227 1 89 138 PRO B N 1
ATOM 2674 C CA . PRO B 1 138 ? 11.211 12.258 5.688 1 89 138 PRO B CA 1
ATOM 2675 C C . PRO B 1 138 ? 11.367 13.688 6.195 1 89 138 PRO B C 1
ATOM 2677 O O . PRO B 1 138 ? 12.109 14.477 5.609 1 89 138 PRO B O 1
ATOM 2680 N N . THR B 1 139 ? 10.586 14.047 7.27 1 88.44 139 THR B N 1
ATOM 2681 C CA . THR B 1 139 ? 10.68 15.273 8.055 1 88.44 139 THR B CA 1
ATOM 2682 C C . THR B 1 139 ? 9.992 16.438 7.328 1 88.44 139 THR B C 1
ATOM 2684 O O . THR B 1 139 ? 9.922 17.547 7.852 1 88.44 139 THR B O 1
ATOM 2687 N N . PHE B 1 140 ? 9.562 16.141 6.086 1 88.31 140 PHE B N 1
ATOM 2688 C CA . PHE B 1 140 ? 8.844 17.219 5.398 1 88.31 140 PHE B CA 1
ATOM 2689 C C . PHE B 1 140 ? 7.422 17.344 5.934 1 88.31 140 PHE B C 1
ATOM 2691 O O . PHE B 1 140 ? 6.676 16.359 5.965 1 88.31 140 PHE B O 1
ATOM 2698 N N . VAL B 1 141 ? 7.074 18.516 6.273 1 89.25 141 VAL B N 1
ATOM 2699 C CA . VAL B 1 141 ? 5.707 18.797 6.691 1 89.25 141 VAL B CA 1
ATOM 2700 C C . VAL B 1 141 ? 4.766 18.672 5.496 1 89.25 141 VAL B C 1
ATOM 2702 O O . VAL B 1 141 ? 5.102 19.094 4.387 1 89.25 141 VAL B O 1
ATOM 2705 N N . ASN B 1 142 ? 3.561 18.094 5.746 1 92.88 142 ASN B N 1
ATOM 2706 C CA . ASN B 1 142 ? 2.58 17.953 4.676 1 92.88 142 ASN B CA 1
ATOM 2707 C C . ASN B 1 142 ? 1.158 17.875 5.223 1 92.88 142 ASN B C 1
ATOM 2709 O O . ASN B 1 142 ? 0.961 17.672 6.422 1 92.88 142 ASN B O 1
ATOM 2713 N N . TYR B 1 143 ? 0.204 18.156 4.414 1 94.94 143 TYR B N 1
ATOM 2714 C CA . TYR B 1 143 ? -1.198 17.875 4.691 1 94.94 143 TYR B CA 1
ATOM 2715 C C . TYR B 1 143 ? -1.882 17.266 3.475 1 94.94 143 TYR B C 1
ATOM 2717 O O . TYR B 1 143 ? -1.387 17.391 2.352 1 94.94 143 TYR B O 1
ATOM 2725 N N . PHE B 1 144 ? -2.955 16.547 3.643 1 97.75 144 PHE B N 1
ATOM 2726 C CA . PHE B 1 144 ? -3.805 15.945 2.615 1 97.75 144 PHE B CA 1
ATOM 2727 C C . PHE B 1 144 ? -5.234 16.469 2.729 1 97.75 144 PHE B C 1
ATOM 2729 O O . PHE B 1 144 ? -5.914 16.219 3.729 1 97.75 144 PHE B O 1
ATOM 2736 N N . GLY B 1 145 ? -5.684 17.156 1.699 1 97.75 145 GLY B N 1
ATOM 2737 C CA . GLY B 1 145 ? -7.047 17.656 1.688 1 97.75 145 GLY B CA 1
ATOM 2738 C C . GLY B 1 145 ? -7.945 16.906 0.721 1 97.75 145 GLY B C 1
ATOM 2739 O O . GLY B 1 145 ? -7.523 16.562 -0.382 1 97.75 145 GLY B O 1
ATOM 2740 N N . ASN B 1 146 ? -9.18 16.609 1.179 1 98.5 146 ASN B N 1
ATOM 2741 C CA . ASN B 1 146 ? -10.188 16.047 0.289 1 98.5 146 ASN B CA 1
ATOM 2742 C C . ASN B 1 146 ? -10.875 17.109 -0.548 1 98.5 146 ASN B C 1
ATOM 2744 O O . ASN B 1 146 ? -11.68 17.891 -0.03 1 98.5 146 ASN B O 1
ATOM 2748 N N . THR B 1 147 ? -10.594 17.156 -1.787 1 97.69 147 THR B N 1
ATOM 2749 C CA . THR B 1 147 ? -11.156 18.172 -2.672 1 97.69 147 THR B CA 1
ATOM 2750 C C . THR B 1 147 ? -12.352 17.625 -3.445 1 97.69 147 THR B C 1
ATOM 2752 O O . THR B 1 147 ? -12.898 18.297 -4.316 1 97.69 147 THR B O 1
ATOM 2755 N N . GLY B 1 148 ? -12.656 16.391 -3.217 1 98 148 GLY B N 1
ATOM 2756 C CA . GLY B 1 148 ? -13.773 15.773 -3.908 1 98 148 GLY B CA 1
ATOM 2757 C C . GLY B 1 148 ? -15.062 15.805 -3.107 1 98 148 GLY B C 1
ATOM 2758 O O . GLY B 1 148 ? -15.117 16.406 -2.033 1 98 148 GLY B O 1
ATOM 2759 N N . ASN B 1 149 ? -16.094 15.078 -3.689 1 98 149 ASN B N 1
ATOM 2760 C CA . ASN B 1 149 ? -17.406 15.039 -3.061 1 98 149 ASN B CA 1
ATOM 2761 C C . ASN B 1 149 ? -17.703 13.672 -2.449 1 98 149 ASN B C 1
ATOM 2763 O O . ASN B 1 149 ? -18.797 13.422 -1.962 1 98 149 ASN B O 1
ATOM 2767 N N . THR B 1 150 ? -16.797 12.797 -2.496 1 97.88 150 THR B N 1
ATOM 2768 C CA . THR B 1 150 ? -16.859 11.508 -1.818 1 97.88 150 THR B CA 1
ATOM 2769 C C . THR B 1 150 ? -15.695 11.344 -0.844 1 97.88 150 THR B C 1
ATOM 2771 O O . THR B 1 150 ? -14.758 12.148 -0.85 1 97.88 150 THR B O 1
ATOM 2774 N N . THR B 1 151 ? -15.773 10.359 -0.065 1 98.19 151 THR B N 1
ATOM 2775 C CA . THR B 1 151 ? -14.727 10.133 0.92 1 98.19 151 THR B CA 1
ATOM 2776 C C . THR B 1 151 ? -13.391 9.844 0.234 1 98.19 151 THR B C 1
ATOM 2778 O O . THR B 1 151 ? -13.336 9.055 -0.709 1 98.19 151 THR B O 1
ATOM 2781 N N . LEU B 1 152 ? -12.391 10.594 0.608 1 98.62 152 LEU B N 1
ATOM 2782 C CA . LEU B 1 152 ? -11.008 10.312 0.238 1 98.62 152 LEU B CA 1
ATOM 2783 C C . LEU B 1 152 ? -10.445 9.172 1.084 1 98.62 152 LEU B C 1
ATOM 2785 O O . LEU B 1 152 ? -10.562 9.188 2.311 1 98.62 152 LEU B O 1
ATOM 2789 N N . LYS B 1 153 ? -9.969 8.188 0.415 1 98 153 LYS B N 1
ATOM 2790 C CA . LYS B 1 153 ? -9.336 7.055 1.088 1 98 153 LYS B CA 1
ATOM 2791 C C . LYS B 1 153 ? -7.945 6.785 0.522 1 98 153 LYS B C 1
ATOM 2793 O O . LYS B 1 153 ? -7.758 6.762 -0.696 1 98 153 LYS B O 1
ATOM 2798 N N . TYR B 1 154 ? -6.953 6.602 1.443 1 97.88 154 TYR B N 1
ATOM 2799 C CA . TYR B 1 154 ? -5.609 6.297 0.963 1 97.88 154 TYR B CA 1
ATOM 2800 C C . TYR B 1 154 ? -4.828 5.492 1.998 1 97.88 154 TYR B C 1
ATOM 2802 O O . TYR B 1 154 ? -5.219 5.434 3.166 1 97.88 154 TYR B O 1
ATOM 2810 N N . LEU B 1 155 ? -3.76 4.801 1.551 1 97.25 155 LEU B N 1
ATOM 2811 C CA . LEU B 1 155 ? -2.816 4.082 2.398 1 97.25 155 LEU B CA 1
ATOM 2812 C C . LEU B 1 155 ? -1.516 4.859 2.549 1 97.25 155 LEU B C 1
ATOM 2814 O O . LEU B 1 155 ? -1.019 5.438 1.579 1 97.25 155 LEU B O 1
ATOM 2818 N N . GLU B 1 156 ? -1.023 4.93 3.703 1 97.81 156 GLU B N 1
ATOM 2819 C CA . GLU B 1 156 ? 0.343 5.359 3.988 1 97.81 156 GLU B CA 1
ATOM 2820 C C . GLU B 1 156 ? 1.244 4.164 4.289 1 97.81 156 GLU B C 1
ATOM 2822 O O . GLU B 1 156 ? 0.958 3.377 5.191 1 97.81 156 GLU B O 1
ATOM 2827 N N . ILE B 1 157 ? 2.334 4.094 3.627 1 95.81 157 ILE B N 1
ATOM 2828 C CA . ILE B 1 157 ? 3.238 2.957 3.773 1 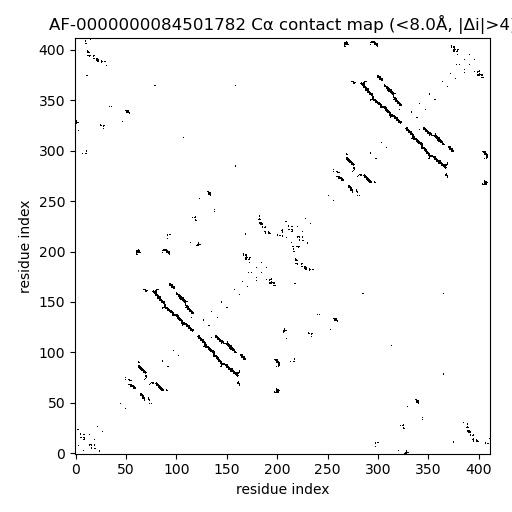95.81 157 ILE B CA 1
ATOM 2829 C C . ILE B 1 157 ? 4.625 3.449 4.176 1 95.81 157 ILE B C 1
ATOM 2831 O O . ILE B 1 157 ? 5.152 4.391 3.58 1 95.81 157 ILE B O 1
ATOM 2835 N N . PHE B 1 158 ? 5.203 2.791 5.164 1 95.94 158 PHE B N 1
ATOM 2836 C CA . PHE B 1 158 ? 6.512 3.172 5.688 1 95.94 158 PHE B CA 1
ATOM 2837 C C . PHE B 1 158 ? 7.43 1.96 5.785 1 95.94 158 PHE B C 1
ATOM 2839 O O . PHE B 1 158 ? 6.992 0.873 6.172 1 95.94 158 PHE B O 1
ATOM 2846 N N . ASN B 1 159 ? 8.664 2.174 5.402 1 93.44 159 ASN B N 1
ATOM 2847 C CA . ASN B 1 159 ? 9.695 1.183 5.684 1 93.44 159 ASN B CA 1
ATOM 2848 C C . ASN B 1 159 ? 10.141 1.239 7.145 1 93.44 159 ASN B C 1
ATOM 2850 O O . ASN B 1 159 ? 11.281 1.616 7.434 1 93.44 159 ASN B O 1
ATOM 2854 N N . SER B 1 160 ? 9.281 0.86 7.992 1 94.5 160 SER B N 1
ATOM 2855 C CA . SER B 1 160 ? 9.469 0.904 9.438 1 94.5 160 SER B CA 1
ATOM 2856 C C . SER B 1 160 ? 8.625 -0.15 10.141 1 94.5 160 SER B C 1
ATOM 2858 O O . SER B 1 160 ? 7.633 -0.629 9.586 1 94.5 160 SER B O 1
ATOM 2860 N N . ASN B 1 161 ? 9.016 -0.51 11.336 1 94.5 161 ASN B N 1
ATOM 2861 C CA . ASN B 1 161 ? 8.211 -1.459 12.094 1 94.5 161 ASN B CA 1
ATOM 2862 C C . ASN B 1 161 ? 7.09 -0.759 12.852 1 94.5 161 ASN B C 1
ATOM 2864 O O . ASN B 1 161 ? 6.184 -1.414 13.375 1 94.5 161 ASN B O 1
ATOM 2868 N N . ILE B 1 162 ? 7.145 0.562 12.906 1 95.75 162 ILE B N 1
ATOM 2869 C CA . ILE B 1 162 ? 6.109 1.28 13.648 1 95.75 162 ILE B CA 1
ATOM 2870 C C . ILE B 1 162 ? 5.629 2.477 12.828 1 95.75 162 ILE B C 1
ATOM 2872 O O . ILE B 1 162 ? 6.414 3.102 12.109 1 95.75 162 ILE B O 1
ATOM 2876 N N . TYR B 1 163 ? 4.379 2.82 12.953 1 96.19 163 TYR B N 1
ATOM 2877 C CA . TYR B 1 163 ? 3.803 4.055 12.438 1 96.19 163 TYR B CA 1
ATOM 2878 C C . TYR B 1 163 ? 3.992 5.203 13.422 1 96.19 163 TYR B C 1
ATOM 2880 O O . TYR B 1 163 ? 3.555 5.117 14.57 1 96.19 163 TYR B O 1
ATOM 2888 N N . GLU B 1 164 ? 4.633 6.262 12.961 1 95.56 164 GLU B N 1
ATOM 2889 C CA . GLU B 1 164 ? 4.852 7.426 13.82 1 95.56 164 GLU B CA 1
ATOM 2890 C C . GLU B 1 164 ? 4.711 8.727 13.031 1 95.56 164 GLU B C 1
ATOM 2892 O O . GLU B 1 164 ? 5.145 8.805 11.875 1 95.56 164 GLU B O 1
ATOM 2897 N N . ASP B 1 165 ? 4.078 9.656 13.656 1 96.25 165 ASP B N 1
ATOM 2898 C CA . ASP B 1 165 ? 4.023 11 13.094 1 96.25 165 ASP B CA 1
ATOM 2899 C C . ASP B 1 165 ? 4.008 12.062 14.188 1 96.25 165 ASP B C 1
ATOM 2901 O O . ASP B 1 165 ? 3.867 11.734 15.367 1 96.25 165 ASP B O 1
ATOM 2905 N N . ILE B 1 166 ? 4.312 13.281 13.844 1 93.56 166 ILE B N 1
ATOM 2906 C CA . ILE B 1 166 ? 4.238 14.438 14.727 1 93.56 166 ILE B CA 1
ATOM 2907 C C . ILE B 1 166 ? 3.232 15.445 14.172 1 93.56 166 ILE B C 1
ATOM 2909 O O . ILE B 1 166 ? 3.314 15.836 13 1 93.56 166 ILE B O 1
ATOM 2913 N N . SER B 1 167 ? 2.281 15.805 14.938 1 95 167 SER B N 1
ATOM 2914 C CA . SER B 1 167 ? 1.265 16.797 14.586 1 95 167 SER B CA 1
ATOM 2915 C C . SER B 1 167 ? 1.785 18.219 14.781 1 95 167 SER B C 1
ATOM 2917 O O . SER B 1 167 ? 2.26 18.562 15.859 1 95 167 SER B O 1
ATOM 2919 N N . LEU B 1 168 ? 1.637 18.969 13.789 1 90 168 LEU B N 1
ATOM 2920 C CA . LEU B 1 168 ? 2.045 20.359 13.945 1 90 168 LEU B CA 1
ATOM 2921 C C . LEU B 1 168 ? 1.202 21.047 15.008 1 90 168 LEU B C 1
ATOM 2923 O O . LEU B 1 168 ? 1.733 21.781 15.852 1 90 168 LEU B O 1
ATOM 2927 N N . ASN B 1 169 ? -0.092 20.844 14.938 1 90.12 169 ASN B N 1
ATOM 2928 C CA . ASN B 1 169 ? -0.995 21.453 15.906 1 90.12 169 ASN B CA 1
ATOM 2929 C C . ASN B 1 169 ? -0.616 21.078 17.344 1 90.12 169 ASN B C 1
ATOM 2931 O O . ASN B 1 169 ? -0.455 21.953 18.188 1 90.12 169 ASN B O 1
ATOM 2935 N N . GLN B 1 170 ? -0.483 19.828 17.578 1 92.56 170 GLN B N 1
ATOM 2936 C CA . GLN B 1 170 ? -0.134 19.344 18.906 1 92.56 170 GLN B CA 1
ATOM 2937 C C . GLN B 1 170 ? 1.244 19.859 19.328 1 92.56 170 GLN B C 1
ATOM 2939 O O . GLN B 1 170 ? 1.444 20.25 20.484 1 92.56 170 GLN B O 1
ATOM 2944 N N . TRP B 1 171 ? 2.162 19.75 18.484 1 89.88 171 TRP B N 1
ATOM 2945 C CA . TRP B 1 171 ? 3.52 20.203 18.781 1 89.88 171 TRP B CA 1
ATOM 2946 C C . TRP B 1 171 ? 3.527 21.656 19.234 1 89.88 171 TRP B C 1
ATOM 2948 O O . TRP B 1 171 ? 4.125 22 20.25 1 89.88 171 TRP B O 1
ATOM 2958 N N . LEU B 1 172 ? 2.852 22.5 18.516 1 86.06 172 LEU B N 1
ATOM 2959 C CA . LEU B 1 172 ? 2.756 23.922 18.875 1 86.06 172 LEU B CA 1
ATOM 2960 C C . LEU B 1 172 ? 2.076 24.094 20.219 1 86.06 172 LEU B C 1
ATOM 2962 O O . LEU B 1 172 ? 2.482 24.953 21.016 1 86.06 172 LEU B O 1
ATOM 2966 N N . ALA B 1 173 ? 1.056 23.328 20.438 1 88.69 173 ALA B N 1
ATOM 2967 C CA . ALA B 1 173 ? 0.29 23.438 21.688 1 88.69 173 ALA B CA 1
ATOM 2968 C C . ALA B 1 173 ? 1.151 23.078 22.891 1 88.69 173 ALA B C 1
ATOM 2970 O O . ALA B 1 173 ? 0.943 23.594 23.984 1 88.69 173 ALA B O 1
ATOM 2971 N N . LEU B 1 174 ? 2.104 22.234 22.672 1 90.31 174 LEU B N 1
ATOM 2972 C CA . LEU B 1 174 ? 2.879 21.703 23.781 1 90.31 174 LEU B CA 1
ATOM 2973 C C . LEU B 1 174 ? 4.215 22.438 23.906 1 90.31 174 LEU B C 1
ATOM 2975 O O . LEU B 1 174 ? 4.949 22.234 24.875 1 90.31 174 LEU B O 1
ATOM 2979 N N . THR B 1 175 ? 4.527 23.234 23.031 1 85.81 175 THR B N 1
ATOM 2980 C CA . THR B 1 175 ? 5.773 23.984 23.031 1 85.81 175 THR B CA 1
ATOM 2981 C C . THR B 1 175 ? 5.613 25.281 23.828 1 85.81 175 THR B C 1
ATOM 2983 O O . THR B 1 175 ? 4.609 25.984 23.672 1 85.81 175 THR B O 1
ATOM 2986 N N . PRO B 1 176 ? 6.578 25.625 24.641 1 83.06 176 PRO B N 1
ATOM 2987 C CA . PRO B 1 176 ? 6.492 26.891 25.359 1 83.06 176 PRO B CA 1
ATOM 2988 C C . PRO B 1 176 ? 6.262 28.078 24.422 1 83.06 176 PRO B C 1
ATOM 2990 O O . PRO B 1 176 ? 6.859 28.156 23.344 1 83.06 176 PRO B O 1
ATOM 2993 N N . PRO B 1 177 ? 5.359 28.969 24.812 1 74.94 177 PRO B N 1
ATOM 2994 C CA . PRO B 1 177 ? 4.98 30.094 23.969 1 74.94 177 PRO B CA 1
ATOM 2995 C C . PRO B 1 177 ? 6.188 30.906 23.484 1 74.94 177 PRO B C 1
ATOM 2997 O O . PRO B 1 177 ? 6.184 31.406 22.359 1 74.94 177 PRO B O 1
ATOM 3000 N N . ASP B 1 178 ? 7.227 31.047 24.25 1 75.38 178 ASP B N 1
ATOM 3001 C CA . ASP B 1 178 ? 8.406 31.828 23.875 1 75.38 178 ASP B CA 1
ATOM 3002 C C . ASP B 1 178 ? 9.117 31.203 22.688 1 75.38 178 ASP B C 1
ATOM 3004 O O . ASP B 1 178 ? 9.781 31.906 21.922 1 75.38 178 ASP B O 1
ATOM 3008 N N . MET B 1 179 ? 8.844 29.938 22.484 1 73.19 179 MET B N 1
ATOM 3009 C CA . MET B 1 179 ? 9.531 29.219 21.406 1 73.19 179 MET B CA 1
ATOM 3010 C C . MET B 1 179 ? 8.758 29.328 20.094 1 73.19 179 MET B C 1
ATOM 3012 O O . MET B 1 179 ? 9.297 29.031 19.031 1 73.19 179 MET B O 1
ATOM 3016 N N . VAL B 1 180 ? 7.5 29.734 20.234 1 72.12 180 VAL B N 1
ATOM 3017 C CA . VAL B 1 180 ? 6.723 29.797 19 1 72.12 180 VAL B CA 1
ATOM 3018 C C . VAL B 1 180 ? 6.352 31.25 18.703 1 72.12 180 VAL B C 1
ATOM 3020 O O . VAL B 1 180 ? 5.543 31.531 17.812 1 72.12 180 VAL B O 1
ATOM 3023 N N . LYS B 1 181 ? 7 32.156 19.375 1 70.56 181 LYS B N 1
ATOM 3024 C CA . LYS B 1 181 ? 6.676 33.562 19.234 1 70.56 181 LYS B CA 1
ATOM 3025 C C . LYS B 1 181 ? 6.988 34.062 17.812 1 70.56 181 LYS B C 1
ATOM 3027 O O . LYS B 1 181 ? 6.309 34.969 17.297 1 70.56 181 LYS B O 1
ATOM 3032 N N . ASP B 1 182 ? 7.926 33.406 17.281 1 69.88 182 ASP B N 1
ATOM 3033 C CA . ASP B 1 182 ? 8.367 33.875 15.977 1 69.88 182 ASP B CA 1
ATOM 3034 C C . ASP B 1 182 ? 7.379 33.469 14.883 1 69.88 182 ASP B C 1
ATOM 3036 O O . ASP B 1 182 ? 7.414 34 13.773 1 69.88 182 ASP B O 1
ATOM 3040 N N . LEU B 1 183 ? 6.484 32.625 15.289 1 71 183 LEU B N 1
ATOM 3041 C CA . LEU B 1 183 ? 5.516 32.156 14.297 1 71 183 LEU B CA 1
ATOM 3042 C C . LEU B 1 183 ? 4.371 33.156 14.148 1 71 183 LEU B C 1
ATOM 3044 O O . LEU B 1 183 ? 3.592 33.062 13.203 1 71 183 LEU B O 1
ATOM 3048 N N . GLN B 1 184 ? 4.379 34.156 15.008 1 71.19 184 GLN B N 1
ATOM 3049 C CA . GLN B 1 184 ? 3.441 35.25 14.953 1 71.19 184 GLN B CA 1
ATOM 3050 C C . GLN B 1 184 ? 1.999 34.75 14.883 1 71.19 184 GLN B C 1
ATOM 3052 O O . GLN B 1 184 ? 1.208 35.25 14.078 1 71.19 184 GLN B O 1
ATOM 3057 N N . LEU B 1 185 ? 1.719 33.75 15.578 1 74.38 185 LEU B N 1
ATOM 3058 C CA . LEU B 1 185 ? 0.336 33.281 15.695 1 74.38 185 LEU B CA 1
ATOM 3059 C C . LEU B 1 185 ? -0.465 34.219 16.594 1 74.38 185 LEU B C 1
ATOM 3061 O O . LEU B 1 185 ? 0.048 34.719 17.609 1 74.38 185 LEU B O 1
ATOM 3065 N N . SER B 1 186 ? -1.663 34.469 16.172 1 76.31 186 SER B N 1
ATOM 3066 C CA . SER B 1 186 ? -2.521 35.281 17.016 1 76.31 186 SER B CA 1
ATOM 3067 C C . SER B 1 186 ? -2.832 34.594 18.344 1 76.31 186 SER B C 1
ATOM 3069 O O . SER B 1 186 ? -2.758 33.375 18.422 1 76.31 186 SER B O 1
ATOM 3071 N N . GLY B 1 187 ? -3.08 35.438 19.359 1 77.88 187 GLY B N 1
ATOM 3072 C CA . GLY B 1 187 ? -3.514 34.844 20.625 1 77.88 187 GLY B CA 1
ATOM 3073 C C . GLY B 1 187 ? -4.719 33.938 20.484 1 77.88 187 GLY B C 1
ATOM 3074 O O . GLY B 1 187 ? -4.797 32.906 21.141 1 77.88 187 GLY B O 1
ATOM 3075 N N . GLU B 1 188 ? -5.59 34.281 19.656 1 78.56 188 GLU B N 1
ATOM 3076 C CA . GLU B 1 188 ? -6.773 33.469 19.406 1 78.56 188 GLU B CA 1
ATOM 3077 C C . GLU B 1 188 ? -6.391 32.094 18.828 1 78.56 188 GLU B C 1
ATOM 307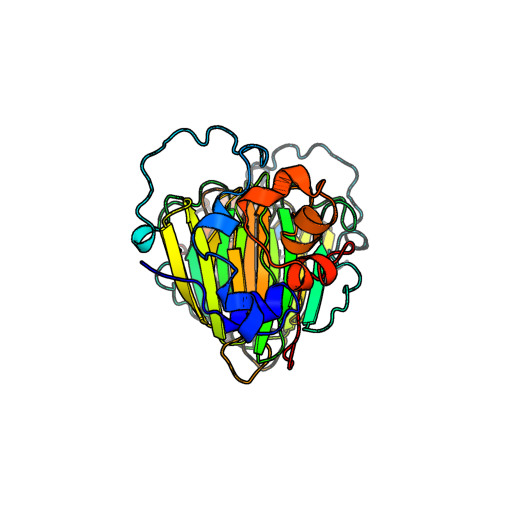9 O O . GLU B 1 188 ? -6.91 31.078 19.266 1 78.56 188 GLU B O 1
ATOM 3084 N N . THR B 1 189 ? -5.527 32.094 17.844 1 80.88 189 THR B N 1
ATOM 3085 C CA . THR B 1 189 ? -5.066 30.844 17.234 1 80.88 189 THR B CA 1
ATOM 3086 C C . THR B 1 189 ? -4.379 29.969 18.281 1 80.88 189 THR B C 1
ATOM 3088 O O . THR B 1 189 ? -4.629 28.766 18.344 1 80.88 189 THR B O 1
ATOM 3091 N N . ILE B 1 190 ? -3.605 30.578 19.031 1 81.44 190 ILE B N 1
ATOM 3092 C CA . ILE B 1 190 ? -2.859 29.859 20.047 1 81.44 190 ILE B CA 1
ATOM 3093 C C . ILE B 1 190 ? -3.832 29.188 21.016 1 81.44 190 ILE B C 1
ATOM 3095 O O . ILE B 1 190 ? -3.619 28.031 21.422 1 81.44 190 ILE B O 1
ATOM 3099 N N . SER B 1 191 ? -4.844 29.922 21.375 1 84.12 191 SER B N 1
ATOM 3100 C CA . SER B 1 191 ? -5.801 29.406 22.344 1 84.12 191 SER B CA 1
ATOM 3101 C C . SER B 1 191 ? -6.578 28.219 21.781 1 84.12 191 SER B C 1
ATOM 3103 O O . SER B 1 191 ? -7.207 27.469 22.531 1 84.12 191 SER B O 1
ATOM 3105 N N . GLN B 1 192 ? -6.52 28.016 20.438 1 85.12 192 GLN B N 1
ATOM 3106 C CA . GLN B 1 192 ? -7.305 26.969 19.797 1 85.12 192 GLN B CA 1
ATOM 3107 C C . GLN B 1 192 ? -6.449 25.734 19.531 1 85.12 192 GLN B C 1
ATOM 3109 O O . GLN B 1 192 ? -6.961 24.703 19.094 1 85.12 192 GLN B O 1
ATOM 3114 N N . LEU B 1 193 ? -5.168 25.859 19.719 1 86.94 193 LEU B N 1
ATOM 3115 C CA . LEU B 1 193 ? -4.273 24.734 19.469 1 86.94 193 LEU B CA 1
ATOM 3116 C C . LEU B 1 193 ? -4.672 23.531 20.312 1 86.94 193 LEU B C 1
ATOM 3118 O O . LEU B 1 193 ? -5.172 23.688 21.438 1 86.94 193 LEU B O 1
ATOM 3122 N N . GLN B 1 194 ? -4.469 22.375 19.766 1 90.38 194 GLN B N 1
ATOM 3123 C CA . GLN B 1 194 ? -4.934 21.156 20.391 1 90.38 194 GLN B CA 1
ATOM 3124 C C . GLN B 1 194 ? -3.777 20.375 21.016 1 90.38 194 GLN B C 1
ATOM 3126 O O . GLN B 1 194 ? -2.807 20.047 20.328 1 90.38 194 GLN B O 1
ATOM 3131 N N . LYS B 1 195 ? -3.916 19.953 22.281 1 93 195 LYS B N 1
ATOM 3132 C CA . LYS B 1 195 ? -2.879 19.188 22.969 1 93 195 LYS B CA 1
ATOM 3133 C C . LYS B 1 195 ? -2.965 17.703 22.625 1 93 195 LYS B C 1
ATOM 3135 O O . LYS B 1 195 ? -2.02 16.953 22.859 1 93 195 LYS B O 1
ATOM 3140 N N . VAL B 1 196 ? -4.133 17.312 22.203 1 94.31 196 VAL B N 1
ATOM 3141 C CA . VAL B 1 196 ? -4.312 15.977 21.641 1 94.31 196 VAL B CA 1
ATOM 3142 C C . VAL B 1 196 ? -4.324 16.047 20.125 1 94.31 196 VAL B C 1
ATOM 3144 O O . VAL B 1 196 ? -4.977 16.906 19.531 1 94.31 196 VAL B O 1
ATOM 3147 N N . LYS B 1 197 ? -3.641 15.164 19.453 1 95 197 LYS B N 1
ATOM 3148 C CA . LYS B 1 197 ? -3.561 15.164 18 1 95 197 LYS B CA 1
ATOM 3149 C C . LYS B 1 197 ? -4.953 15.148 17.359 1 95 197 LYS B C 1
ATOM 3151 O O . LYS B 1 197 ? -5.738 14.227 17.625 1 95 197 LYS B O 1
ATOM 3156 N N . PRO B 1 198 ? -5.191 16.109 16.484 1 94.81 198 PRO B N 1
ATOM 3157 C CA . PRO B 1 198 ? -6.48 16.062 15.805 1 94.81 198 PRO B CA 1
ATOM 3158 C C . PRO B 1 198 ? -6.52 15.016 14.688 1 94.81 198 PRO B C 1
ATOM 3160 O O . PRO B 1 198 ? -7.582 14.477 14.375 1 94.81 198 PRO B O 1
ATOM 3163 N N . ILE B 1 199 ? -5.367 14.75 14.008 1 97.31 199 ILE B N 1
ATOM 3164 C CA . ILE B 1 199 ? -5.102 13.773 12.953 1 97.31 199 ILE B CA 1
ATOM 3165 C C . ILE B 1 199 ? -5.871 14.156 11.688 1 97.31 199 ILE B C 1
ATOM 3167 O O . ILE B 1 199 ? -5.305 14.727 10.758 1 97.31 199 ILE B O 1
ATOM 3171 N N . VAL B 1 200 ? -7.199 13.906 11.594 1 98 200 VAL B N 1
ATOM 3172 C CA . VAL B 1 200 ? -8.039 14.328 10.484 1 98 200 VAL B CA 1
ATOM 3173 C C . VAL B 1 200 ? -9.117 15.289 10.984 1 98 200 VAL B C 1
ATOM 3175 O O . VAL B 1 200 ? -9.891 14.953 11.875 1 98 200 VAL B O 1
ATOM 3178 N N . VAL B 1 201 ? -9.156 16.422 10.32 1 95.81 201 VAL B N 1
ATOM 3179 C CA . VAL B 1 201 ? -10.07 17.469 10.75 1 95.81 201 VAL B CA 1
ATOM 3180 C C . VAL B 1 201 ? -11.195 17.625 9.727 1 95.81 201 VAL B C 1
ATOM 3182 O O . VAL B 1 201 ? -10.945 17.719 8.523 1 95.81 201 VAL B O 1
ATOM 3185 N N . GLY B 1 202 ? -12.422 17.562 10.188 1 94.88 202 GLY B N 1
ATOM 3186 C CA . GLY B 1 202 ? -13.586 17.703 9.32 1 94.88 202 GLY B CA 1
ATOM 3187 C C . GLY B 1 202 ? -13.805 19.109 8.82 1 94.88 202 GLY B C 1
ATOM 3188 O O . GLY B 1 202 ? -13.086 20.031 9.219 1 94.88 202 GLY B O 1
ATOM 3189 N N . PRO B 1 203 ? -14.812 19.062 7.902 1 89.19 203 PRO B N 1
ATOM 3190 C CA . PRO B 1 203 ? -15.18 20.406 7.434 1 89.19 203 PRO B CA 1
ATOM 3191 C C . PRO B 1 203 ? -15.906 21.219 8.5 1 89.19 203 PRO B C 1
ATOM 3193 O O . PRO B 1 203 ? -16.406 20.672 9.477 1 89.19 203 PRO B O 1
ATOM 3196 N N . GLY B 1 204 ? -15.844 22.5 8.438 1 75.56 204 GLY B N 1
ATOM 3197 C CA . GLY B 1 204 ? -16.609 23.297 9.383 1 75.56 204 GLY B CA 1
ATOM 3198 C C . GLY B 1 204 ? -16.141 24.75 9.461 1 75.56 204 GLY B C 1
ATOM 3199 O O . GLY B 1 204 ? -15.148 25.125 8.828 1 75.56 204 GLY B O 1
ATOM 3200 N N . LYS B 1 205 ? -17.172 25.531 9.977 1 65.5 205 LYS B N 1
ATOM 3201 C CA . LYS B 1 205 ? -16.859 26.953 10.211 1 65.5 205 LYS B CA 1
ATOM 3202 C C . LYS B 1 205 ? -16.047 27.125 11.484 1 65.5 205 LYS B C 1
ATOM 3204 O O . LYS B 1 205 ? -16.391 26.562 12.531 1 65.5 205 LYS B O 1
ATOM 3209 N N . TRP B 1 206 ? -14.734 27.25 11.273 1 58.56 206 TRP B N 1
ATOM 3210 C CA . TRP B 1 206 ? -13.93 27.516 12.461 1 58.56 206 TRP B CA 1
ATOM 3211 C C . TRP B 1 206 ? -13.633 29 12.578 1 58.56 206 TRP B C 1
ATOM 3213 O O . TRP B 1 206 ? -13.617 29.734 11.578 1 58.56 206 TRP B O 1
#

Nearest PDB structures (foldseek):
  5vg3-assembly1_A  TM=7.189E-01  e=3.689E-20  Bacillus subtilis
  4met-assembly1_A  TM=7.183E-01  e=4.119E-20  Bacillus subtilis subsp. subtilis str. 168
  5hi0-assembly1_A  TM=7.178E-01  e=3.898E-20  Bacillus subtilis subsp. subtilis str. 168
  2v09-assembly1_A  TM=7.187E-01  e=9.402E-20  Bacillus subtilis
  2uy9-assembly1_A  TM=7.178E-01  e=1.722E-19  Bacillus subtilis

Foldseek 3Di:
DDFDDLVVVCVVVVHDSVVSVPVDSVVVVVPDCPVVPPCPPPPPPPPPVLQDWDWDDWDDFAFWIKTKTFCVRHVVRAFKIKIKIKGAAFKKQAKKFAAPWKKKKAWAAAKKWKWWDPDPVDIDIDIDGHGDIDIHGHPIIMMIHGNGNGMTIMMIMTRGRDDDMGGPLLVLLPDPPVVCVVVVDDPVSNVPRDVDHNRMHHHDDD/DDFDDLVVVCVVVVHDSVVSVPVDSVVVVVPDCPVVPPCPPVPPPPPPVLQDWDWDDWDDFAFWIKTKTFCVRHVVRAFKIKIKIKGAAFKKQAKKFAAPWKKKKAWAAAKKWKWWDPDPVDIDIDIDGHGDIDIHGHPIIMMIHGNGNGMTIMMIMTRGRDDDMGHPLLVLLPDPCVVCVVVVDDPVSNVPRDVDHNRMHHHDDD

Organism: NCBI:txid456999

InterPro domains:
  IPR006045 Cupin 1 [PF00190] (59-190)
  IPR006045 Cupin 1 [SM00835] (53-191)
  IPR011051 RmlC-like cupin domain superfamily [SSF51182] (2-193)
  IPR014710 RmlC-like jelly roll fold [G3DSA:2.60.120.10] (32-201)
  IPR051610 Glucose-6-phosphate isomerase/Oxalate decarboxylase [PTHR35848] (70-184)

Solvent-accessible surface area (backbone atoms only — not comparable to full-atom values): 21216 Å² total; per-residue (Å²): 123,69,68,82,56,57,66,56,53,10,54,58,37,54,20,40,52,77,59,38,73,44,44,44,78,54,32,60,50,59,53,60,80,72,58,75,64,64,78,61,68,81,58,73,74,70,57,69,87,77,50,59,48,54,65,43,78,64,47,79,43,75,7,31,37,40,26,42,33,16,31,90,72,30,67,82,30,60,52,42,11,40,33,43,40,36,25,34,48,58,6,26,36,39,48,25,26,26,78,84,44,45,41,38,34,42,28,68,32,39,28,35,40,34,38,37,40,79,46,53,82,36,46,48,74,46,78,46,39,51,76,38,45,47,62,44,60,52,56,35,37,31,34,43,29,20,75,33,89,47,57,19,29,33,36,40,40,31,79,26,30,60,80,67,71,48,43,48,48,21,50,57,49,71,41,61,65,84,78,49,53,81,30,46,60,42,71,68,42,58,73,42,38,33,76,59,71,63,62,24,37,35,58,72,93,64,122,69,68,81,56,59,66,56,53,9,54,58,39,53,22,38,53,76,58,36,73,42,44,45,77,54,32,60,51,58,54,60,80,72,59,74,64,65,79,61,70,81,58,72,72,71,58,68,88,77,50,60,50,54,67,43,78,64,47,79,43,75,8,29,37,40,27,43,32,17,31,90,72,30,67,82,30,60,52,43,12,40,34,43,38,37,23,34,48,58,6,28,37,39,50,26,28,26,80,84,42,44,40,38,34,42,29,68,33,39,27,35,41,35,39,39,39,78,47,56,82,36,45,47,76,46,78,46,38,51,75,38,43,47,60,44,60,52,56,34,38,31,36,43,28,20,74,33,90,45,55,18,30,34,36,40,40,29,80,26,31,59,79,69,73,47,43,47,46,22,49,58,50,69,43,60,66,84,77,48,52,79,29,46,61,41,71,69,40,58,73,43,38,35,79,58,72,62,64,24,38,34,59,73,93,62

pLDDT: mean 82.06, std 18.48, range [32.81, 98.69]

Radius of gyration: 24.51 Å; Cα contacts (8 Å, |Δi|>4): 986; chains: 2; bounding box: 41×74×49 Å